Protein 8IWD (pdb70)

Structure (mmCIF, N/CA/C/O backbone):
data_8IWD
#
_entry.id   8IWD
#
_cell.length_a   100.302
_cell.length_b   100.302
_cell.length_c   145.342
_cell.angle_alpha   90.000
_cell.angle_beta   90.000
_cell.angle_gamma   120.000
#
_symmetry.space_group_name_H-M   'P 31 2 1'
#
loop_
_entity.id
_entity.type
_entity.pdbx_description
1 polymer Alpha-L-rhamnosidase
2 branched alpha-D-mannopyranose-(1-3)-beta-D-mannopyranose-(1-4)-2-acetamido-2-deoxy-beta-D-glucopyranose-(1-4)-2-acetamido-2-deoxy-beta-D-glucopyranose
3 branched beta-D-mannopyranose-(1-4)-2-acetamido-2-deoxy-beta-D-glucopyranose-(1-4)-2-acetamido-2-deoxy-beta-D-glucopyranose
4 branched 2-acetamido-2-deoxy-beta-D-glucopyranose-(1-4)-2-acetamido-2-deoxy-beta-D-glucopyranose
5 branched alpha-D-mannopyranose-(1-6)-beta-D-mannopyranose-(1-4)-2-acetamido-2-deoxy-beta-D-glucopyranose-(1-4)-2-acetamido-2-deoxy-beta-D-glucopyranose
6 branched alpha-D-mannopyranose-(1-3)-[alpha-D-mannopyranose-(1-6)]beta-D-mannopyranose-(1-4)-2-acetamido-2-deoxy-beta-D-glucopyranose-(1-4)-2-acetamido-2-deoxy-beta-D-glucopyranose
7 non-polymer 1,2-ETHANEDIOL
8 non-polymer 2-acetamido-2-deoxy-beta-D-glucopyranose
9 water water
#
loop_
_atom_site.group_PDB
_atom_site.id
_atom_site.type_symbol
_atom_site.label_atom_id
_atom_site.label_alt_id
_atom_site.label_comp_id
_atom_site.label_asym_id
_atom_site.label_entity_id
_atom_site.label_seq_id
_atom_site.pdbx_PDB_ins_code
_atom_site.Cartn_x
_atom_site.Cartn_y
_atom_site.Cartn_z
_atom_site.occupancy
_atom_site.B_iso_or_equiv
_atom_site.auth_seq_id
_atom_site.auth_comp_id
_atom_site.auth_asym_id
_atom_site.auth_atom_id
_atom_site.pdbx_PDB_model_num
ATOM 1 N N . VAL A 1 1 ? 33.02316 -43.79690 -39.86254 1.000 74.47280 1 VAL A N 1
ATOM 2 C CA . VAL A 1 1 ? 32.31960 -44.93422 -39.28199 1.000 75.78059 1 VAL A CA 1
ATOM 3 C C . VAL A 1 1 ? 32.78719 -45.19197 -37.83457 1.000 83.05832 1 VAL A C 1
ATOM 4 O O . VAL A 1 1 ? 31.94097 -45.26832 -36.94174 1.000 84.71853 1 VAL A O 1
ATOM 8 N N . PRO A 1 2 ? 34.10072 -45.30996 -37.57547 1.000 81.85904 2 PRO A N 1
ATOM 9 C CA . PRO A 1 2 ? 34.53261 -45.58452 -36.19418 1.000 73.28149 2 PRO A CA 1
ATOM 10 C C . PRO A 1 2 ? 34.41399 -44.35373 -35.30481 1.000 74.80144 2 PRO A C 1
ATOM 11 O O . PRO A 1 2 ? 34.74262 -43.23375 -35.71109 1.000 73.88480 2 PRO A O 1
ATOM 15 N N . TYR A 1 3 ? 33.93443 -44.58504 -34.07597 1.000 71.24959 3 TYR A N 1
ATOM 16 C CA . TYR A 1 3 ? 33.74956 -43.53823 -33.06876 1.000 68.13528 3 TYR A CA 1
ATOM 17 C C . TYR A 1 3 ? 32.87207 -42.40275 -33.59163 1.000 71.57049 3 TYR A C 1
ATOM 18 O O . TYR A 1 3 ? 33.11127 -41.22495 -33.31133 1.000 70.82822 3 TYR A O 1
ATOM 27 N N . GLU A 1 4 ? 31.82842 -42.76912 -34.34528 1.000 69.88206 4 GLU A N 1
ATOM 28 C CA . GLU A 1 4 ? 30.92611 -41.77719 -34.92243 1.000 70.58122 4 GLU A CA 1
ATOM 29 C C . GLU A 1 4 ? 30.18469 -40.97886 -33.86000 1.000 73.49078 4 GLU A C 1
ATOM 30 O O . GLU A 1 4 ? 29.76944 -39.84457 -34.12803 1.000 71.89662 4 GLU A O 1
ATOM 32 N N . GLU A 1 5 ? 30.02124 -41.54552 -32.65880 1.000 75.02097 5 GLU A N 1
ATOM 33 C CA . GLU A 1 5 ? 29.29437 -40.88337 -31.57868 1.000 72.24201 5 GLU A CA 1
ATOM 34 C C . GLU A 1 5 ? 29.96478 -39.59293 -31.12289 1.000 70.96656 5 GLU A C 1
ATOM 35 O O . GLU A 1 5 ? 29.29099 -38.71977 -30.56214 1.000 71.09203 5 GLU A O 1
ATOM 41 N N . TYR A 1 6 ? 31.27001 -39.45264 -31.35011 1.000 67.79025 6 TYR A N 1
ATOM 42 C CA . TYR A 1 6 ? 31.98627 -38.23003 -31.01572 1.000 64.02010 6 TYR A CA 1
ATOM 43 C C . TYR A 1 6 ? 31.84464 -37.14554 -32.07363 1.000 64.72777 6 TYR A C 1
ATOM 44 O O . TYR A 1 6 ? 32.21981 -35.99756 -31.81336 1.000 63.65793 6 TYR A O 1
ATOM 53 N N . ILE A 1 7 ? 31.33481 -37.47605 -33.25776 1.000 67.09445 7 ILE A N 1
ATOM 54 C CA . ILE A 1 7 ? 31.27759 -36.50315 -34.34137 1.000 67.44465 7 ILE A CA 1
ATOM 55 C C . ILE A 1 7 ? 30.18155 -35.49163 -34.03536 1.000 63.69501 7 ILE A C 1
ATOM 56 O O . ILE A 1 7 ? 29.01846 -35.85739 -33.82240 1.000 59.33454 7 ILE A O 1
ATOM 61 N N . LEU A 1 8 ? 30.55203 -34.21048 -34.00823 1.000 60.95877 8 LEU A N 1
ATOM 62 C CA . LEU A 1 8 ? 29.61215 -33.16659 -33.62642 1.000 61.16560 8 LEU A CA 1
ATOM 63 C C . LEU A 1 8 ? 28.66659 -32.77421 -34.75256 1.000 64.39190 8 LEU A C 1
ATOM 64 O O . LEU A 1 8 ? 27.57680 -32.26186 -34.47013 1.000 62.93359 8 LEU A O 1
ATOM 69 N N . ALA A 1 9 ? 29.05246 -33.02046 -36.00434 1.000 68.92062 9 ALA A N 1
ATOM 70 C CA . ALA A 1 9 ? 28.33261 -32.47378 -37.14835 1.000 64.39894 9 ALA A CA 1
ATOM 71 C C . ALA A 1 9 ? 26.89289 -32.98279 -37.17514 1.000 64.92518 9 ALA A C 1
ATOM 72 O O . ALA A 1 9 ? 26.63586 -34.14117 -36.82289 1.000 66.40956 9 ALA A O 1
ATOM 74 N N . PRO A 1 10 ? 25.93383 -32.14954 -37.58289 1.000 63.70329 10 PRO A N 1
ATOM 75 C CA . PRO A 1 10 ? 24.52818 -32.56522 -37.54471 1.000 62.68768 10 PRO A CA 1
ATOM 76 C C . PRO A 1 10 ? 24.26240 -33.74546 -38.46477 1.000 65.25600 10 PRO A C 1
ATOM 77 O O . PRO A 1 10 ? 25.00015 -34.01095 -39.41485 1.000 67.20323 10 PRO A O 1
ATOM 81 N N . SER A 1 11 ? 23.19149 -34.47006 -38.15502 1.000 69.55056 11 SER A N 1
ATOM 82 C CA . SER A 1 11 ? 22.78803 -35.62705 -38.93997 1.000 67.87665 11 SER A CA 1
ATOM 83 C C . SER A 1 11 ? 21.89338 -35.25952 -40.11538 1.000 74.11616 11 SER A C 1
ATOM 84 O O . SER A 1 11 ? 21.59933 -36.12497 -40.94629 1.000 85.41883 11 SER A O 1
ATOM 87 N N . SER A 1 12 ? 21.45557 -34.00695 -40.20461 1.000 71.77217 12 SER A N 1
ATOM 88 C CA . SER A 1 12 ? 20.71908 -33.51783 -41.35821 1.000 68.22706 12 SER A CA 1
ATOM 89 C C . SER A 1 12 ? 21.21396 -32.11839 -41.68955 1.000 67.96481 12 SER A C 1
ATOM 90 O O . SER A 1 12 ? 22.05049 -31.54798 -40.98478 1.000 67.89924 12 SER A O 1
ATOM 93 N N . ARG A 1 13 ? 20.70740 -31.57168 -42.78971 1.000 70.47523 13 ARG A N 1
ATOM 94 C CA . ARG A 1 13 ? 20.92621 -30.17208 -43.11130 1.000 68.58215 13 ARG A CA 1
ATOM 95 C C . ARG A 1 13 ? 19.66935 -29.34201 -42.91347 1.000 65.81679 13 ARG A C 1
ATOM 96 O O . ARG A 1 13 ? 19.70223 -28.12365 -43.10931 1.000 71.44669 13 ARG A O 1
ATOM 104 N N . ASP A 1 14 ? 18.57573 -29.97320 -42.51586 1.000 61.97896 14 ASP A N 1
ATOM 105 C CA . ASP A 1 14 ? 17.35778 -29.29454 -42.09937 1.000 70.03239 14 ASP A CA 1
ATOM 106 C C . ASP A 1 14 ? 17.35502 -29.33555 -40.57298 1.000 70.51791 14 ASP A C 1
ATOM 107 O O . ASP A 1 14 ? 17.06092 -30.37428 -39.98076 1.000 72.67568 14 ASP A O 1
ATOM 112 N N . LEU A 1 15 ? 17.66825 -28.21105 -39.92792 1.000 67.58828 15 LEU A N 1
ATOM 113 C CA . LEU A 1 15 ? 17.88970 -28.19571 -38.48813 1.000 67.35169 15 LEU A CA 1
ATOM 114 C C . LEU A 1 15 ? 16.89116 -27.29143 -37.78525 1.000 67.62921 15 LEU A C 1
ATOM 115 O O . LEU A 1 15 ? 16.79312 -26.10254 -38.10686 1.000 63.25049 15 LEU A O 1
ATOM 120 N N . ALA A 1 16 ? 16.15408 -27.87192 -36.77798 1.000 68.76226 16 ALA A N 1
ATOM 121 C CA . ALA A 1 16 ? 15.50066 -27.05794 -35.76584 1.000 73.06663 16 ALA A CA 1
ATOM 122 C C . ALA A 1 16 ? 16.39674 -26.94403 -34.53618 1.000 66.86490 16 ALA A C 1
ATOM 123 O O . ALA A 1 16 ? 17.21718 -27.83046 -34.27466 1.000 64.56710 16 ALA A O 1
ATOM 125 N N . PRO A 1 17 ? 16.28374 -25.85898 -33.77155 1.000 72.57876 17 PRO A N 1
ATOM 126 C CA . PRO A 1 17 ? 17.06577 -25.75381 -32.53321 1.000 74.41905 17 PRO A CA 1
ATOM 127 C C . PRO A 1 17 ? 16.68698 -26.83889 -31.53221 1.000 71.50470 17 PRO A C 1
ATOM 128 O O . PRO A 1 17 ? 15.55124 -27.31631 -31.49186 1.000 70.82904 17 PRO A O 1
ATOM 132 N N . ALA A 1 18 ? 17.66626 -27.22635 -30.71343 1.000 69.87930 18 ALA A N 1
ATOM 133 C CA . ALA A 1 18 ? 17.49589 -28.39222 -29.85401 1.000 72.43131 18 ALA A CA 1
ATOM 134 C C . ALA A 1 18 ? 16.64987 -28.08494 -28.62333 1.000 76.52957 18 ALA A C 1
ATOM 135 O O . ALA A 1 18 ? 15.85283 -28.92860 -28.19617 1.000 78.64954 18 ALA A O 1
ATOM 137 N N . SER A 1 19 ? 16.79708 -26.89433 -28.04245 1.000 73.23355 19 SER A N 1
ATOM 138 C CA . SER A 1 19 ? 16.15071 -26.60130 -26.77070 1.000 73.45144 19 SER A CA 1
ATOM 139 C C . SER A 1 19 ? 15.85599 -25.11064 -26.65086 1.000 73.82196 19 SER A C 1
ATOM 140 O O . SER A 1 19 ? 16.47589 -24.27164 -27.31244 1.000 70.93816 19 SER A O 1
ATOM 143 N N . VAL A 1 20 ? 14.89785 -24.79352 -25.78437 1.000 74.70187 20 VAL A N 1
ATOM 144 C CA . VAL A 1 20 ? 14.55842 -23.40985 -25.46714 1.000 80.84235 20 VAL A CA 1
ATOM 145 C C . VAL A 1 20 ? 15.46013 -22.94379 -24.32909 1.000 76.70806 20 VAL A C 1
ATOM 146 O O . VAL A 1 20 ? 15.49581 -23.56027 -23.26042 1.000 66.13909 20 VAL A O 1
ATOM 150 N N . ARG A 1 21 ? 16.19489 -21.85744 -24.55771 1.000 78.41446 21 ARG A N 1
ATOM 151 C CA . ARG A 1 21 ? 17.08403 -21.33433 -23.52990 1.000 78.06767 21 ARG A CA 1
ATOM 152 C C . ARG A 1 21 ? 16.42892 -20.23302 -22.71036 1.000 81.70325 21 ARG A C 1
ATOM 153 O O . ARG A 1 21 ? 16.58690 -20.20216 -21.48580 1.000 81.17745 21 ARG A O 1
ATOM 161 N N . GLN A 1 22 ? 15.68765 -19.32785 -23.34631 1.000 83.43004 22 GLN A N 1
ATOM 162 C CA . GLN A 1 22 ? 15.07902 -18.25390 -22.56928 1.000 86.96808 22 GLN A CA 1
ATOM 163 C C . GLN A 1 22 ? 13.85514 -17.70224 -23.28656 1.000 85.72555 22 GLN A C 1
ATOM 164 O O . GLN A 1 22 ? 13.86905 -17.53919 -24.50551 1.000 89.18771 22 GLN A O 1
ATOM 170 N N . VAL A 1 23 ? 12.81129 -17.39516 -22.51701 1.000 90.54763 23 VAL A N 1
ATOM 171 C CA . VAL A 1 23 ? 11.56305 -16.84626 -23.03735 1.000 87.36492 23 VAL A CA 1
ATOM 172 C C . VAL A 1 23 ? 11.30253 -15.50205 -22.36505 1.000 93.06063 23 VAL A C 1
ATOM 173 O O . VAL A 1 23 ? 11.41436 -15.38360 -21.13873 1.000 101.35033 23 VAL A O 1
ATOM 177 N N . ASN A 1 24 ? 10.96150 -14.49311 -23.16906 1.000 94.81161 24 ASN A N 1
ATOM 178 C CA . ASN A 1 24 ? 10.56544 -13.16899 -22.70451 1.000 95.35568 24 ASN A CA 1
ATOM 179 C C . ASN A 1 24 ? 9.18357 -12.85141 -23.25184 1.000 95.50224 24 ASN A C 1
ATOM 180 O O . ASN A 1 24 ? 8.97718 -12.90445 -24.47108 1.000 97.49399 24 ASN A O 1
ATOM 185 N N . GLY A 1 25 ? 8.25872 -12.47835 -22.36326 1.000 93.57989 25 GLY A N 1
ATOM 186 C CA . GLY A 1 25 ? 6.92933 -12.07363 -22.77259 1.000 86.35232 25 GLY A CA 1
ATOM 187 C C . GLY A 1 25 ? 5.98108 -13.24401 -22.92804 1.000 97.84451 25 GLY A C 1
ATOM 188 O O . GLY A 1 25 ? 6.31115 -14.40856 -22.68359 1.000 96.67894 25 GLY A O 1
ATOM 189 N N . SER A 1 26 ? 4.76053 -12.91767 -23.34680 1.000 103.43013 26 SER A N 1
ATOM 190 C CA . SER A 1 26 ? 3.74350 -13.93816 -23.57805 1.000 104.97775 26 SER A CA 1
ATOM 191 C C . SER A 1 26 ? 4.09367 -14.71216 -24.84255 1.000 114.42350 26 SER A C 1
ATOM 192 O O . SER A 1 26 ? 3.97166 -14.18410 -25.95333 1.000 121.54882 26 SER A O 1
ATOM 195 N N . VAL A 1 27 ? 4.55826 -15.95352 -24.68172 1.000 106.90782 27 VAL A N 1
ATOM 196 C CA . VAL A 1 27 ? 4.89042 -16.81690 -25.81395 1.000 106.07844 27 VAL A CA 1
ATOM 197 C C . VAL A 1 27 ? 4.32307 -18.20571 -25.54575 1.000 99.40011 27 VAL A C 1
ATOM 198 O O . VAL A 1 27 ? 4.71439 -18.86561 -24.57625 1.000 93.57594 27 VAL A O 1
ATOM 202 N N . THR A 1 28 ? 3.41921 -18.65243 -26.41393 1.000 98.16208 28 THR A N 1
ATOM 203 C CA . THR A 1 28 ? 2.75824 -19.94474 -26.28479 1.000 95.42193 28 THR A CA 1
ATOM 204 C C . THR A 1 28 ? 3.58184 -21.01791 -26.98906 1.000 96.93213 28 THR A C 1
ATOM 205 O O . THR A 1 28 ? 3.87512 -20.89104 -28.18305 1.000 96.69328 28 THR A O 1
ATOM 209 N N . ASN A 1 29 ? 3.95597 -22.06724 -26.25051 1.000 94.91806 29 ASN A N 1
ATOM 210 C CA . ASN A 1 29 ? 4.56532 -23.27223 -26.82155 1.000 93.40952 29 ASN A CA 1
ATOM 211 C C . ASN A 1 29 ? 5.81752 -22.93715 -27.63883 1.000 90.60792 29 ASN A C 1
ATOM 212 O O . ASN A 1 29 ? 5.91549 -23.24150 -28.82874 1.000 92.80974 29 ASN A O 1
ATOM 217 N N . ALA A 1 30 ? 6.78395 -22.29680 -26.97779 1.000 88.48165 30 ALA A N 1
ATOM 218 C CA . ALA A 1 30 ? 8.04405 -21.98958 -27.64850 1.000 81.46863 30 ALA A CA 1
ATOM 219 C C . ALA A 1 30 ? 8.74871 -23.26520 -28.09246 1.000 86.07318 30 ALA A C 1
ATOM 220 O O . ALA A 1 30 ? 9.36289 -23.30710 -29.16859 1.000 87.13195 30 ALA A O 1
ATOM 222 N N . ALA A 1 31 ? 8.63721 -24.32926 -27.29021 1.000 84.04323 31 ALA A N 1
ATOM 223 C CA . ALA A 1 31 ? 9.26013 -25.60652 -27.61968 1.000 88.97081 31 ALA A CA 1
ATOM 224 C C . ALA A 1 31 ? 8.80229 -26.15734 -28.96709 1.000 90.10301 31 ALA A C 1
ATOM 225 O O . ALA A 1 31 ? 9.45373 -27.06200 -29.50565 1.000 85.82497 31 ALA A O 1
ATOM 227 N N . ALA A 1 32 ? 7.70274 -25.63196 -29.52132 1.000 89.99189 32 ALA A N 1
ATOM 228 C CA . ALA A 1 32 ? 7.26431 -26.04044 -30.85300 1.000 91.46008 32 ALA A CA 1
ATOM 229 C C . ALA A 1 32 ? 8.35246 -25.80629 -31.89166 1.000 87.42615 32 ALA A C 1
ATOM 230 O O . ALA A 1 32 ? 8.51292 -26.60500 -32.82325 1.000 84.27312 32 ALA A O 1
ATOM 232 N N . LEU A 1 33 ? 9.11460 -24.72125 -31.74935 1.000 81.39945 33 LEU A N 1
ATOM 233 C CA . LEU A 1 33 ? 10.16544 -24.43929 -32.71778 1.000 78.47408 33 LEU A CA 1
ATOM 234 C C . LEU A 1 33 ? 11.38435 -25.33598 -32.54621 1.000 81.07175 33 LEU A C 1
ATOM 235 O O . LEU A 1 33 ? 12.35109 -25.19009 -33.30190 1.000 81.80849 33 LEU A O 1
ATOM 240 N N . THR A 1 34 ? 11.35575 -26.26357 -31.58873 1.000 83.55851 34 THR A N 1
ATOM 241 C CA . THR A 1 34 ? 12.37532 -27.29540 -31.45635 1.000 83.97155 34 THR A CA 1
ATOM 242 C C . THR A 1 34 ? 11.94417 -28.62485 -32.06415 1.000 90.06944 34 THR A C 1
ATOM 243 O O . THR A 1 34 ? 12.67729 -29.61445 -31.94456 1.000 88.14798 34 THR A O 1
ATOM 247 N N . GLY A 1 35 ? 10.78070 -28.66715 -32.71476 1.000 91.72113 35 GLY A N 1
ATOM 248 C CA . GLY A 1 35 ? 10.23414 -29.89175 -33.26296 1.000 98.56292 35 GLY A CA 1
ATOM 249 C C . GLY A 1 35 ? 9.41646 -30.72817 -32.30101 1.000 102.79982 35 GLY A C 1
ATOM 250 O O . GLY A 1 35 ? 9.08162 -31.87197 -32.63515 1.000 104.37359 35 GLY A O 1
ATOM 251 N N . ALA A 1 36 ? 9.07578 -30.19539 -31.12418 1.000 114.17972 36 ALA A N 1
ATOM 252 C CA . ALA A 1 36 ? 8.38385 -30.94492 -30.08004 1.000 118.45337 36 ALA A CA 1
ATOM 253 C C . ALA A 1 36 ? 6.87327 -31.00265 -30.27155 1.000 122.18173 36 ALA A C 1
ATOM 254 O O . ALA A 1 36 ? 6.19429 -31.66747 -29.48021 1.000 123.14810 36 ALA A O 1
ATOM 256 N N . GLY A 1 37 ? 6.33038 -30.32189 -31.27878 1.000 110.54320 37 GLY A N 1
ATOM 257 C CA . GLY A 1 37 ? 4.91336 -30.41741 -31.57079 1.000 113.54206 37 GLY A CA 1
ATOM 258 C C . GLY A 1 37 ? 4.14527 -29.12138 -31.40777 1.000 116.09163 37 GLY A C 1
ATOM 259 O O . GLY A 1 37 ? 4.41182 -28.34089 -30.48660 1.000 109.34271 37 GLY A O 1
ATOM 260 N N . GLY A 1 38 ? 3.17870 -28.89018 -32.29943 1.000 108.84720 38 GLY A N 1
ATOM 261 C CA . GLY A 1 38 ? 2.34870 -27.70583 -32.24133 1.000 99.17611 38 GLY A CA 1
ATOM 262 C C . GLY A 1 38 ? 3.02060 -26.50023 -32.86812 1.000 96.69531 38 GLY A C 1
ATOM 263 O O . GLY A 1 38 ? 4.04360 -26.59571 -33.55123 1.000 100.88370 38 GLY A O 1
ATOM 264 N N . GLN A 1 39 ? 2.42349 -25.33853 -32.62329 1.000 97.56405 39 GLN A N 1
ATOM 265 C CA . GLN A 1 39 ? 2.95993 -24.07884 -33.11016 1.000 98.52886 39 GLN A CA 1
ATOM 266 C C . GLN A 1 39 ? 3.22081 -23.14015 -31.93998 1.000 93.90097 39 GLN A C 1
ATOM 267 O O . GLN A 1 39 ? 2.62290 -23.26511 -30.86728 1.000 94.16945 39 GLN A O 1
ATOM 273 N N . ALA A 1 40 ? 4.11945 -22.18618 -32.16625 1.000 90.47170 40 ALA A N 1
ATOM 274 C CA . ALA A 1 40 ? 4.52626 -21.22685 -31.14767 1.000 90.02009 40 ALA A CA 1
ATOM 275 C C . ALA A 1 40 ? 3.84562 -19.89023 -31.41346 1.000 90.85997 40 ALA A C 1
ATOM 276 O O . ALA A 1 40 ? 4.01835 -19.30811 -32.48519 1.000 92.68929 40 ALA A O 1
ATOM 278 N N . THR A 1 41 ? 3.09120 -19.39558 -30.44137 1.000 93.07235 41 THR A N 1
ATOM 279 C CA . THR A 1 41 ? 2.32686 -18.16411 -30.60649 1.000 93.41284 41 THR A CA 1
ATOM 280 C C . THR A 1 41 ? 2.95920 -17.05662 -29.76909 1.000 96.27889 41 THR A C 1
ATOM 281 O O . THR A 1 41 ? 2.93624 -17.10996 -28.53463 1.000 100.10675 41 THR A O 1
ATOM 285 N N . PHE A 1 42 ? 3.52965 -16.06216 -30.44611 1.000 94.27962 42 PHE A N 1
ATOM 286 C CA . PHE A 1 42 ? 4.06604 -14.86408 -29.81204 1.000 98.38593 42 PHE A CA 1
ATOM 287 C C . PHE A 1 42 ? 2.93934 -13.84791 -29.65842 1.000 100.43852 42 PHE A C 1
ATOM 288 O O . PHE A 1 42 ? 2.37493 -13.38506 -30.65856 1.000 98.87700 42 PHE A O 1
ATOM 296 N N . ASN A 1 43 ? 2.61706 -13.50026 -28.41216 1.000 101.55488 43 ASN A N 1
ATOM 297 C CA . ASN A 1 43 ? 1.53937 -12.55844 -28.10416 1.000 102.68048 43 ASN A CA 1
ATOM 298 C C . ASN A 1 43 ? 2.16873 -11.21403 -27.74791 1.000 101.56093 43 ASN A C 1
ATOM 299 O O . ASN A 1 43 ? 2.55539 -10.97154 -26.60241 1.000 106.36230 43 ASN A O 1
ATOM 304 N N . GLY A 1 44 ? 2.26927 -10.33606 -28.74293 1.000 100.29986 44 GLY A N 1
ATOM 305 C CA . GLY A 1 44 ? 2.83058 -9.01782 -28.53378 1.000 98.63318 44 GLY A CA 1
ATOM 306 C C . GLY A 1 44 ? 4.35033 -9.02034 -28.54841 1.000 99.22444 44 GLY A C 1
ATOM 307 O O . GLY A 1 44 ? 5.00772 -9.92819 -29.07616 1.000 95.33748 44 GLY A O 1
ATOM 308 N N . VAL A 1 45 ? 4.91243 -7.96547 -27.95385 1.000 101.79260 45 VAL A N 1
ATOM 309 C CA . VAL A 1 45 ? 6.36241 -7.83971 -27.85162 1.000 95.04399 45 VAL A CA 1
ATOM 310 C C . VAL A 1 45 ? 6.89401 -8.98992 -27.01016 1.000 92.16106 45 VAL A C 1
ATOM 311 O O . VAL A 1 45 ? 6.51006 -9.16101 -25.84520 1.000 89.12907 45 VAL A O 1
ATOM 315 N N . SER A 1 46 ? 7.77344 -9.79120 -27.60238 1.000 91.53453 46 SER A N 1
ATOM 316 C CA . SER A 1 46 ? 8.25560 -11.00899 -26.96745 1.000 91.15682 46 SER A CA 1
ATOM 317 C C . SER A 1 46 ? 9.49730 -11.47768 -27.71450 1.000 85.64380 46 SER A C 1
ATOM 318 O O . SER A 1 46 ? 9.84642 -10.94674 -28.76997 1.000 82.58419 46 SER A O 1
ATOM 321 N N . SER A 1 47 ? 10.16512 -12.47781 -27.14473 1.000 88.70680 47 SER A N 1
ATOM 322 C CA . SER A 1 47 ? 11.32595 -13.07565 -27.79529 1.000 84.22297 47 SER A CA 1
ATOM 323 C C . SER A 1 47 ? 11.62489 -14.41639 -27.14034 1.000 84.90085 47 SER A C 1
ATOM 324 O O . SER A 1 47 ? 11.27793 -14.64793 -25.98276 1.000 86.20185 47 SER A O 1
ATOM 327 N N . VAL A 1 48 ? 12.24200 -15.31080 -27.90629 1.000 82.38838 48 VAL A N 1
ATOM 328 C CA . VAL A 1 48 ? 12.70873 -16.59110 -27.38201 1.000 77.85935 48 VAL A CA 1
ATOM 329 C C . VAL A 1 48 ? 14.10195 -16.84087 -27.94056 1.000 76.08125 48 VAL A C 1
ATOM 330 O O . VAL A 1 48 ? 14.29726 -16.81966 -29.16057 1.000 80.96874 48 VAL A O 1
ATOM 334 N N . THR A 1 49 ? 15.07050 -17.04743 -27.05545 1.000 73.25208 49 THR A N 1
ATOM 335 C CA . THR A 1 49 ? 16.40935 -17.46560 -27.44770 1.000 75.27026 49 THR A CA 1
ATOM 336 C C . THR A 1 49 ? 16.48352 -18.98477 -27.36225 1.000 75.48931 49 THR A C 1
ATOM 337 O O . THR A 1 49 ? 16.26367 -19.56312 -26.28673 1.000 79.86061 49 THR A O 1
ATOM 341 N N . TYR A 1 50 ? 16.76742 -19.61696 -28.50002 1.000 71.28000 50 TYR A N 1
ATOM 342 C CA . TYR A 1 50 ? 16.92368 -21.05311 -28.64594 1.000 73.63237 50 TYR A CA 1
ATOM 343 C C . TYR A 1 50 ? 18.40223 -21.40948 -28.73529 1.000 76.30274 50 TYR A C 1
ATOM 344 O O . TYR A 1 50 ? 19.23002 -20.61999 -29.20970 1.000 74.17973 50 TYR A O 1
ATOM 353 N N . ASP A 1 51 ? 18.71393 -22.62554 -28.29534 1.000 75.68142 51 ASP A N 1
ATOM 354 C CA . ASP A 1 51 ? 20.06463 -23.16356 -28.29737 1.000 73.52440 51 ASP A CA 1
ATOM 355 C C . ASP A 1 51 ? 20.10154 -24.36451 -29.22929 1.000 70.40899 51 ASP A C 1
ATOM 356 O O . ASP A 1 51 ? 19.23166 -25.23870 -29.15563 1.000 75.78832 51 ASP A O 1
ATOM 361 N N . PHE A 1 52 ? 21.09979 -24.40223 -30.10763 1.000 72.36652 52 PHE A N 1
ATOM 362 C CA . PHE A 1 52 ? 21.29205 -25.54535 -30.98891 1.000 72.16760 52 PHE A CA 1
ATOM 363 C C . PHE A 1 52 ? 22.18564 -26.62282 -30.37809 1.000 71.79383 52 PHE A C 1
ATOM 364 O O . PHE A 1 52 ? 22.28015 -27.71980 -30.94278 1.000 70.53663 52 PHE A O 1
ATOM 372 N N . GLY A 1 53 ? 22.83060 -26.35253 -29.24380 1.000 69.36142 53 GLY A N 1
ATOM 373 C CA . GLY A 1 53 ? 23.69906 -27.35248 -28.65997 1.000 68.70223 53 GLY A CA 1
ATOM 374 C C . GLY A 1 53 ? 25.12167 -27.23981 -29.16868 1.000 74.06582 53 GLY A C 1
ATOM 375 O O . GLY A 1 53 ? 26.07596 -27.37544 -28.39497 1.000 75.39785 53 GLY A O 1
ATOM 376 N N . ILE A 1 54 ? 25.27029 -26.97325 -30.46904 1.000 72.79297 54 ILE A N 1
ATOM 377 C CA . ILE A 1 54 ? 26.57081 -26.82887 -31.10894 1.000 64.07762 54 ILE A CA 1
ATOM 378 C C . ILE A 1 54 ? 26.55956 -25.57232 -31.97180 1.000 66.07026 54 ILE A C 1
ATOM 379 O O . ILE A 1 54 ? 25.51283 -24.97954 -32.24157 1.000 63.41394 54 ILE A O 1
ATOM 384 N N . ASN A 1 55 ? 27.75271 -25.17357 -32.40519 1.000 65.61107 55 ASN A N 1
ATOM 385 C CA . ASN A 1 55 ? 27.88044 -24.11284 -33.39209 1.000 61.42329 55 ASN A CA 1
ATOM 386 C C . ASN A 1 55 ? 27.39065 -24.62459 -34.74406 1.000 66.11425 55 ASN A C 1
ATOM 387 O O . ASN A 1 55 ? 27.83064 -25.67897 -35.21568 1.000 64.87361 55 ASN A O 1
ATOM 392 N N . VAL A 1 56 ? 26.45744 -23.89160 -35.35472 1.000 66.44420 56 VAL A N 1
ATOM 393 C CA . VAL A 1 56 ? 25.83090 -24.27483 -36.61412 1.000 65.04218 56 VAL A CA 1
ATOM 394 C C . VAL A 1 56 ? 25.90622 -23.09253 -37.58234 1.000 62.91594 56 VAL A C 1
ATOM 395 O O . VAL A 1 56 ? 26.34687 -22.00029 -37.22339 1.000 62.72091 56 VAL A O 1
ATOM 399 N N . ALA A 1 57 ? 25.47935 -23.32272 -38.82437 1.000 64.29118 57 ALA A N 1
ATOM 400 C CA . ALA A 1 57 ? 25.62490 -22.30678 -39.86001 1.000 62.51887 57 ALA A CA 1
ATOM 401 C C . ALA A 1 57 ? 24.57836 -22.51481 -40.94191 1.000 63.27301 57 ALA A C 1
ATOM 402 O O . ALA A 1 57 ? 24.23302 -23.65452 -41.26694 1.000 66.78418 57 ALA A O 1
ATOM 404 N N . GLY A 1 58 ? 24.09071 -21.41828 -41.50345 1.000 66.76698 58 GLY A N 1
ATOM 405 C CA . GLY A 1 58 ? 23.29937 -21.54550 -42.71852 1.000 65.62798 58 GLY A CA 1
ATOM 406 C C . GLY A 1 58 ? 22.24302 -20.45492 -42.84714 1.000 64.38714 58 GLY A C 1
ATOM 407 O O . GLY A 1 58 ? 22.43119 -19.32765 -42.38873 1.000 58.88555 58 GLY A O 1
ATOM 408 N N . ILE A 1 59 ? 21.14079 -20.84922 -43.48461 1.000 63.74894 59 ILE A N 1
ATOM 409 C CA . ILE A 1 59 ? 20.13270 -19.94519 -44.03103 1.000 68.55785 59 ILE A CA 1
ATOM 410 C C . ILE A 1 59 ? 18.83987 -20.15671 -43.26050 1.000 68.26496 59 ILE A C 1
ATOM 411 O O . ILE A 1 59 ? 18.28971 -21.26549 -43.26182 1.000 68.32292 59 ILE A O 1
ATOM 416 N N . VAL A 1 60 ? 18.33803 -19.09461 -42.62740 1.000 68.28203 60 VAL A N 1
ATOM 417 C CA . VAL A 1 60 ? 17.15857 -19.20577 -41.77407 1.000 72.35332 60 VAL A CA 1
ATOM 418 C C . VAL A 1 60 ? 15.89172 -19.10167 -42.61615 1.000 71.37300 60 VAL A C 1
ATOM 419 O O . VAL A 1 60 ? 15.83807 -18.38237 -43.62083 1.000 68.28932 60 VAL A O 1
ATOM 423 N N . SER A 1 61 ? 14.87322 -19.85731 -42.21238 1.000 69.90908 61 SER A N 1
ATOM 424 C CA . SER A 1 61 ? 13.54274 -19.80526 -42.79967 1.000 68.46223 61 SER A CA 1
ATOM 425 C C . SER A 1 61 ? 12.52881 -19.71478 -41.66946 1.000 72.60166 61 SER A C 1
ATOM 426 O O . SER A 1 61 ? 12.60108 -20.48028 -40.70014 1.000 71.27994 61 SER A O 1
ATOM 429 N N . VAL A 1 62 ? 11.59490 -18.77849 -41.78846 1.000 74.82100 62 VAL A N 1
ATOM 430 C CA . VAL A 1 62 ? 10.54619 -18.57750 -40.79577 1.000 73.65732 62 VAL A CA 1
ATOM 431 C C . VAL A 1 62 ? 9.23581 -19.04358 -41.41678 1.000 77.62136 62 VAL A C 1
ATOM 432 O O . VAL A 1 62 ? 8.75383 -18.44869 -42.38906 1.000 78.96837 62 VAL A O 1
ATOM 436 N N . ASP A 1 63 ? 8.66059 -20.11399 -40.87054 1.000 78.85984 63 ASP A N 1
ATOM 437 C CA . ASP A 1 63 ? 7.35927 -20.60414 -41.31488 1.000 81.55532 63 ASP A CA 1
ATOM 438 C C . ASP A 1 63 ? 6.28521 -19.96432 -40.44671 1.000 82.88917 63 ASP A C 1
ATOM 439 O O . ASP A 1 63 ? 6.19436 -20.24581 -39.24697 1.000 81.21342 63 ASP A O 1
ATOM 444 N N . VAL A 1 64 ? 5.46084 -19.12202 -41.05988 1.000 84.73064 64 VAL A N 1
ATOM 445 C CA . VAL A 1 64 ? 4.44632 -18.35722 -40.35064 1.000 84.17187 64 VAL A CA 1
ATOM 446 C C . VAL A 1 64 ? 3.09701 -19.02632 -40.54967 1.000 87.63627 64 VAL A C 1
ATOM 447 O O . VAL A 1 64 ? 2.73652 -19.41342 -41.66983 1.000 88.58315 64 VAL A O 1
ATOM 451 N N . ALA A 1 65 ? 2.35318 -19.16136 -39.45935 1.000 87.65090 65 ALA A N 1
ATOM 452 C CA . ALA A 1 65 ? 1.01107 -19.71057 -39.51806 1.000 89.87491 65 ALA A CA 1
ATOM 453 C C . ALA A 1 65 ? -0.04051 -18.61631 -39.64791 1.000 89.17278 65 ALA A C 1
ATOM 454 O O . ALA A 1 65 ? -0.98278 -18.75949 -40.43514 1.000 84.48553 65 ALA A O 1
ATOM 456 N N . SER A 1 66 ? 0.11153 -17.51869 -38.90540 1.000 91.78273 66 SER A N 1
ATOM 457 C CA . SER A 1 66 ? -0.85379 -16.42823 -38.94661 1.000 88.37218 66 SER A CA 1
ATOM 458 C C . SER A 1 66 ? -0.22500 -15.16811 -38.37022 1.000 91.51141 66 SER A C 1
ATOM 459 O O . SER A 1 66 ? 0.71373 -15.23295 -37.57355 1.000 95.30389 66 SER A O 1
ATOM 462 N N . ALA A 1 67 ? -0.75711 -14.02199 -38.78846 1.000 92.29879 67 ALA A N 1
ATOM 463 C CA . ALA A 1 67 ? -0.34652 -12.72248 -38.27508 1.000 102.31131 67 ALA A CA 1
ATOM 464 C C . ALA A 1 67 ? -1.57029 -11.82321 -38.22196 1.000 111.33275 67 ALA A C 1
ATOM 465 O O . ALA A 1 67 ? -2.25000 -11.63610 -39.23503 1.000 113.75820 67 ALA A O 1
ATOM 467 N N . SER A 1 68 ? -1.84806 -11.27082 -37.04113 1.000 126.64952 68 SER A N 1
ATOM 468 C CA . SER A 1 68 ? -3.06740 -10.49437 -36.85263 1.000 130.77338 68 SER A CA 1
ATOM 469 C C . SER A 1 68 ? -2.99621 -9.12399 -37.51382 1.000 135.09304 68 SER A C 1
ATOM 470 O O . SER A 1 68 ? -4.01688 -8.62775 -38.00337 1.000 149.73064 68 SER A O 1
ATOM 473 N N . SER A 1 69 ? -1.82150 -8.50186 -37.53648 1.000 121.21932 69 SER A N 1
ATOM 474 C CA . SER A 1 69 ? -1.66276 -7.14970 -38.04913 1.000 115.37675 69 SER A CA 1
ATOM 475 C C . SER A 1 69 ? -0.81840 -7.14827 -39.31674 1.000 104.88428 69 SER A C 1
ATOM 476 O O . SER A 1 69 ? 0.11912 -7.93958 -39.46038 1.000 101.78333 69 SER A O 1
ATOM 479 N N . GLU A 1 70 ? -1.16166 -6.23918 -40.23255 1.000 102.98831 70 GLU A N 1
ATOM 480 C CA . GLU A 1 70 ? -0.39160 -6.06724 -41.45712 1.000 98.91784 70 GLU A CA 1
ATOM 481 C C . GLU A 1 70 ? 1.01477 -5.54273 -41.19139 1.000 101.62637 70 GLU A C 1
ATOM 482 O O . GLU A 1 70 ? 1.87669 -5.65092 -42.06843 1.000 106.17319 70 GLU A O 1
ATOM 484 N N . SER A 1 71 ? 1.27067 -4.98610 -40.00659 1.000 99.99605 71 SER A N 1
ATOM 485 C CA . SER A 1 71 ? 2.57088 -4.42344 -39.66562 1.000 102.03273 71 SER A CA 1
ATOM 486 C C . SER A 1 71 ? 3.36067 -5.30591 -38.70146 1.000 104.08865 71 SER A C 1
ATOM 487 O O . SER A 1 71 ? 4.25750 -4.80985 -38.00971 1.000 102.00105 71 SER A O 1
ATOM 490 N N . ALA A 1 72 ? 3.05010 -6.59761 -38.64394 1.000 105.92289 72 ALA A N 1
ATOM 491 C CA . ALA A 1 72 ? 3.76255 -7.51216 -37.76469 1.000 107.28894 72 ALA A CA 1
ATOM 492 C C . ALA A 1 72 ? 5.12920 -7.86978 -38.34272 1.000 105.83892 72 ALA A C 1
ATOM 493 O O . ALA A 1 72 ? 5.32116 -7.91608 -39.56161 1.000 105.11610 72 ALA A O 1
ATOM 495 N N . PHE A 1 73 ? 6.08375 -8.12821 -37.44935 1.000 99.91799 73 PHE A N 1
ATOM 496 C CA . PHE A 1 73 ? 7.43773 -8.48929 -37.84189 1.000 89.49685 73 PHE A CA 1
ATOM 497 C C . PHE A 1 73 ? 7.92683 -9.65603 -37.00082 1.000 85.46846 73 PHE A C 1
ATOM 498 O O . PHE A 1 73 ? 7.47329 -9.86512 -35.87260 1.000 87.38713 73 PHE A O 1
ATOM 506 N N . ILE A 1 74 ? 8.86104 -10.41462 -37.56187 1.000 81.35392 74 ILE A N 1
ATOM 507 C CA . ILE A 1 74 ? 9.61810 -11.39792 -36.80200 1.000 78.67729 74 ILE A CA 1
ATOM 508 C C . ILE A 1 74 ? 11.08243 -11.20988 -37.15426 1.000 80.18198 74 ILE A C 1
ATOM 509 O O . ILE A 1 74 ? 11.44738 -11.22403 -38.33549 1.000 83.89155 74 ILE A O 1
ATOM 514 N N . GLY A 1 75 ? 11.91494 -11.00907 -36.14430 1.000 77.18639 75 GLY A N 1
ATOM 515 C CA . GLY A 1 75 ? 13.34159 -10.84250 -36.33522 1.000 78.24612 75 GLY A CA 1
ATOM 516 C C . GLY A 1 75 ? 14.08076 -12.06740 -35.83927 1.000 78.47111 75 GLY A C 1
ATOM 517 O O . GLY A 1 75 ? 13.59468 -12.79012 -34.96665 1.000 79.74441 75 GLY A O 1
ATOM 518 N N . VAL A 1 76 ? 15.25620 -12.30617 -36.40920 1.000 72.31998 76 VAL A N 1
ATOM 519 C CA . VAL A 1 76 ? 16.12098 -13.39183 -35.96748 1.000 73.48857 76 VAL A CA 1
ATOM 520 C C . VAL A 1 76 ? 17.51961 -12.83255 -35.74581 1.000 71.46530 76 VAL A C 1
ATOM 521 O O . VAL A 1 76 ? 18.07660 -12.16911 -36.62868 1.000 73.26246 76 VAL A O 1
ATOM 525 N N . THR A 1 77 ? 18.07074 -13.07646 -34.55939 1.000 70.74778 77 THR A N 1
ATOM 526 C CA . THR A 1 77 ? 19.44856 -12.73331 -34.24215 1.000 70.61964 77 THR A CA 1
ATOM 527 C C . THR A 1 77 ? 20.22979 -14.01310 -33.98687 1.000 67.39723 77 THR A C 1
ATOM 528 O O . THR A 1 77 ? 19.66684 -15.04120 -33.60018 1.000 66.55240 77 THR A O 1
ATOM 532 N N . PHE A 1 78 ? 21.53422 -13.93672 -34.20484 1.000 63.82238 78 PHE A N 1
ATOM 533 C CA . PHE A 1 78 ? 22.40828 -15.08948 -34.10385 1.000 64.80252 78 PHE A CA 1
ATOM 534 C C . PHE A 1 78 ? 23.63118 -14.71440 -33.28868 1.000 65.39893 78 PHE A C 1
ATOM 535 O O . PHE A 1 78 ? 24.08592 -13.56880 -33.32313 1.000 64.57601 78 PHE A O 1
ATOM 543 N N . THR A 1 79 ? 24.16965 -15.68946 -32.56155 1.000 65.13864 79 THR A N 1
ATOM 544 C CA . THR A 1 79 ? 25.44453 -15.45544 -31.90084 1.000 65.96673 79 THR A CA 1
ATOM 545 C C . THR A 1 79 ? 26.14858 -16.77657 -31.63357 1.000 65.31425 79 THR A C 1
ATOM 546 O O . THR A 1 79 ? 25.51020 -17.78442 -31.31227 1.000 64.20892 79 THR A O 1
ATOM 550 N N . GLU A 1 80 ? 27.47264 -16.75436 -31.78266 1.000 64.86483 80 GLU A N 1
ATOM 551 C CA . GLU A 1 80 ? 28.28626 -17.91319 -31.43926 1.000 69.01139 80 GLU A CA 1
ATOM 552 C C . GLU A 1 80 ? 28.31922 -18.12211 -29.93065 1.000 67.86994 80 GLU A C 1
ATOM 553 O O . GLU A 1 80 ? 27.95135 -19.18936 -29.42654 1.000 68.88669 80 GLU A O 1
ATOM 559 N N . SER A 1 81 ? 28.76308 -17.10761 -29.19594 1.000 65.82148 81 SER A N 1
ATOM 560 C CA . SER A 1 81 ? 28.89199 -17.19320 -27.74985 1.000 69.06441 81 SER A CA 1
ATOM 561 C C . SER A 1 81 ? 27.63466 -16.68105 -27.06304 1.000 67.89562 81 SER A C 1
ATOM 562 O O . SER A 1 81 ? 26.97251 -15.75344 -27.53833 1.000 66.12009 81 SER A O 1
ATOM 565 N N . SER A 1 82 ? 27.32142 -17.28667 -25.91755 1.000 67.84082 82 SER A N 1
ATOM 566 C CA . SER A 1 82 ? 26.12845 -16.88562 -25.19064 1.000 66.99485 82 SER A CA 1
ATOM 567 C C . SER A 1 82 ? 26.24004 -15.48461 -24.60355 1.000 64.09621 82 SER A C 1
ATOM 568 O O . SER A 1 82 ? 25.20965 -14.89809 -24.26170 1.000 67.74779 82 SER A O 1
ATOM 571 N N . MET A 1 83 ? 27.44778 -14.91741 -24.48825 1.000 59.38083 83 MET A N 1
ATOM 572 C CA . MET A 1 83 ? 27.54257 -13.59949 -23.86381 1.000 61.38035 83 MET A CA 1
ATOM 573 C C . MET A 1 83 ? 26.99246 -12.48826 -24.74444 1.000 65.48833 83 MET A C 1
ATOM 574 O O . MET A 1 83 ? 26.75659 -11.38482 -24.24096 1.000 68.64194 83 MET A O 1
ATOM 579 N N . TRP A 1 84 ? 26.77717 -12.74705 -26.03360 1.000 68.14567 84 TRP A N 1
ATOM 580 C CA . TRP A 1 84 ? 26.23391 -11.74170 -26.93621 1.000 65.50914 84 TRP A CA 1
ATOM 581 C C . TRP A 1 84 ? 24.80347 -12.05596 -27.35611 1.000 68.78532 84 TRP A C 1
ATOM 582 O O . TRP A 1 84 ? 24.36356 -11.61597 -28.42546 1.000 74.94056 84 TRP A O 1
ATOM 593 N N . ILE A 1 85 ? 24.07260 -12.81374 -26.53479 1.000 65.70886 85 ILE A N 1
ATOM 594 C CA . ILE A 1 85 ? 22.67032 -13.09053 -26.82029 1.000 69.43334 85 ILE A CA 1
ATOM 595 C C . ILE A 1 85 ? 21.86591 -11.80953 -26.66247 1.000 72.61948 85 ILE A C 1
ATOM 596 O O . ILE A 1 85 ? 21.95319 -11.12118 -25.63907 1.000 80.87757 85 ILE A O 1
ATOM 601 N N . SER A 1 86 ? 21.08761 -11.47588 -27.68633 1.000 82.86279 86 SER A N 1
ATOM 602 C CA . SER A 1 86 ? 20.34712 -10.22714 -27.69316 1.000 83.13322 86 SER A CA 1
ATOM 603 C C . SER A 1 86 ? 19.13476 -10.35896 -28.59757 1.000 81.44318 86 SER A C 1
ATOM 604 O O . SER A 1 86 ? 19.21298 -10.94204 -29.68307 1.000 81.24545 86 SER A O 1
ATOM 607 N N . ASN A 1 87 ? 18.01922 -9.81061 -28.13058 1.000 85.95524 87 ASN A N 1
ATOM 608 C CA . ASN A 1 87 ? 16.81020 -9.65891 -28.92253 1.000 85.60903 87 ASN A CA 1
ATOM 609 C C . ASN A 1 87 ? 16.87097 -8.46100 -29.85997 1.000 85.32440 87 ASN A C 1
ATOM 610 O O . ASN A 1 87 ? 15.88393 -8.17952 -30.54918 1.000 80.27232 87 ASN A O 1
ATOM 615 N N . GLU A 1 88 ? 17.99731 -7.74729 -29.89069 1.000 85.72179 88 GLU A N 1
ATOM 616 C CA . GLU A 1 88 ? 18.14134 -6.53520 -30.67958 1.000 81.51455 88 GLU A CA 1
ATOM 617 C C . GLU A 1 88 ? 19.27453 -6.59683 -31.69298 1.000 80.37630 88 GLU A C 1
ATOM 618 O O . GLU A 1 88 ? 19.29808 -5.77090 -32.61193 1.000 80.27118 88 GLU A O 1
ATOM 624 N N . ALA A 1 89 ? 20.20696 -7.53872 -31.56012 1.000 82.20945 89 ALA A N 1
ATOM 625 C CA . ALA A 1 89 ? 21.35134 -7.59131 -32.45791 1.000 77.08981 89 ALA A CA 1
ATOM 626 C C . ALA A 1 89 ? 21.96374 -8.98157 -32.42980 1.000 75.16717 89 ALA A C 1
ATOM 627 O O . ALA A 1 89 ? 21.72501 -9.77560 -31.51674 1.000 75.24644 89 ALA A O 1
ATOM 629 N N . CYS A 1 90 ? 22.76376 -9.25656 -33.44936 1.000 72.66553 90 CYS A N 1
ATOM 630 C CA . CYS A 1 90 ? 23.59465 -10.44599 -33.48542 1.000 72.99233 90 CYS A CA 1
ATOM 631 C C . CYS A 1 90 ? 24.91325 -10.14618 -32.77957 1.000 69.03472 90 CYS A C 1
ATOM 632 O O . CYS A 1 90 ? 25.07602 -9.11303 -32.12554 1.000 72.89421 90 CYS A O 1
ATOM 635 N N . ASP A 1 91 ? 25.87736 -11.04888 -32.90986 1.000 68.90722 91 ASP A N 1
ATOM 636 C CA . ASP A 1 91 ? 27.25739 -10.71134 -32.60009 1.000 68.27617 91 ASP A CA 1
ATOM 637 C C . ASP A 1 91 ? 27.89480 -10.02906 -33.81430 1.000 72.22448 91 ASP A C 1
ATOM 638 O O . ASP A 1 91 ? 27.27720 -9.86168 -34.86963 1.000 75.69629 91 ASP A O 1
ATOM 643 N N . ALA A 1 92 ? 29.14218 -9.61039 -33.65541 1.000 69.07660 92 ALA A N 1
ATOM 644 C CA . ALA A 1 92 ? 29.75750 -8.72643 -34.63146 1.000 75.36848 92 ALA A CA 1
ATOM 645 C C . ALA A 1 92 ? 30.56350 -9.49841 -35.66738 1.000 76.09032 92 ALA A C 1
ATOM 646 O O . ALA A 1 92 ? 31.21945 -10.49673 -35.35469 1.000 70.53614 92 ALA A O 1
ATOM 648 N N . THR A 1 93 ? 30.49129 -9.03268 -36.91104 1.000 76.21897 93 THR A N 1
ATOM 649 C CA . THR A 1 93 ? 31.43295 -9.42461 -37.94883 1.000 75.28238 93 THR A CA 1
ATOM 650 C C . THR A 1 93 ? 32.34860 -8.29075 -38.36519 1.000 79.66187 93 THR A C 1
ATOM 651 O O . THR A 1 93 ? 33.46009 -8.54290 -38.83071 1.000 79.09618 93 THR A O 1
ATOM 655 N N . GLN A 1 94 ? 31.91421 -7.04786 -38.19325 1.000 91.24105 94 GLN A N 1
ATOM 656 C CA . GLN A 1 94 ? 32.66007 -5.90894 -38.69574 1.000 91.39539 94 GLN A CA 1
ATOM 657 C C . GLN A 1 94 ? 33.60791 -5.35902 -37.63443 1.000 90.50812 94 GLN A C 1
ATOM 658 O O . GLN A 1 94 ? 33.61106 -5.78051 -36.47720 1.000 86.01282 94 GLN A O 1
ATOM 664 N N . ASP A 1 95 ? 34.42565 -4.39032 -38.05595 1.000 91.72002 95 ASP A N 1
ATOM 665 C CA . ASP A 1 95 ? 35.42062 -3.79097 -37.17501 1.000 89.56654 95 ASP A CA 1
ATOM 666 C C . ASP A 1 95 ? 34.79151 -3.04937 -36.00077 1.000 88.32317 95 ASP A C 1
ATOM 667 O O . ASP A 1 95 ? 35.44151 -2.90212 -34.96011 1.000 86.04121 95 ASP A O 1
ATOM 672 N N . ALA A 1 96 ? 33.55463 -2.57298 -36.14460 1.000 89.79548 96 ALA A N 1
ATOM 673 C CA . ALA A 1 96 ? 32.86706 -1.85049 -35.08242 1.000 82.17725 96 ALA A CA 1
ATOM 674 C C . ALA A 1 96 ? 31.36870 -2.05575 -35.24135 1.000 85.87544 96 ALA A C 1
ATOM 675 O O . ALA A 1 96 ? 30.84410 -1.93144 -36.35042 1.000 92.88800 96 ALA A O 1
ATOM 677 N N . GLY A 1 97 ? 30.69061 -2.37423 -34.14408 1.000 82.09609 97 GLY A N 1
ATOM 678 C CA . GLY A 1 97 ? 29.24746 -2.48234 -34.12332 1.000 79.02869 97 GLY A CA 1
ATOM 679 C C . GLY A 1 97 ? 28.75629 -3.92144 -34.19267 1.000 77.43559 97 GLY A C 1
ATOM 680 O O . GLY A 1 97 ? 29.46516 -4.83940 -34.61033 1.000 85.36355 97 GLY A O 1
ATOM 681 N N . LEU A 1 98 ? 27.50508 -4.11175 -33.78136 1.000 75.65687 98 LEU A N 1
ATOM 682 C CA . LEU A 1 98 ? 26.84224 -5.40691 -33.82774 1.000 78.38361 98 LEU A CA 1
ATOM 683 C C . LEU A 1 98 ? 26.00002 -5.52846 -35.09044 1.000 82.57305 98 LEU A C 1
ATOM 684 O O . LEU A 1 98 ? 25.49544 -4.53602 -35.61885 1.000 84.21603 98 LEU A O 1
ATOM 689 N N . ASP A 1 99 ? 25.82824 -6.75977 -35.55601 1.000 76.42158 99 ASP A N 1
ATOM 690 C CA . ASP A 1 99 ? 25.12035 -6.97364 -36.80589 1.000 81.80542 99 ASP A CA 1
ATOM 691 C C . ASP A 1 99 ? 23.61238 -6.88654 -36.60240 1.000 81.52742 99 ASP A C 1
ATOM 692 O O . ASP A 1 99 ? 23.07776 -7.26391 -35.55568 1.000 76.39540 99 ASP A O 1
ATOM 697 N N . THR A 1 100 ? 22.93156 -6.38108 -37.62497 1.000 85.50742 100 THR A N 1
ATOM 698 C CA . THR A 1 100 ? 21.49217 -6.18502 -37.54563 1.000 85.13126 100 THR A CA 1
ATOM 699 C C . THR A 1 100 ? 20.76883 -7.52806 -37.58435 1.000 83.46202 100 THR A C 1
ATOM 700 O O . THR A 1 100 ? 21.19143 -8.44088 -38.30096 1.000 81.50259 100 THR A O 1
ATOM 704 N N . PRO A 1 101 ? 19.68709 -7.68061 -36.82105 1.000 81.04956 101 PRO A N 1
ATOM 705 C CA . PRO A 1 101 ? 18.82243 -8.85389 -36.98397 1.000 79.54826 101 PRO A CA 1
ATOM 706 C C . PRO A 1 101 ? 18.28472 -8.96384 -38.40342 1.000 78.55317 101 PRO A C 1
ATOM 707 O O . PRO A 1 101 ? 18.18979 -7.98065 -39.14240 1.000 80.81032 101 PRO A O 1
ATOM 711 N N . LEU A 1 102 ? 17.93602 -10.19374 -38.78416 1.000 81.96495 102 LEU A N 1
ATOM 712 C CA . LEU A 1 102 ? 17.21163 -10.43314 -40.02901 1.000 76.24027 102 LEU A CA 1
ATOM 713 C C . LEU A 1 102 ? 15.72563 -10.21997 -39.76827 1.000 77.91563 102 LEU A C 1
ATOM 714 O O . LEU A 1 102 ? 15.12314 -10.95024 -38.97314 1.000 83.28854 102 LEU A O 1
ATOM 719 N N . TRP A 1 103 ? 15.14201 -9.20905 -40.40591 1.000 72.70473 103 TRP A N 1
ATOM 720 C CA . TRP A 1 103 ? 13.76406 -8.81859 -40.14291 1.000 73.69760 103 TRP A CA 1
ATOM 721 C C . TRP A 1 103 ? 12.86446 -9.29680 -41.27035 1.000 78.89653 103 TRP A C 1
ATOM 722 O O . TRP A 1 103 ? 13.15150 -9.05381 -42.44742 1.000 90.92468 103 TRP A O 1
ATOM 733 N N . PHE A 1 104 ? 11.78417 -9.98209 -40.90943 1.000 73.79321 104 PHE A N 1
ATOM 734 C CA . PHE A 1 104 ? 10.81599 -10.49594 -41.86406 1.000 74.71020 104 PHE A CA 1
ATOM 735 C C . PHE A 1 104 ? 9.47622 -9.83746 -41.58509 1.000 83.63108 104 PHE A C 1
ATOM 736 O O . PHE A 1 104 ? 8.91238 -10.00423 -40.49437 1.000 85.40891 104 PHE A O 1
ATOM 744 N N . ALA A 1 105 ? 8.98092 -9.07971 -42.56186 1.000 82.77352 105 ALA A N 1
ATOM 745 C CA . ALA A 1 105 ? 7.64909 -8.50269 -42.47598 1.000 81.86292 105 ALA A CA 1
ATOM 746 C C . ALA A 1 105 ? 6.60624 -9.59489 -42.65627 1.000 89.64169 105 ALA A C 1
ATOM 747 O O . ALA A 1 105 ? 6.13375 -9.83235 -43.77353 1.000 94.33671 105 ALA A O 1
ATOM 749 N N . VAL A 1 106 ? 6.24429 -10.26738 -41.56275 1.000 89.15081 106 VAL A N 1
ATOM 750 C CA . VAL A 1 106 ? 5.34275 -11.41199 -41.65819 1.000 88.13061 106 VAL A CA 1
ATOM 751 C C . VAL A 1 106 ? 3.88897 -10.99287 -41.60608 1.000 95.46042 106 VAL A C 1
ATOM 752 O O . VAL A 1 106 ? 2.99620 -11.85536 -41.62981 1.000 91.22313 106 VAL A O 1
ATOM 756 N N . GLY A 1 107 ? 3.61924 -9.69832 -41.55313 1.000 99.52027 107 GLY A N 1
ATOM 757 C CA . GLY A 1 107 ? 2.27128 -9.17645 -41.62315 1.000 102.34378 107 GLY A CA 1
ATOM 758 C C . GLY A 1 107 ? 1.51792 -9.38958 -42.92081 1.000 105.55188 107 GLY A C 1
ATOM 759 O O . GLY A 1 107 ? 0.34953 -9.01906 -43.00250 1.000 110.05242 107 GLY A O 1
ATOM 760 N N . GLN A 1 108 ? 2.10128 -9.99365 -43.92605 1.000 115.77260 108 GLN A N 1
ATOM 761 C CA . GLN A 1 108 ? 1.37501 -10.29565 -45.15569 1.000 113.70403 108 GLN A CA 1
ATOM 762 C C . GLN A 1 108 ? 0.41416 -11.45212 -44.99385 1.000 111.14886 108 GLN A C 1
ATOM 763 O O . GLN A 1 108 ? -0.73707 -11.43159 -45.46235 1.000 116.80308 108 GLN A O 1
ATOM 769 N N . GLY A 1 109 ? 0.99728 -12.56956 -44.61614 1.000 104.50153 109 GLY A N 1
ATOM 770 C CA . GLY A 1 109 ? 0.22358 -13.77791 -44.56926 1.000 102.97809 109 GLY A CA 1
ATOM 771 C C . GLY A 1 109 ? 1.10330 -14.98308 -44.35174 1.000 100.30626 109 GLY A C 1
ATOM 772 O O . GLY A 1 109 ? 2.28873 -14.88152 -44.02230 1.000 94.07239 109 GLY A O 1
ATOM 773 N N . ALA A 1 110 ? 0.47320 -16.12251 -44.55753 1.000 103.42561 110 ALA A N 1
ATOM 774 C CA . ALA A 1 110 ? 1.06010 -17.40093 -44.23590 1.000 99.98078 110 ALA A CA 1
ATOM 775 C C . ALA A 1 110 ? 2.05766 -17.80857 -45.30367 1.000 96.27397 110 ALA A C 1
ATOM 776 O O . ALA A 1 110 ? 1.82068 -17.62724 -46.50361 1.000 97.74999 110 ALA A O 1
ATOM 778 N N . GLY A 1 111 ? 3.16355 -18.36903 -44.86045 1.000 83.25705 111 GLY A N 1
ATOM 779 C CA . GLY A 1 111 ? 4.15317 -18.89981 -45.77224 1.000 81.93947 111 GLY A CA 1
ATOM 780 C C . GLY A 1 111 ? 5.52658 -18.87489 -45.13850 1.000 80.43643 111 GLY A C 1
ATOM 781 O O . GLY A 1 111 ? 5.71129 -18.43415 -44.00679 1.000 80.10811 111 GLY A O 1
ATOM 782 N N . VAL A 1 112 ? 6.49485 -19.35653 -45.91048 1.000 76.59412 112 VAL A N 1
ATOM 783 C CA . VAL A 1 112 ? 7.87889 -19.44938 -45.46698 1.000 71.60267 112 VAL A CA 1
ATOM 784 C C . VAL A 1 112 ? 8.63920 -18.21418 -45.93033 1.000 69.78058 112 VAL A C 1
ATOM 785 O O . VAL A 1 112 ? 8.66881 -17.89835 -47.12736 1.000 76.80886 112 VAL A O 1
ATOM 789 N N . TYR A 1 113 ? 9.26206 -17.52137 -44.98102 1.000 69.58583 113 TYR A N 1
ATOM 790 C CA . TYR A 1 113 ? 10.03112 -16.31122 -45.23902 1.000 72.27561 113 TYR A CA 1
ATOM 791 C C . TYR A 1 113 ? 11.51766 -16.62662 -45.18037 1.000 74.95836 113 TYR A C 1
ATOM 792 O O . TYR A 1 113 ? 11.99203 -17.22521 -44.20712 1.000 73.30747 113 TYR A O 1
ATOM 801 N N . SER A 1 114 ? 12.24728 -16.21018 -46.21212 1.000 69.96275 114 SER A N 1
ATOM 802 C CA . SER A 1 114 ? 13.68793 -16.40282 -46.24550 1.000 71.99566 114 SER A CA 1
ATOM 803 C C . SER A 1 114 ? 14.28692 -15.40237 -47.22445 1.000 73.03066 114 SER A C 1
ATOM 804 O O . SER A 1 114 ? 13.60679 -14.93074 -48.14110 1.000 68.88772 114 SER A O 1
ATOM 807 N N . VAL A 1 115 ? 15.55865 -15.06597 -47.00413 1.000 76.63415 115 VAL A N 1
ATOM 808 C CA . VAL A 1 115 ? 16.32104 -14.23151 -47.92345 1.000 71.23968 115 VAL A CA 1
ATOM 809 C C . VAL A 1 115 ? 17.54949 -14.97050 -48.45451 1.000 67.92408 115 VAL A C 1
ATOM 810 O O . VAL A 1 115 ? 18.50493 -14.34839 -48.90530 1.000 73.49693 115 VAL A O 1
ATOM 814 N N . GLY A 1 116 ? 17.53302 -16.29825 -48.39754 1.000 63.39680 116 GLY A N 1
ATOM 815 C CA . GLY A 1 116 ? 18.51105 -17.10398 -49.10166 1.000 68.05851 116 GLY A CA 1
ATOM 816 C C . GLY A 1 116 ? 19.94773 -16.95873 -48.61685 1.000 69.10954 116 GLY A C 1
ATOM 817 O O . GLY A 1 116 ? 20.24565 -16.41692 -47.54915 1.000 72.23816 116 GLY A O 1
ATOM 818 N N . LYS A 1 117 ? 20.85424 -17.46293 -49.45941 1.000 71.61551 117 LYS A N 1
ATOM 819 C CA . LYS A 1 117 ? 22.26644 -17.56927 -49.11053 1.000 69.03975 117 LYS A CA 1
ATOM 820 C C . LYS A 1 117 ? 22.98241 -16.22934 -49.08123 1.000 67.62787 117 LYS A C 1
ATOM 821 O O . LYS A 1 117 ? 24.11166 -16.16828 -48.58215 1.000 63.12576 117 LYS A O 1
ATOM 827 N N . LYS A 1 118 ? 22.36956 -15.16475 -49.60582 1.000 65.88856 118 LYS A N 1
ATOM 828 C CA . LYS A 1 118 ? 22.99933 -13.85322 -49.51736 1.000 69.16883 118 LYS A CA 1
ATOM 829 C C . LYS A 1 118 ? 23.20893 -13.44145 -48.06576 1.000 72.52306 118 LYS A C 1
ATOM 830 O O . LYS A 1 118 ? 24.12254 -12.66320 -47.76203 1.000 74.01236 118 LYS A O 1
ATOM 836 N N . TYR A 1 119 ? 22.39344 -13.96408 -47.15754 1.000 71.68340 119 TYR A N 1
ATOM 837 C CA . TYR A 1 119 ? 22.48170 -13.64028 -45.74073 1.000 73.43211 119 TYR A CA 1
ATOM 838 C C . TYR A 1 119 ? 22.75510 -14.89092 -44.91342 1.000 70.91167 119 TYR A C 1
ATOM 839 O O . TYR A 1 119 ? 22.18969 -15.08403 -43.83738 1.000 76.85909 119 TYR A O 1
ATOM 848 N N . THR A 1 120 ? 23.62406 -15.76429 -45.42045 1.000 70.47997 120 THR A N 1
ATOM 849 C CA . THR A 1 120 ? 24.09838 -16.89014 -44.62702 1.000 66.60839 120 THR A CA 1
ATOM 850 C C . THR A 1 120 ? 24.78420 -16.38110 -43.37247 1.000 68.66542 120 THR A C 1
ATOM 851 O O . THR A 1 120 ? 25.71162 -15.56926 -43.44695 1.000 68.98254 120 THR A O 1
ATOM 855 N N . ARG A 1 121 ? 24.32179 -16.84457 -42.21463 1.000 68.66833 121 ARG A N 1
ATOM 856 C CA . ARG A 1 121 ? 25.05261 -16.62409 -40.97444 1.000 64.53562 121 ARG A CA 1
ATOM 857 C C . ARG A 1 121 ? 26.10981 -17.71577 -40.86838 1.000 58.80825 121 ARG A C 1
ATOM 858 O O . ARG A 1 121 ? 25.78304 -18.90552 -40.79575 1.000 52.86394 121 ARG A O 1
ATOM 866 N N . GLY A 1 122 ? 27.38015 -17.30822 -40.89230 1.000 61.05539 122 GLY A N 1
ATOM 867 C CA . GLY A 1 122 ? 28.45246 -18.26861 -41.05640 1.000 56.96615 122 GLY A CA 1
ATOM 868 C C . GLY A 1 122 ? 28.67206 -19.15704 -39.85447 1.000 61.84958 122 GLY A C 1
ATOM 869 O O . GLY A 1 122 ? 29.18422 -20.26610 -40.00129 1.000 59.95585 122 GLY A O 1
ATOM 870 N N . ALA A 1 123 ? 28.29126 -18.68965 -38.66047 1.000 67.36446 123 ALA A N 1
ATOM 871 C CA . ALA A 1 123 ? 28.50091 -19.43812 -37.42944 1.000 58.82767 123 ALA A CA 1
ATOM 872 C C . ALA A 1 123 ? 27.67110 -18.81642 -36.31313 1.000 65.01800 123 ALA A C 1
ATOM 873 O O . ALA A 1 123 ? 27.74326 -17.60274 -36.07977 1.000 65.52204 123 ALA A O 1
ATOM 875 N N . PHE A 1 124 ? 26.89946 -19.65283 -35.62451 1.000 67.06008 124 PHE A N 1
ATOM 876 C CA . PHE A 1 124 ? 26.14433 -19.23647 -34.45185 1.000 65.45393 124 PHE A CA 1
ATOM 877 C C . PHE A 1 124 ? 25.65281 -20.47834 -33.72903 1.000 69.02852 124 PHE A C 1
ATOM 878 O O . PHE A 1 124 ? 25.32557 -21.47878 -34.37104 1.000 61.85843 124 PHE A O 1
ATOM 886 N N . ARG A 1 125 ? 25.62955 -20.41372 -32.39285 1.000 74.66651 125 ARG A N 1
ATOM 887 C CA . ARG A 1 125 ? 25.01774 -21.45577 -31.57426 1.000 75.18488 125 ARG A CA 1
ATOM 888 C C . ARG A 1 125 ? 23.65631 -21.05805 -31.02765 1.000 76.51130 125 ARG A C 1
ATOM 889 O O . ARG A 1 125 ? 22.77892 -21.91715 -30.88053 1.000 76.87963 125 ARG A O 1
ATOM 897 N N . TYR A 1 126 ? 23.45540 -19.78113 -30.72851 1.000 69.50968 126 TYR A N 1
ATOM 898 C CA . TYR A 1 126 ? 22.20755 -19.31046 -30.15149 1.000 75.33362 126 TYR A CA 1
ATOM 899 C C . TYR A 1 126 ? 21.47079 -18.45512 -31.17426 1.000 67.62159 126 TYR A C 1
ATOM 900 O O . TYR A 1 126 ? 22.08310 -17.65326 -31.89139 1.000 65.73969 126 TYR A O 1
ATOM 909 N N . MET A 1 127 ? 20.15535 -18.65052 -31.25028 1.000 68.15749 127 MET A N 1
ATOM 910 C CA . MET A 1 127 ? 19.31058 -17.95515 -32.21504 1.000 67.68109 127 MET A CA 1
ATOM 911 C C . MET A 1 127 ? 18.09422 -17.39570 -31.49389 1.000 72.42841 127 MET A C 1
ATOM 912 O O . MET A 1 127 ? 17.34828 -18.14771 -30.86298 1.000 73.60928 127 MET A O 1
ATOM 917 N N . THR A 1 128 ? 17.88470 -16.08727 -31.59135 1.000 74.22160 128 THR A N 1
ATOM 918 C CA . THR A 1 128 ? 16.78569 -15.42225 -30.89748 1.000 74.69094 128 THR A CA 1
ATOM 919 C C . THR A 1 128 ? 15.72848 -14.99473 -31.90752 1.000 70.73825 128 THR A C 1
ATOM 920 O O . THR A 1 128 ? 16.03498 -14.28269 -32.86936 1.000 72.84014 128 THR A O 1
ATOM 924 N N . VAL A 1 129 ? 14.49266 -15.43616 -31.68290 1.000 73.53278 129 VAL A N 1
ATOM 925 C CA . VAL A 1 129 ? 13.33383 -15.03969 -32.47487 1.000 74.64239 129 VAL A CA 1
ATOM 926 C C . VAL A 1 129 ? 12.59086 -13.94773 -31.71298 1.000 78.50741 129 VAL A C 1
ATOM 927 O O . VAL A 1 129 ? 12.26674 -14.11825 -30.53137 1.000 80.13751 129 VAL A O 1
ATOM 931 N N . VAL A 1 130 ? 12.31370 -12.82999 -32.38519 1.000 77.28003 130 VAL A N 1
ATOM 932 C CA . VAL A 1 130 ? 11.83291 -11.61078 -31.74176 1.000 77.13612 130 VAL A CA 1
ATOM 933 C C . VAL A 1 130 ? 10.55239 -11.14722 -32.41828 1.000 80.70251 130 VAL A C 1
ATOM 934 O O . VAL A 1 130 ? 10.48854 -11.08041 -33.65066 1.000 87.06906 130 VAL A O 1
ATOM 938 N N . SER A 1 131 ? 9.54509 -10.81092 -31.61877 1.000 79.27232 131 SER A N 1
ATOM 939 C CA . SER A 1 131 ? 8.37224 -10.08285 -32.07849 1.000 82.92100 131 SER A CA 1
ATOM 940 C C . SER A 1 131 ? 8.39877 -8.70561 -31.42667 1.000 87.59767 131 SER A C 1
ATOM 941 O O . SER A 1 131 ? 8.30648 -8.59409 -30.19999 1.000 90.43487 131 SER A O 1
ATOM 944 N N . ASN A 1 132 ? 8.53987 -7.66565 -32.24426 1.000 90.22496 132 ASN A N 1
ATOM 945 C CA . ASN A 1 132 ? 8.65219 -6.29252 -31.77231 1.000 88.26978 132 ASN A CA 1
ATOM 946 C C . ASN A 1 132 ? 7.36376 -5.50051 -31.94912 1.000 93.90012 132 ASN A C 1
ATOM 947 O O . ASN A 1 132 ? 7.38561 -4.27110 -31.84385 1.000 94.19885 132 ASN A O 1
ATOM 952 N N . THR A 1 133 ? 6.24804 -6.17313 -32.21698 1.000 100.77561 133 THR A N 1
ATOM 953 C CA . THR A 1 133 ? 4.97275 -5.52866 -32.49482 1.000 105.27282 133 THR A CA 1
ATOM 954 C C . THR A 1 133 ? 3.93249 -6.09173 -31.53082 1.000 104.66225 133 THR A C 1
ATOM 955 O O . THR A 1 133 ? 4.09205 -7.18740 -30.98736 1.000 102.04730 133 THR A O 1
ATOM 959 N N . THR A 1 134 ? 2.87893 -5.31157 -31.28196 1.000 102.46152 134 THR A N 1
ATOM 960 C CA . THR A 1 134 ? 1.76898 -5.77600 -30.45721 1.000 103.10459 134 THR A CA 1
ATOM 961 C C . THR A 1 134 ? 0.92818 -6.85927 -31.12780 1.000 104.32481 134 THR A C 1
ATOM 962 O O . THR A 1 134 ? -0.05935 -7.30275 -30.53211 1.000 103.65177 134 THR A O 1
ATOM 966 N N . ALA A 1 135 ? 1.27859 -7.29629 -32.33415 1.000 105.69294 135 ALA A N 1
ATOM 967 C CA . ALA A 1 135 ? 0.48510 -8.30214 -33.01984 1.000 106.78954 135 ALA A CA 1
ATOM 968 C C . ALA A 1 135 ? 0.73066 -9.68691 -32.42674 1.000 100.21608 135 ALA A C 1
ATOM 969 O O . ALA A 1 135 ? 1.75853 -9.95905 -31.80241 1.000 95.86895 135 ALA A O 1
ATOM 971 N N . THR A 1 136 ? -0.24390 -10.56734 -32.62973 1.000 105.26883 136 THR A N 1
ATOM 972 C CA . THR A 1 136 ? -0.11469 -11.97738 -32.29465 1.000 104.53334 136 THR A CA 1
ATOM 973 C C . THR A 1 136 ? 0.33147 -12.72941 -33.54475 1.000 109.48181 136 THR A C 1
ATOM 974 O O . THR A 1 136 ? -0.31219 -12.63506 -34.59859 1.000 101.23333 136 THR A O 1
ATOM 978 N N . VAL A 1 137 ? 1.44057 -13.45701 -33.43159 1.000 105.86800 137 VAL A N 1
ATOM 979 C CA . VAL A 1 137 ? 2.04283 -14.15774 -34.56292 1.000 98.34749 137 VAL A CA 1
ATOM 980 C C . VAL A 1 137 ? 2.25051 -15.61385 -34.17225 1.000 96.25437 137 VAL A C 1
ATOM 981 O O . VAL A 1 137 ? 2.96001 -15.90223 -33.20528 1.000 96.93699 137 VAL A O 1
ATOM 985 N N . SER A 1 138 ? 1.64599 -16.52899 -34.92094 1.000 96.76830 138 SER A N 1
ATOM 986 C CA . SER A 1 138 ? 1.85263 -17.95529 -34.71130 1.000 94.91043 138 SER A CA 1
ATOM 987 C C . SER A 1 138 ? 2.81192 -18.48154 -35.77408 1.000 92.96294 138 SER A C 1
ATOM 988 O O . SER A 1 138 ? 2.63199 -18.21555 -36.96730 1.000 95.23065 138 SER A O 1
ATOM 991 N N . LEU A 1 139 ? 3.83597 -19.21034 -35.33709 1.000 91.28641 139 LEU A N 1
ATOM 992 C CA . LEU A 1 139 ? 4.84970 -19.77322 -36.21617 1.000 86.92249 139 LEU A CA 1
ATOM 993 C C . LEU A 1 139 ? 4.82524 -21.29120 -36.11313 1.000 88.60822 139 LEU A C 1
ATOM 994 O O . LEU A 1 139 ? 4.61389 -21.84801 -35.03005 1.000 87.70490 139 LEU A O 1
ATOM 999 N N . ASN A 1 140 ? 5.04260 -21.95583 -37.24552 1.000 83.27478 140 ASN A N 1
ATOM 1000 C CA . ASN A 1 140 ? 5.14690 -23.40856 -37.26481 1.000 84.33795 140 ASN A CA 1
ATOM 1001 C C . ASN A 1 140 ? 6.56724 -23.88736 -37.00566 1.000 80.27617 140 ASN A C 1
ATOM 1002 O O . ASN A 1 140 ? 6.76165 -24.92277 -36.35971 1.000 84.28824 140 ASN A O 1
ATOM 1007 N N . SER A 1 141 ? 7.56216 -23.15702 -37.50073 1.000 74.84121 141 SER A N 1
ATOM 1008 C CA . SER A 1 141 ? 8.95013 -23.54153 -37.30529 1.000 72.78138 141 SER A CA 1
ATOM 1009 C C . SER A 1 141 ? 9.83484 -22.35412 -37.63952 1.000 74.46548 141 SER A C 1
ATOM 1010 O O . SER A 1 141 ? 9.41275 -21.41267 -38.31606 1.000 76.98951 141 SER A O 1
ATOM 1013 N N . VAL A 1 142 ? 11.06465 -22.40443 -37.12860 1.000 72.78372 142 VAL A N 1
ATOM 1014 C CA . VAL A 1 142 ? 12.15363 -21.54469 -37.58255 1.000 73.85018 142 VAL A CA 1
ATOM 1015 C C . VAL A 1 142 ? 13.38685 -22.43065 -37.71362 1.000 74.14588 142 VAL A C 1
ATOM 1016 O O . VAL A 1 142 ? 14.00650 -22.79612 -36.70738 1.000 74.34947 142 VAL A O 1
ATOM 1020 N N . LYS A 1 143 ? 13.74231 -22.80351 -38.94032 1.000 71.16803 143 LYS A N 1
ATOM 1021 C CA . LYS A 1 143 ? 14.78427 -23.79626 -39.15537 1.000 68.76826 143 LYS A CA 1
ATOM 1022 C C . LYS A 1 143 ? 15.94650 -23.20797 -39.94451 1.000 66.78428 143 LYS A C 1
ATOM 1023 O O . LYS A 1 143 ? 15.88948 -22.08565 -40.45445 1.000 69.23623 143 LYS A O 1
ATOM 1029 N N . ILE A 1 144 ? 17.01487 -23.99505 -40.02756 1.000 68.49391 144 ILE A N 1
ATOM 1030 C CA . ILE A 1 144 ? 18.24055 -23.61924 -40.71889 1.000 68.65063 144 ILE A CA 1
ATOM 1031 C C . ILE A 1 144 ? 18.53473 -24.66233 -41.78695 1.000 69.57475 144 ILE A C 1
ATOM 1032 O O . ILE A 1 144 ? 18.48472 -25.87065 -41.51499 1.000 67.39612 144 ILE A O 1
ATOM 1037 N N . ASN A 1 145 ? 18.81500 -24.19318 -43.00405 1.000 72.52239 145 ASN A N 1
ATOM 1038 C CA . ASN A 1 145 ? 19.50964 -24.99980 -44.00117 1.000 71.21510 145 ASN A CA 1
ATOM 1039 C C . ASN A 1 145 ? 20.99949 -24.92695 -43.68157 1.000 68.02441 145 ASN A C 1
ATOM 1040 O O . ASN A 1 145 ? 21.61204 -23.86115 -43.79813 1.000 65.93296 145 ASN A O 1
ATOM 1045 N N . TYR A 1 146 ? 21.57772 -26.05094 -43.26048 1.000 64.96910 146 TYR A N 1
ATOM 1046 C CA . TYR A 1 146 ? 22.97767 -26.11524 -42.84217 1.000 64.31146 146 TYR A CA 1
ATOM 1047 C C . TYR A 1 146 ? 23.87723 -26.12089 -44.07602 1.000 70.24068 146 TYR A C 1
ATOM 1048 O O . TYR A 1 146 ? 23.95965 -27.13056 -44.78596 1.000 72.18288 146 TYR A O 1
ATOM 1057 N N . THR A 1 147 ? 24.56458 -25.00121 -44.32965 1.000 72.15971 147 THR A N 1
ATOM 1058 C CA . THR A 1 147 ? 25.33748 -24.82125 -45.55499 1.000 66.23230 147 THR A CA 1
ATOM 1059 C C . THR A 1 147 ? 26.84305 -24.91665 -45.34991 1.000 61.77913 147 THR A C 1
ATOM 1060 O O . THR A 1 147 ? 27.58801 -24.81463 -46.32400 1.000 64.58335 147 THR A O 1
ATOM 1064 N N . ALA A 1 148 ? 27.31816 -25.07969 -44.12004 1.000 71.54175 148 ALA A N 1
ATOM 1065 C CA . ALA A 1 148 ? 28.73401 -25.35683 -43.92200 1.000 67.02531 148 ALA A CA 1
ATOM 1066 C C . ALA A 1 148 ? 29.07147 -26.70565 -44.54053 1.000 64.14899 148 ALA A C 1
ATOM 1067 O O . ALA A 1 148 ? 28.24729 -27.62413 -44.55070 1.000 62.08201 148 ALA A O 1
ATOM 1069 N N . SER A 1 149 ? 30.30219 -26.81806 -45.05606 1.000 66.88007 149 SER A N 1
ATOM 1070 C CA . SER A 1 149 ? 30.75926 -27.98231 -45.81178 1.000 70.54091 149 SER A CA 1
ATOM 1071 C C . SER A 1 149 ? 29.66218 -28.45925 -46.75430 1.000 75.97780 149 SER A C 1
ATOM 1072 O O . SER A 1 149 ? 28.92619 -29.40351 -46.43410 1.000 73.79700 149 SER A O 1
ATOM 1075 N N . PRO A 1 150 ? 29.53693 -27.84850 -47.92871 1.000 78.26446 150 PRO A N 1
ATOM 1076 C CA . PRO A 1 150 ? 28.32603 -28.05478 -48.73545 1.000 77.66990 150 PRO A CA 1
ATOM 1077 C C . PRO A 1 150 ? 28.31871 -29.30812 -49.60981 1.000 88.34555 150 PRO A C 1
ATOM 1078 O O . PRO A 1 150 ? 27.23700 -29.83172 -49.90569 1.000 91.76243 150 PRO A O 1
ATOM 1082 N N . ILE A 1 151 ? 29.48200 -29.82968 -50.00056 1.000 87.32552 151 ILE A N 1
ATOM 1083 C CA . ILE A 1 151 ? 29.54806 -30.92493 -50.97254 1.000 93.57414 151 ILE A CA 1
ATOM 1084 C C . ILE A 1 151 ? 29.93292 -32.25747 -50.31943 1.000 100.03227 151 ILE A C 1
ATOM 1085 O O . ILE A 1 151 ? 30.34557 -33.18568 -51.01153 1.000 103.98715 151 ILE A O 1
ATOM 1090 N N . GLN A 1 152 ? 29.78181 -32.37714 -48.99998 1.000 99.10736 152 GLN A N 1
ATOM 1091 C CA . GLN A 1 152 ? 30.23147 -33.54394 -48.25121 1.000 92.44255 152 GLN A CA 1
ATOM 1092 C C . GLN A 1 152 ? 29.11931 -34.07373 -47.35992 1.000 86.62371 152 GLN A C 1
ATOM 1093 O O . GLN A 1 152 ? 28.18256 -33.35749 -46.99381 1.000 83.33022 152 GLN A O 1
ATOM 1099 N N . ASP A 1 153 ? 29.24609 -35.35668 -47.02050 1.000 83.79239 153 ASP A N 1
ATOM 1100 C CA . ASP A 1 153 ? 28.49428 -35.94982 -45.92137 1.000 87.71962 153 ASP A CA 1
ATOM 1101 C C . ASP A 1 153 ? 29.15390 -35.55681 -44.60703 1.000 89.57718 153 ASP A C 1
ATOM 1102 O O . ASP A 1 153 ? 30.32005 -35.88774 -44.35973 1.000 87.50501 153 ASP A O 1
ATOM 1107 N N . LEU A 1 154 ? 28.40073 -34.85738 -43.75991 1.000 80.34841 154 LEU A N 1
ATOM 1108 C CA . LEU A 1 154 ? 29.00349 -34.20096 -42.61044 1.000 70.78167 154 LEU A CA 1
ATOM 1109 C C . LEU A 1 154 ? 29.46096 -35.19482 -41.55329 1.000 74.34099 154 LEU A C 1
ATOM 1110 O O . LEU A 1 154 ? 30.36946 -34.88833 -4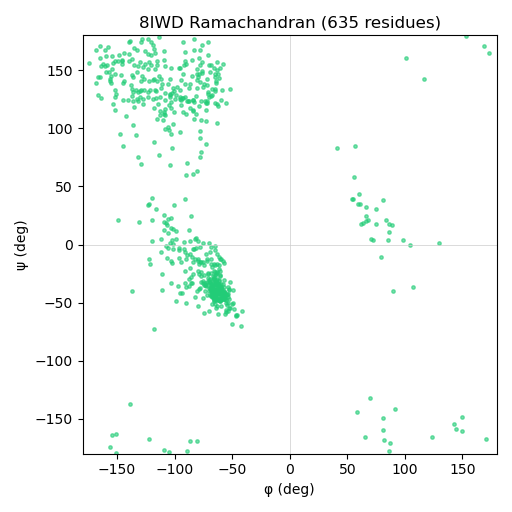0.77126 1.000 67.85869 154 LEU A O 1
ATOM 1115 N N . ARG A 1 155 ? 28.86179 -36.38209 -41.50993 1.000 71.77838 155 ARG A N 1
ATOM 1116 C CA . ARG A 1 155 ? 29.17308 -37.35390 -40.47059 1.000 70.33817 155 ARG A CA 1
ATOM 1117 C C . ARG A 1 155 ? 29.95441 -38.55405 -40.99236 1.000 71.54855 155 ARG A C 1
ATOM 1118 O O . ARG A 1 155 ? 30.09120 -39.54948 -40.27075 1.000 69.48471 155 ARG A O 1
ATOM 1126 N N . ALA A 1 156 ? 30.47624 -38.48596 -42.21783 1.000 73.07754 156 ALA A N 1
ATOM 1127 C CA . ALA A 1 156 ? 31.21973 -39.60080 -42.80346 1.000 68.44203 156 ALA A CA 1
ATOM 1128 C C . ALA A 1 156 ? 32.72123 -39.30591 -42.77506 1.000 71.46958 156 ALA A C 1
ATOM 1129 O O . ALA A 1 156 ? 33.37723 -39.12273 -43.80191 1.000 76.24848 156 ALA A O 1
ATOM 1131 N N . TYR A 1 157 ? 33.26459 -39.27869 -41.55787 1.000 69.00821 157 TYR A N 1
ATOM 1132 C CA . TYR A 1 157 ? 34.69095 -39.03321 -41.36023 1.000 70.50097 157 TYR A CA 1
ATOM 1133 C C . TYR A 1 157 ? 35.52572 -40.20851 -41.86714 1.000 69.35599 157 TYR A C 1
ATOM 1134 O O . TYR A 1 157 ? 35.10516 -41.36578 -41.80943 1.000 68.17160 157 TYR A O 1
ATOM 1143 N N . THR A 1 158 ? 36.73417 -39.90606 -42.35031 1.000 68.02413 158 THR A N 1
ATOM 1144 C CA . THR A 1 158 ? 37.69647 -40.95107 -42.68706 1.000 70.78063 158 THR A CA 1
ATOM 1145 C C . THR A 1 158 ? 38.77035 -41.11117 -41.62436 1.000 65.76258 158 THR A C 1
ATOM 1146 O O . THR A 1 158 ? 39.45337 -42.13870 -41.60114 1.000 67.41671 158 THR A O 1
ATOM 1150 N N . GLY A 1 159 ? 38.92336 -40.13026 -40.73124 1.000 69.08446 159 GLY A N 1
ATOM 1151 C CA . GLY A 1 159 ? 39.80525 -40.24085 -39.60037 1.000 65.33502 159 GLY A CA 1
ATOM 1152 C C . GLY A 1 159 ? 39.03506 -40.36288 -38.28676 1.000 67.62940 159 GLY A C 1
ATOM 1153 O O . GLY A 1 159 ? 37.82793 -40.10040 -38.19367 1.000 64.25622 159 GLY A O 1
ATOM 1154 N N . TYR A 1 160 ? 39.77028 -40.74858 -37.25192 1.000 69.41246 160 TYR A N 1
ATOM 1155 C CA . TYR A 1 160 ? 39.22788 -40.94187 -35.91202 1.000 67.98205 160 TYR A CA 1
ATOM 1156 C C . TYR A 1 160 ? 40.37254 -40.89913 -34.90705 1.000 64.46415 160 TYR A C 1
ATOM 1157 O O . TYR A 1 160 ? 41.52495 -41.19596 -35.24358 1.000 63.14434 160 TYR A O 1
ATOM 1166 N N . PHE A 1 161 ? 40.03297 -40.51307 -33.67559 1.000 68.48249 161 PHE A N 1
ATOM 1167 C CA . PHE A 1 161 ? 40.93061 -40.59147 -32.53058 1.000 69.55778 161 PHE A CA 1
ATOM 1168 C C . PHE A 1 161 ? 40.11169 -40.93276 -31.29216 1.000 63.56708 161 PHE A C 1
ATOM 1169 O O . PHE A 1 161 ? 39.01915 -40.39742 -31.09657 1.000 69.29158 161 PHE A O 1
ATOM 1177 N N . HIS A 1 162 ? 40.64944 -41.81608 -30.45605 1.000 71.27263 162 HIS A N 1
ATOM 1178 C CA . HIS A 1 162 ? 40.00610 -42.18464 -29.19903 1.000 73.68937 162 HIS A CA 1
ATOM 1179 C C . HIS A 1 162 ? 41.05989 -42.65234 -28.20715 1.000 68.23899 162 HIS A C 1
ATOM 1180 O O . HIS A 1 162 ? 41.77463 -43.62419 -28.46704 1.000 68.51808 162 HIS A O 1
ATOM 1187 N N . SER A 1 163 ? 41.14074 -41.98303 -27.06583 1.000 70.49911 163 SER A N 1
ATOM 1188 C CA . SER A 1 163 ? 42.10557 -42.33076 -26.03146 1.000 73.02585 163 SER A CA 1
ATOM 1189 C C . SER A 1 163 ? 41.38813 -42.62634 -24.72033 1.000 70.67708 163 SER A C 1
ATOM 1190 O O . SER A 1 163 ? 40.16683 -42.51108 -24.60614 1.000 74.13133 163 SER A O 1
ATOM 1193 N N . SER A 1 164 ? 42.17205 -43.01910 -23.71922 1.000 77.90476 164 SER A N 1
ATOM 1194 C CA . SER A 1 164 ? 41.63792 -43.18275 -22.37514 1.000 72.12305 164 SER A CA 1
ATOM 1195 C C . SER A 1 164 ? 41.25055 -41.85463 -21.73673 1.000 71.65989 164 SER A C 1
ATOM 1196 O O . SER A 1 164 ? 40.57484 -41.86037 -20.70376 1.000 81.30871 164 SER A O 1
ATOM 1199 N N . ASP A 1 165 ? 41.65915 -40.72881 -22.32567 1.000 68.54717 165 ASP A N 1
ATOM 1200 C CA . ASP A 1 165 ? 41.36575 -39.39137 -21.81706 1.000 65.12002 165 ASP A CA 1
ATOM 1201 C C . ASP A 1 165 ? 40.20280 -38.81555 -22.61777 1.000 68.61436 165 ASP A C 1
ATOM 1202 O O . ASP A 1 165 ? 40.34004 -38.54606 -23.81685 1.000 71.87411 165 ASP A O 1
ATOM 1207 N N . GLU A 1 166 ? 39.06241 -38.61430 -21.95493 1.000 69.11130 166 GLU A N 1
ATOM 1208 C CA . GLU A 1 166 ? 37.87625 -38.16285 -22.67296 1.000 71.09714 166 GLU A CA 1
ATOM 1209 C C . GLU A 1 166 ? 37.99082 -36.71028 -23.10504 1.000 68.09328 166 GLU A C 1
ATOM 1210 O O . GLU A 1 166 ? 37.43779 -36.33201 -24.14779 1.000 71.63637 166 GLU A O 1
ATOM 1216 N N . LEU A 1 167 ? 38.68867 -35.88089 -22.32399 1.000 65.65412 167 LEU A N 1
ATOM 1217 C CA . LEU A 1 167 ? 38.87750 -34.49595 -22.73934 1.000 67.72390 167 LEU A CA 1
ATOM 1218 C C . LEU A 1 167 ? 39.66376 -34.41995 -24.04223 1.000 65.58120 167 LEU A C 1
ATOM 1219 O O . LEU A 1 167 ? 39.33755 -33.61930 -24.92639 1.000 68.44745 167 LEU A O 1
ATOM 1224 N N . LEU A 1 168 ? 40.68759 -35.26417 -24.19142 1.000 65.23360 168 LEU A N 1
ATOM 1225 C CA . LEU A 1 168 ? 41.45876 -35.27125 -25.43136 1.000 68.17933 168 LEU A CA 1
ATOM 1226 C C . LEU A 1 168 ? 40.59462 -35.67754 -26.62139 1.000 66.02728 168 LEU A C 1
ATOM 1227 O O . LEU A 1 168 ? 40.69135 -35.07715 -27.70158 1.000 62.53803 168 LEU A O 1
ATOM 1232 N N . ASN A 1 169 ? 39.74419 -36.69537 -26.44185 1.000 61.95096 169 ASN A N 1
ATOM 1233 C CA . ASN A 1 169 ? 38.85157 -37.12140 -27.51690 1.000 63.80877 169 ASN A CA 1
ATOM 1234 C C . ASN A 1 169 ? 37.92163 -35.98826 -27.93010 1.000 65.59656 169 ASN A C 1
ATOM 1235 O O . ASN A 1 169 ? 37.74716 -35.70393 -29.12850 1.000 68.02261 169 ASN A O 1
ATOM 1240 N N . ARG A 1 170 ? 37.30153 -35.33665 -26.94531 1.000 62.76033 170 ARG A N 1
ATOM 1241 C CA . ARG A 1 170 ? 36.39642 -34.24259 -27.26624 1.000 65.63941 170 ARG A CA 1
ATOM 1242 C C . ARG A 1 170 ? 37.12850 -33.09330 -27.94099 1.000 63.42855 170 ARG A C 1
ATOM 1243 O O . ARG A 1 170 ? 36.56099 -32.43786 -28.82382 1.000 59.48598 170 ARG A O 1
ATOM 1251 N N . ILE A 1 171 ? 38.39641 -32.86634 -27.58185 1.000 57.76006 171 ILE A N 1
ATOM 1252 C CA . ILE A 1 171 ? 39.17641 -31.80901 -28.22493 1.000 63.08988 171 ILE A CA 1
ATOM 1253 C C . ILE A 1 171 ? 39.46149 -32.15384 -29.69245 1.000 62.27086 171 ILE A C 1
ATOM 1254 O O . ILE A 1 171 ? 39.32986 -31.30348 -30.58897 1.000 57.51598 171 ILE A O 1
ATOM 1259 N N . TRP A 1 172 ? 39.84519 -33.40751 -29.95735 1.000 62.75266 172 TRP A N 1
ATOM 1260 C CA . TRP A 1 172 ? 40.06822 -33.86403 -31.33060 1.000 61.36290 172 TRP A CA 1
ATOM 1261 C C . TRP A 1 172 ? 38.83023 -33.63827 -32.19314 1.000 62.47007 172 TRP A C 1
ATOM 1262 O O . TRP A 1 172 ? 38.90942 -33.06164 -33.29352 1.000 61.53849 172 TRP A O 1
ATOM 1273 N N . TYR A 1 173 ? 37.66656 -34.08608 -31.70579 1.000 61.10947 173 TYR A N 1
ATOM 1274 C CA . TYR A 1 173 ? 36.47238 -33.98518 -32.54383 1.000 57.99095 173 TYR A CA 1
ATOM 1275 C C . TYR A 1 173 ? 35.95517 -32.55257 -32.63324 1.000 56.53743 173 TYR A C 1
ATOM 1276 O O . TYR A 1 173 ? 35.34784 -32.17988 -33.64504 1.000 62.22875 173 TYR A O 1
ATOM 1285 N N . ALA A 1 174 ? 36.22245 -31.72309 -31.62114 1.000 61.12944 174 ALA A N 1
ATOM 1286 C CA . ALA A 1 174 ? 35.89271 -30.30693 -31.72846 1.000 59.99352 174 ALA A CA 1
ATOM 1287 C C . ALA A 1 174 ? 36.73202 -29.63002 -32.80181 1.000 59.62010 174 ALA A C 1
ATOM 1288 O O . ALA A 1 174 ? 36.22437 -28.78677 -33.54910 1.000 63.42072 174 ALA A O 1
ATOM 1290 N N . GLY A 1 175 ? 38.01396 -29.99198 -32.90780 1.000 59.37706 175 GLY A N 1
ATOM 1291 C CA . GLY A 1 175 ? 38.83051 -29.44748 -33.98929 1.000 58.21977 175 GLY A CA 1
ATOM 1292 C C . GLY A 1 175 ? 38.33895 -29.87328 -35.36179 1.000 60.23910 175 GLY A C 1
ATOM 1293 O O . GLY A 1 175 ? 38.22448 -29.05685 -36.28823 1.000 59.73027 175 GLY A O 1
ATOM 1294 N N . ALA A 1 176 ? 38.03748 -31.16561 -35.50959 1.000 61.77264 176 ALA A N 1
ATOM 1295 C CA . ALA A 1 176 ? 37.48968 -31.65636 -36.77148 1.000 54.36032 176 ALA A CA 1
ATOM 1296 C C . ALA A 1 176 ? 36.20603 -30.91376 -37.14554 1.000 60.00467 176 ALA A C 1
ATOM 1297 O O . ALA A 1 176 ? 36.02732 -30.48681 -38.30010 1.000 64.65997 176 ALA A O 1
ATOM 1299 N N . TYR A 1 177 ? 35.29824 -30.73582 -36.17801 1.000 58.38515 177 TYR A N 1
ATOM 1300 C CA . TYR A 1 177 ? 34.03874 -30.06544 -36.48942 1.000 60.29937 177 TYR A CA 1
ATOM 1301 C C . TYR A 1 177 ? 34.26182 -28.58973 -36.81609 1.000 62.32417 177 TYR A C 1
ATOM 1302 O O . TYR A 1 177 ? 33.60734 -28.04042 -37.71626 1.000 59.40258 177 TYR A O 1
ATOM 1311 N N . THR A 1 178 ? 35.17833 -27.93211 -36.09756 1.000 59.51292 178 THR A N 1
ATOM 1312 C CA . THR A 1 178 ? 35.55510 -26.56323 -36.43607 1.000 60.47413 178 THR A CA 1
ATOM 1313 C C . THR A 1 178 ? 35.96324 -26.46435 -37.89882 1.000 56.15714 178 THR A C 1
ATOM 1314 O O . THR A 1 178 ? 35.52879 -25.55755 -38.62117 1.000 54.74042 178 THR A O 1
ATOM 1318 N N . LEU A 1 179 ? 36.80500 -27.39786 -38.35225 1.000 51.72939 179 LEU A N 1
ATOM 1319 C CA . LEU A 1 179 ? 37.24373 -27.35891 -39.74622 1.000 58.84337 179 LEU A CA 1
ATOM 1320 C C . LEU A 1 179 ? 36.07235 -27.55098 -40.70121 1.000 59.56839 179 LEU A C 1
ATOM 1321 O O . LEU A 1 179 ? 35.98788 -26.87831 -41.73717 1.000 51.54055 179 LEU A O 1
ATOM 1326 N N . GLN A 1 180 ? 35.15342 -28.46038 -40.36154 1.000 62.56903 180 GLN A N 1
ATOM 1327 C CA . GLN A 1 180 ? 33.94225 -28.60718 -41.16605 1.000 52.65714 180 GLN A CA 1
ATOM 1328 C C . GLN A 1 180 ? 33.16841 -27.29345 -41.26630 1.000 57.25927 180 GLN A C 1
ATOM 1329 O O . GLN A 1 180 ? 32.62828 -26.96315 -42.32861 1.000 57.70721 180 GLN A O 1
ATOM 1335 N N . LEU A 1 181 ? 33.09260 -26.53176 -40.16979 1.000 63.46154 181 LEU A N 1
ATOM 1336 C CA . LEU A 1 181 ? 32.31293 -25.29376 -40.19838 1.000 60.20466 181 LEU A CA 1
ATOM 1337 C C . LEU A 1 181 ? 32.96390 -24.22212 -41.07197 1.000 58.18479 181 LEU A C 1
ATOM 1338 O O . LEU A 1 181 ? 32.26032 -23.37899 -41.64500 1.000 54.50080 181 LEU A O 1
ATOM 1343 N N . CYS A 1 182 ? 34.29410 -24.23484 -41.18437 1.000 58.58470 182 CYS A N 1
ATOM 1344 C CA . CYS A 1 182 ? 35.03465 -23.22959 -41.94242 1.000 60.30277 182 CYS A CA 1
ATOM 1345 C C . CYS A 1 182 ? 35.11467 -23.54058 -43.43402 1.000 61.11798 182 CYS A C 1
ATOM 1346 O O . CYS A 1 182 ? 35.67222 -22.73829 -44.19646 1.000 56.70980 182 CYS A O 1
ATOM 1349 N N . SER A 1 183 ? 34.59131 -24.68539 -43.86078 1.000 61.87597 183 SER A N 1
ATOM 1350 C CA . SER A 1 183 ? 34.46430 -25.01631 -45.27295 1.000 56.42602 183 SER A CA 1
ATOM 1351 C C . SER A 1 183 ? 33.10715 -24.50298 -45.73972 1.000 62.17623 183 SER A C 1
ATOM 1352 O O . SER A 1 183 ? 32.06382 -25.00456 -45.30589 1.000 60.27481 183 SER A O 1
ATOM 1355 N N . ILE A 1 184 ? 33.11646 -23.49297 -46.60921 1.000 63.58406 184 ILE A N 1
ATOM 1356 C CA . ILE A 1 184 ? 31.90403 -22.78486 -46.99043 1.000 66.26842 184 ILE A CA 1
ATOM 1357 C C . ILE A 1 184 ? 31.64562 -22.97270 -48.48311 1.000 66.63629 184 ILE A C 1
ATOM 1358 O O . ILE A 1 184 ? 32.50854 -23.41917 -49.24178 1.000 63.59359 184 ILE A O 1
ATOM 1363 N N . ASP A 1 185 ? 30.42280 -22.64823 -48.88719 1.000 67.74308 185 ASP A N 1
ATOM 1364 C CA . ASP A 1 185 ? 30.11464 -22.42413 -50.29279 1.000 70.16340 185 ASP A CA 1
ATOM 1365 C C . ASP A 1 185 ? 30.89710 -21.19872 -50.75947 1.000 75.44021 185 ASP A C 1
ATOM 1366 O O . ASP A 1 185 ? 30.74017 -20.11725 -50.16862 1.000 73.33027 185 ASP A O 1
ATOM 1371 N N . PRO A 1 186 ? 31.75110 -21.31424 -51.78524 1.000 69.19151 186 PRO A N 1
ATOM 1372 C CA . PRO A 1 186 ? 32.63084 -20.18483 -52.13101 1.000 64.36545 186 PRO A CA 1
ATOM 1373 C C . PRO A 1 186 ? 31.88735 -18.93978 -52.58339 1.000 64.87992 186 PRO A C 1
ATOM 1374 O O . PRO A 1 186 ? 32.47685 -17.85323 -52.57627 1.000 63.35462 186 PRO A O 1
ATOM 1378 N N . THR A 1 187 ? 30.61433 -19.05458 -52.96028 1.000 64.15267 187 THR A N 1
ATOM 1379 C CA . THR A 1 187 ? 29.82458 -17.91240 -53.40906 1.000 66.56697 187 THR A CA 1
ATOM 1380 C C . THR A 1 187 ? 29.23597 -17.10196 -52.26167 1.000 67.37692 187 THR A C 1
ATOM 1381 O O . THR A 1 187 ? 28.46242 -16.17079 -52.51719 1.000 68.60906 187 THR A O 1
ATOM 1385 N N . THR A 1 188 ? 29.57134 -17.43714 -51.01701 1.000 70.19530 188 THR A N 1
ATOM 1386 C CA . THR A 1 188 ? 29.07319 -16.74338 -49.83713 1.000 67.14128 188 THR A CA 1
ATOM 1387 C C . THR A 1 188 ? 30.22628 -16.20620 -48.99599 1.000 64.22110 188 THR A C 1
ATOM 1388 O O . THR A 1 188 ? 30.15270 -16.16394 -47.77035 1.000 66.93918 188 THR A O 1
ATOM 1392 N N . GLY A 1 189 ? 31.30670 -15.78284 -49.65555 1.000 60.69479 189 GLY A N 1
ATOM 1393 C CA . GLY A 1 189 ? 32.49423 -15.32144 -48.97073 1.000 58.72379 189 GLY A CA 1
ATOM 1394 C C . GLY A 1 189 ? 32.47148 -13.83114 -48.66756 1.000 66.09166 189 GLY A C 1
ATOM 1395 O O . GLY A 1 189 ? 31.50791 -13.11604 -48.94860 1.000 66.98471 189 GLY A O 1
ATOM 1396 N N . ASP A 1 190 ? 33.58048 -13.37084 -48.07885 1.000 63.61514 190 ASP A N 1
ATOM 1397 C CA . ASP A 1 190 ? 33.77344 -11.99188 -47.63139 1.000 66.17188 190 ASP A CA 1
ATOM 1398 C C . ASP A 1 190 ? 32.69335 -11.53312 -46.65571 1.000 78.21951 190 ASP A C 1
ATOM 1399 O O . ASP A 1 190 ? 31.70842 -10.90585 -47.06348 1.000 83.01606 190 ASP A O 1
ATOM 1404 N N . ALA A 1 191 ? 32.87134 -11.83258 -45.36550 1.000 68.02361 191 ALA A N 1
ATOM 1405 C CA . ALA A 1 191 ? 32.03014 -11.23707 -44.33519 1.000 72.70625 191 ALA A CA 1
ATOM 1406 C C . ALA A 1 191 ? 32.39249 -9.78459 -44.04673 1.000 76.65982 191 ALA A C 1
ATOM 1407 O O . ALA A 1 191 ? 31.59600 -9.08081 -43.41329 1.000 78.07413 191 ALA A O 1
ATOM 1409 N N . LEU A 1 192 ? 33.56273 -9.32304 -44.49409 1.000 74.50178 192 LEU A N 1
ATOM 1410 C CA . LEU A 1 192 ? 34.02152 -7.95889 -44.22460 1.000 77.10224 192 LEU A CA 1
ATOM 1411 C C . LEU A 1 192 ? 33.54872 -7.01137 -45.32607 1.000 78.67830 192 LEU A C 1
ATOM 1412 O O . LEU A 1 192 ? 34.32968 -6.36529 -46.02350 1.000 84.31160 192 LEU A O 1
ATOM 1417 N N . VAL A 1 193 ? 32.22302 -6.93825 -45.46377 1.000 80.06725 193 VAL A N 1
ATOM 1418 C CA . VAL A 1 193 ? 31.61249 -6.09414 -46.48203 1.000 79.80755 193 VAL A CA 1
ATOM 1419 C C . VAL A 1 193 ? 31.77961 -4.61148 -46.19357 1.000 86.62543 193 VAL A C 1
ATOM 1420 O O . VAL A 1 193 ? 31.41901 -3.78202 -47.03799 1.000 88.01782 193 VAL A O 1
ATOM 1424 N N . GLY A 1 194 ? 32.31728 -4.25334 -45.02880 1.000 84.20390 194 GLY A N 1
ATOM 1425 C CA . GLY A 1 194 ? 32.53270 -2.85846 -44.69998 1.000 90.30397 194 GLY A CA 1
ATOM 1426 C C . GLY A 1 194 ? 33.99167 -2.45097 -44.68768 1.000 96.96424 194 GLY A C 1
ATOM 1427 O O . GLY A 1 194 ? 34.34443 -1.42709 -44.09477 1.000 103.31877 194 GLY A O 1
ATOM 1428 N N . LEU A 1 195 ? 34.84745 -3.23889 -45.33947 1.000 95.52592 195 LEU A N 1
ATOM 1429 C CA . LEU A 1 195 ? 36.27582 -2.94726 -45.36486 1.000 99.41691 195 LEU A CA 1
ATOM 1430 C C . LEU A 1 195 ? 36.53528 -1.60766 -46.04503 1.000 107.45726 195 LEU A C 1
ATOM 1431 O O . LEU A 1 195 ? 36.19990 -1.41980 -47.21916 1.000 104.39736 195 LEU A O 1
ATOM 1436 N N . GLY A 1 196 ? 37.13248 -0.67783 -45.30044 1.000 125.12357 196 GLY A N 1
ATOM 1437 C CA . GLY A 1 196 ? 37.37959 0.66323 -45.79520 1.000 127.79752 196 GLY A CA 1
ATOM 1438 C C . GLY A 1 196 ? 36.45659 1.69590 -45.17926 1.000 122.94367 196 GLY A C 1
ATOM 1439 O O . GLY A 1 196 ? 36.86366 2.83314 -44.91863 1.000 125.60723 196 GLY A O 1
ATOM 1440 N N . ALA A 1 197 ? 35.20503 1.30387 -44.93996 1.000 115.65766 197 ALA A N 1
ATOM 1441 C CA . ALA A 1 197 ? 34.20089 2.19165 -44.36701 1.000 113.32976 197 ALA A CA 1
ATOM 1442 C C . ALA A 1 197 ? 34.18787 2.13438 -42.84297 1.000 117.41971 197 ALA A C 1
ATOM 1443 O O . ALA A 1 197 ? 34.22380 3.17735 -42.18160 1.000 122.35191 197 ALA A O 1
ATOM 1445 N N . ILE A 1 198 ? 34.12980 0.92993 -42.27667 1.000 117.15178 198 ILE A N 1
ATOM 1446 C CA . ILE A 1 198 ? 34.09884 0.72412 -40.83187 1.000 114.66944 198 ILE A CA 1
ATOM 1447 C C . ILE A 1 198 ? 35.47096 0.23631 -40.39051 1.000 114.16326 198 ILE A C 1
ATOM 1448 O O . ILE A 1 198 ? 35.93447 -0.82342 -40.83155 1.000 108.51034 198 ILE A O 1
ATOM 1453 N N . THR A 1 199 ? 36.11282 1.00217 -39.51476 1.000 118.95455 199 THR A N 1
ATOM 1454 C CA . THR A 1 199 ? 37.42325 0.67106 -38.97786 1.000 126.44948 199 THR A CA 1
ATOM 1455 C C . THR A 1 199 ? 37.34131 0.54395 -37.46073 1.000 130.92636 199 THR A C 1
ATOM 1456 O O . THR A 1 199 ? 36.30246 0.80625 -36.84654 1.000 128.68046 199 THR A O 1
ATOM 1460 N N . SER A 1 200 ? 38.45729 0.11996 -36.85895 1.000 137.27185 200 SER A N 1
ATOM 1461 C CA . SER A 1 200 ? 38.52389 0.02206 -35.40317 1.000 136.69410 200 SER A CA 1
ATOM 1462 C C . SER A 1 200 ? 38.24759 1.37044 -34.75101 1.000 152.19292 200 SER A C 1
ATOM 1463 O O . SER A 1 200 ? 37.51996 1.44813 -33.75441 1.000 146.76691 200 SER A O 1
ATOM 1466 N N . SER A 1 201 ? 38.80480 2.44589 -35.31025 1.000 188.35404 201 SER A N 1
ATOM 1467 C CA . SER A 1 201 ? 38.57344 3.80206 -34.81243 1.000 190.17874 201 SER A CA 1
ATOM 1468 C C . SER A 1 201 ? 37.19019 4.26158 -35.26919 1.000 190.69533 201 SER A C 1
ATOM 1469 O O . SER A 1 201 ? 37.02925 5.01205 -36.23590 1.000 193.86540 201 SER A O 1
ATOM 1472 N N . GLU A 1 202 ? 36.17452 3.79433 -34.54666 1.000 160.05062 202 GLU A N 1
ATOM 1473 C CA . GLU A 1 202 ? 34.78324 4.16218 -34.78464 1.000 145.43229 202 GLU A CA 1
ATOM 1474 C C . GLU A 1 202 ? 33.96450 3.66879 -33.59857 1.000 138.30990 202 GLU A C 1
ATOM 1475 O O . GLU A 1 202 ? 34.44388 2.89041 -32.77000 1.000 145.46548 202 GLU A O 1
ATOM 1481 N N . THR A 1 203 ? 32.72079 4.13583 -33.52313 1.000 128.38736 203 THR A N 1
ATOM 1482 C CA . THR A 1 203 ? 31.79193 3.69018 -32.49413 1.000 119.36164 203 THR A CA 1
ATOM 1483 C C . THR A 1 203 ? 30.41176 3.53531 -33.11094 1.000 115.06223 203 THR A C 1
ATOM 1484 O O . THR A 1 203 ? 29.88792 4.48224 -33.70613 1.000 109.74753 203 THR A O 1
ATOM 1486 N N . ILE A 1 204 ? 29.83389 2.34360 -32.97914 1.000 107.09688 204 ILE A N 1
ATOM 1487 C CA . ILE A 1 204 ?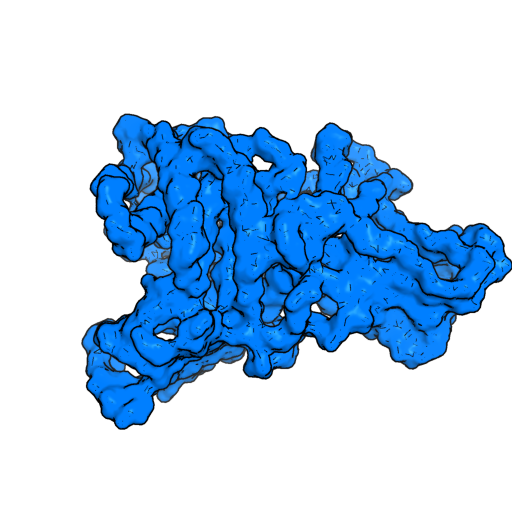 28.46003 2.07877 -33.39256 1.000 107.75394 204 ILE A CA 1
ATOM 1488 C C . ILE A 1 204 ? 27.61903 1.92381 -32.13164 1.000 108.90192 204 ILE A C 1
ATOM 1489 O O . ILE A 1 204 ? 27.83465 0.99444 -31.34279 1.000 107.02954 204 ILE A O 1
ATOM 1491 N N . THR A 1 205 ? 26.65947 2.83110 -31.94839 1.000 108.62285 205 THR A N 1
ATOM 1492 C CA . THR A 1 205 ? 25.90468 2.92127 -30.70748 1.000 114.38440 205 THR A CA 1
ATOM 1493 C C . THR A 1 205 ? 24.95904 1.73035 -30.55216 1.000 116.88149 205 THR A C 1
ATOM 1494 O O . THR A 1 205 ? 24.80972 0.89173 -31.44615 1.000 113.70988 205 THR A O 1
ATOM 1496 N N . LEU A 1 206 ? 24.31213 1.67118 -29.38497 1.000 130.01254 206 LEU A N 1
ATOM 1497 C CA . LEU A 1 206 ? 23.42967 0.54761 -29.07205 1.000 131.19319 206 LEU A CA 1
ATOM 1498 C C . LEU A 1 206 ? 22.26974 0.41000 -30.05327 1.000 126.03630 206 LEU A C 1
ATOM 1499 O O . LEU A 1 206 ? 22.03607 -0.71213 -30.53759 1.000 117.55206 206 LEU A O 1
ATOM 1501 N N . PRO A 1 207 ? 21.51125 1.46627 -30.39334 1.000 118.10710 207 PRO A N 1
ATOM 1502 C CA . PRO A 1 207 ? 20.45342 1.29441 -31.40502 1.000 114.98809 207 PRO A CA 1
ATOM 1503 C C . PRO A 1 207 ? 20.97289 1.17877 -32.83075 1.000 114.03966 207 PRO A C 1
ATOM 1504 O O . PRO A 1 207 ? 20.22829 0.70729 -33.70213 1.000 109.81142 207 PRO A O 1
ATOM 1508 N N . GLN A 1 208 ? 22.21140 1.58837 -33.09793 1.000 111.46721 208 GLN A N 1
ATOM 1509 C CA . GLN A 1 208 ? 22.79293 1.44297 -34.42495 1.000 110.96552 208 GLN A CA 1
ATOM 1510 C C . GLN A 1 208 ? 23.29568 0.01981 -34.62907 1.000 107.45998 208 GLN A C 1
ATOM 1511 O O . GLN A 1 208 ? 23.83683 -0.60408 -33.71116 1.000 102.70655 208 GLN A O 1
ATOM 1517 N N . THR A 1 209 ? 23.11430 -0.49371 -35.84297 1.000 109.89334 209 THR A N 1
ATOM 1518 C CA . THR A 1 209 ? 23.51878 -1.85397 -36.16611 1.000 107.50631 209 THR A CA 1
ATOM 1519 C C . THR A 1 209 ? 24.19607 -1.87507 -37.53173 1.000 100.44156 209 THR A C 1
ATOM 1520 O O . THR A 1 209 ? 24.03148 -0.96177 -38.34435 1.000 96.50508 209 THR A O 1
ATOM 1524 N N . ASP A 1 210 ? 24.97709 -2.93122 -37.76506 1.000 93.11321 210 ASP A N 1
ATOM 1525 C CA . ASP A 1 210 ? 25.67697 -3.15113 -39.02743 1.000 92.41106 210 ASP A CA 1
ATOM 1526 C C . ASP A 1 210 ? 24.85405 -4.06285 -39.92907 1.000 93.61945 210 ASP A C 1
ATOM 1527 O O . ASP A 1 210 ? 24.37139 -5.11058 -39.48298 1.000 88.96499 210 ASP A O 1
ATOM 1532 N N . LYS A 1 211 ? 24.70957 -3.67324 -41.19499 1.000 92.93498 211 LYS A N 1
ATOM 1533 C CA . LYS A 1 211 ? 24.15668 -4.57575 -42.19236 1.000 86.84680 211 LYS A CA 1
ATOM 1534 C C . LYS A 1 211 ? 25.23835 -5.52881 -42.68260 1.000 84.78804 211 LYS A C 1
ATOM 1535 O O . LYS A 1 211 ? 26.42847 -5.19962 -42.69216 1.000 82.39788 211 LYS A O 1
ATOM 1541 N N . TRP A 1 212 ? 24.81423 -6.72439 -43.08595 1.000 83.13575 212 TRP A N 1
ATOM 1542 C CA . TRP A 1 212 ? 25.75377 -7.76700 -43.46737 1.000 77.77436 212 TRP A CA 1
ATOM 1543 C C . TRP A 1 212 ? 25.16471 -8.60518 -44.59064 1.000 79.37979 212 TRP A C 1
ATOM 1544 O O . TRP A 1 212 ? 23.94313 -8.70064 -44.74307 1.000 81.88780 212 TRP A O 1
ATOM 1555 N N . TRP A 1 213 ? 26.05102 -9.22047 -45.36812 1.000 74.21276 213 TRP A N 1
ATOM 1556 C CA . TRP A 1 213 ? 25.64081 -10.14147 -46.41583 1.000 72.47617 213 TRP A CA 1
ATOM 1557 C C . TRP A 1 213 ? 26.83031 -11.01987 -46.77498 1.000 75.64762 213 TRP A C 1
ATOM 1558 O O . TRP A 1 213 ? 27.96709 -10.76164 -46.37038 1.000 72.36100 213 TRP A O 1
ATOM 1569 N N . THR A 1 214 ? 26.54418 -12.07991 -47.53042 1.000 76.78423 214 THR A N 1
ATOM 1570 C CA . THR A 1 214 ? 27.53896 -13.05754 -47.97556 1.000 74.87324 214 THR A CA 1
ATOM 1571 C C . THR A 1 214 ? 27.30966 -13.30332 -49.46232 1.000 75.17060 214 THR A C 1
ATOM 1572 O O . THR A 1 214 ? 26.48443 -14.14430 -49.82836 1.000 77.39253 214 THR A O 1
ATOM 1576 N N . ASN A 1 215 ? 28.04063 -12.57785 -50.32509 1.000 77.73156 215 ASN A N 1
ATOM 1577 C CA . ASN A 1 215 ? 27.83680 -12.77518 -51.75810 1.000 67.60341 215 ASN A CA 1
ATOM 1578 C C . ASN A 1 215 ? 29.08828 -12.53308 -52.59911 1.000 63.44702 215 ASN A C 1
ATOM 1579 O O . ASN A 1 215 ? 28.96127 -12.29229 -53.80375 1.000 76.21357 215 ASN A O 1
ATOM 1584 N N . TYR A 1 216 ? 30.28243 -12.58851 -52.02415 1.000 62.04458 216 TYR A N 1
ATOM 1585 C CA . TYR A 1 216 ? 31.51115 -12.51165 -52.80106 1.000 63.21695 216 TYR A CA 1
ATOM 1586 C C . TYR A 1 216 ? 31.99927 -13.92347 -53.08357 1.000 67.31233 216 TYR A C 1
ATOM 1587 O O . TYR A 1 216 ? 32.15052 -14.72857 -52.15857 1.000 66.66375 216 TYR A O 1
ATOM 1596 N N . THR A 1 217 ? 32.24690 -14.22440 -54.35474 1.000 66.00983 217 THR A N 1
ATOM 1597 C CA . THR A 1 217 ? 32.79424 -15.52812 -54.70752 1.000 65.57008 217 THR A CA 1
ATOM 1598 C C . THR A 1 217 ? 34.30570 -15.48873 -54.52138 1.000 66.42701 217 THR A C 1
ATOM 1599 O O . THR A 1 217 ? 35.01939 -14.84767 -55.29825 1.000 67.15749 217 THR A O 1
ATOM 1603 N N . ILE A 1 218 ? 34.79470 -16.17084 -53.48342 1.000 63.07648 218 ILE A N 1
ATOM 1604 C CA . ILE A 1 218 ? 36.19312 -16.03286 -53.08920 1.000 65.13488 218 ILE A CA 1
ATOM 1605 C C . ILE A 1 218 ? 37.11666 -17.04901 -53.75456 1.000 63.08845 218 ILE A C 1
ATOM 1606 O O . ILE A 1 218 ? 38.32784 -16.80415 -53.83187 1.000 65.04123 218 ILE A O 1
ATOM 1611 N N . THR A 1 219 ? 36.59648 -18.19128 -54.20711 1.000 60.51427 219 THR A N 1
ATOM 1612 C CA . THR A 1 219 ? 37.40257 -19.18709 -54.90737 1.000 64.83620 219 THR A CA 1
ATOM 1613 C C . THR A 1 219 ? 36.60467 -19.77147 -56.06760 1.000 66.08057 219 THR A C 1
ATOM 1614 O O . THR A 1 219 ? 35.42466 -19.46813 -56.26240 1.000 65.60643 219 THR A O 1
ATOM 1618 N N . ASN A 1 220 ? 37.26872 -20.60890 -56.85505 1.000 63.76154 220 ASN A N 1
ATOM 1619 C CA . ASN A 1 220 ? 36.56604 -21.44263 -57.81730 1.000 73.61632 220 ASN A CA 1
ATOM 1620 C C . ASN A 1 220 ? 36.20322 -22.77217 -57.17284 1.000 69.67328 220 ASN A C 1
ATOM 1621 O O . ASN A 1 220 ? 36.69775 -23.12498 -56.09864 1.000 75.47132 220 ASN A O 1
ATOM 1626 N N . GLY A 1 221 ? 35.31100 -23.50216 -57.82682 1.000 61.60547 221 GLY A N 1
ATOM 1627 C CA . GLY A 1 221 ? 34.83487 -24.74425 -57.25727 1.000 66.64290 221 GLY A CA 1
ATOM 1628 C C . GLY A 1 221 ? 33.64969 -24.55063 -56.33120 1.000 64.93952 221 GLY A C 1
ATOM 1629 O O . GLY A 1 221 ? 33.06690 -23.46628 -56.21845 1.000 67.76033 221 GLY A O 1
ATOM 1630 N N . SER A 1 222 ? 33.30024 -25.63777 -55.63742 1.000 62.05002 222 SER A N 1
ATOM 1631 C CA . SER A 1 222 ? 32.04803 -25.72494 -54.89307 1.000 68.91363 222 SER A CA 1
ATOM 1632 C C . SER A 1 222 ? 32.23695 -25.76440 -53.37810 1.000 69.54409 222 SER A C 1
ATOM 1633 O O . SER A 1 222 ? 31.25086 -25.90878 -52.64287 1.000 61.86288 222 SER A O 1
ATOM 1636 N N . SER A 1 223 ? 33.46810 -25.62498 -52.89404 1.000 63.65657 223 SER A N 1
ATOM 1637 C CA . SER A 1 223 ? 33.75530 -25.65583 -51.46715 1.000 61.69800 223 SER A CA 1
ATOM 1638 C C . SER A 1 223 ? 35.15642 -25.10745 -51.25079 1.000 63.46764 223 SER A C 1
ATOM 1639 O O . SER A 1 223 ? 36.04344 -25.33348 -52.07779 1.000 63.95663 223 SER A O 1
ATOM 1642 N N . THR A 1 224 ? 35.35174 -24.38954 -50.14580 1.000 59.17087 224 THR A N 1
ATOM 1643 C CA . THR A 1 224 ? 36.67415 -23.86971 -49.82707 1.000 60.22689 224 THR A CA 1
ATOM 1644 C C . THR A 1 224 ? 36.81012 -23.66430 -48.32338 1.000 62.50269 224 THR A C 1
ATOM 1645 O O . THR A 1 224 ? 35.82749 -23.40009 -47.62074 1.000 60.38101 224 THR A O 1
ATOM 1649 N N . LEU A 1 225 ? 38.04841 -23.78807 -47.84201 1.000 61.21742 225 LEU A N 1
ATOM 1650 C CA . LEU A 1 225 ? 38.36731 -23.62108 -46.42950 1.000 62.41106 225 LEU A CA 1
ATOM 1651 C C . LEU A 1 225 ? 38.72541 -22.16749 -46.14891 1.000 60.03083 225 LEU A C 1
ATOM 1652 O O . LEU A 1 225 ? 39.60364 -21.59866 -46.80603 1.000 59.38957 225 LEU A O 1
ATOM 1657 N N . THR A 1 226 ? 38.05249 -21.57548 -45.17243 1.000 58.36171 226 THR A N 1
ATOM 1658 C CA . THR A 1 226 ? 38.26602 -20.18440 -44.80768 1.000 62.59179 226 THR A CA 1
ATOM 1659 C C . THR A 1 226 ? 38.86848 -20.11228 -43.40438 1.000 62.20457 226 THR A C 1
ATOM 1660 O O . THR A 1 226 ? 39.08757 -21.13170 -42.74102 1.000 64.98708 226 THR A O 1
ATOM 1664 N N . ASP A 1 227 ? 39.14404 -18.88292 -42.95638 1.000 62.84516 227 ASP A N 1
ATOM 1665 C CA . ASP A 1 227 ? 39.76697 -18.68858 -41.64955 1.000 60.41695 227 ASP A CA 1
ATOM 1666 C C . ASP A 1 227 ? 38.76124 -18.89543 -40.51901 1.000 62.91389 227 ASP A C 1
ATOM 1667 O O . ASP A 1 227 ? 39.05969 -19.56741 -39.52216 1.000 59.56988 227 ASP A O 1
ATOM 1672 N N . GLY A 1 228 ? 37.56963 -18.30748 -40.65251 1.000 61.93773 228 GLY A N 1
ATOM 1673 C CA . GLY A 1 228 ? 36.51056 -18.41389 -39.66831 1.000 59.78717 228 GLY A CA 1
ATOM 1674 C C . GLY A 1 228 ? 35.13986 -18.48146 -40.31239 1.000 60.31158 228 GLY A C 1
ATOM 1675 O O . GLY A 1 228 ? 34.87715 -17.79356 -41.30115 1.000 67.64544 228 GLY A O 1
ATOM 1676 N N . ALA A 1 229 ? 34.25576 -19.31354 -39.76049 1.000 64.27084 229 ALA A N 1
ATOM 1677 C CA . ALA A 1 229 ? 32.94766 -19.52404 -40.37038 1.000 57.59441 229 ALA A CA 1
ATOM 1678 C C . ALA A 1 229 ? 32.09773 -18.25966 -40.31924 1.000 58.47394 229 ALA A C 1
ATOM 1679 O O . ALA A 1 229 ? 31.45937 -17.89088 -41.30964 1.000 61.19273 229 ALA A O 1
ATOM 1681 N N . LYS A 1 230 ? 32.07078 -17.58184 -39.17090 1.000 68.10576 230 LYS A N 1
ATOM 1682 C CA . LYS A 1 230 ? 31.31131 -16.33978 -39.08303 1.000 65.88769 230 LYS A CA 1
ATOM 1683 C C . LYS A 1 230 ? 32.02880 -15.21452 -39.81427 1.000 59.95055 230 LYS A C 1
ATOM 1684 O O . LYS A 1 230 ? 31.39511 -14.41171 -40.50738 1.000 59.27763 230 LYS A O 1
ATOM 1690 N N . ARG A 1 231 ? 33.35316 -15.16625 -39.69206 1.000 63.95354 231 ARG A N 1
ATOM 1691 C CA . ARG A 1 231 ? 34.18090 -14.05382 -40.13220 1.000 62.39206 231 ARG A CA 1
ATOM 1692 C C . ARG A 1 231 ? 35.63176 -14.51616 -40.07277 1.000 61.16216 231 ARG A C 1
ATOM 1693 O O . ARG A 1 231 ? 36.01013 -15.21538 -39.13413 1.000 64.11035 231 ARG A O 1
ATOM 1701 N N . ASP A 1 232 ? 36.43848 -14.15426 -41.06875 1.000 65.69345 232 ASP A N 1
ATOM 1702 C CA . ASP A 1 232 ? 36.27223 -13.29556 -42.23779 1.000 65.65084 232 ASP A CA 1
ATOM 1703 C C . ASP A 1 232 ? 35.54157 -13.95473 -43.41850 1.000 67.46446 232 ASP A C 1
ATOM 1704 O O . ASP A 1 232 ? 35.12392 -13.25841 -44.35366 1.000 68.26153 232 ASP A O 1
ATOM 1709 N N . ARG A 1 233 ? 35.39970 -15.28414 -43.38717 1.000 63.60512 233 ARG A N 1
ATOM 1710 C CA . ARG A 1 233 ? 34.96365 -16.05103 -44.56152 1.000 64.86413 233 ARG A CA 1
ATOM 1711 C C . ARG A 1 233 ? 35.85419 -15.74892 -45.76620 1.000 61.83629 233 ARG A C 1
ATOM 1712 O O . ARG A 1 233 ? 35.38765 -15.62418 -46.89900 1.000 65.53768 233 ARG A O 1
ATOM 1720 N N . LEU A 1 234 ? 37.15306 -15.61820 -45.51029 1.000 62.47115 234 LEU A N 1
ATOM 1721 C CA . LEU A 1 234 ? 38.15802 -15.37179 -46.53243 1.000 56.68324 234 LEU A CA 1
ATOM 1722 C C . LEU A 1 234 ? 39.23512 -16.44020 -46.43198 1.000 59.59462 234 LEU A C 1
ATOM 1723 O O . LEU A 1 234 ? 39.32443 -17.16884 -45.44294 1.000 67.60696 234 LEU A O 1
ATOM 1728 N N . VAL A 1 235 ? 40.06939 -16.51991 -47.45879 1.000 57.02597 235 VAL A N 1
ATOM 1729 C CA . VAL A 1 235 ? 41.16615 -17.48047 -47.48200 1.000 58.88675 235 VAL A CA 1
ATOM 1730 C C . VAL A 1 235 ? 42.42340 -16.82740 -46.91884 1.000 60.35146 235 VAL A C 1
ATOM 1731 O O . VAL A 1 235 ? 42.84090 -15.75634 -47.37931 1.000 57.57645 23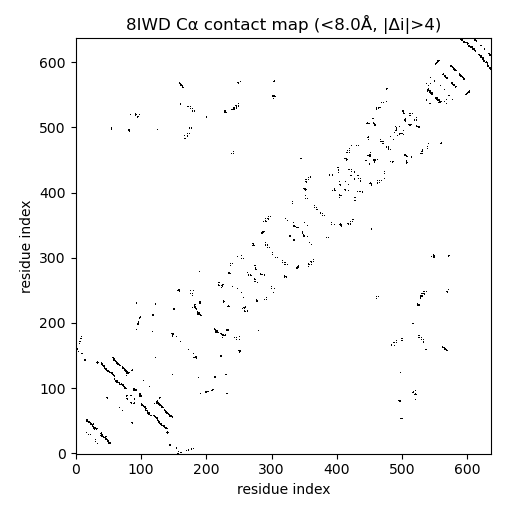5 VAL A O 1
ATOM 1735 N N . TRP A 1 236 ? 43.03015 -17.47589 -45.91958 1.000 67.57910 236 TRP A N 1
ATOM 1736 C CA . TRP A 1 236 ? 44.22328 -16.96723 -45.25472 1.000 58.80389 236 TRP A CA 1
ATOM 1737 C C . TRP A 1 236 ? 45.30653 -18.04243 -45.26252 1.000 58.02744 236 TRP A C 1
ATOM 1738 O O . TRP A 1 236 ? 45.05851 -19.17944 -44.81585 1.000 52.22554 236 TRP A O 1
ATOM 1749 N N . PRO A 1 237 ? 46.50872 -17.73708 -45.77339 1.000 63.28654 237 PRO A N 1
ATOM 1750 C CA . PRO A 1 237 ? 47.53933 -18.78910 -45.88930 1.000 63.06498 237 PRO A CA 1
ATOM 1751 C C . PRO A 1 237 ? 48.10229 -19.26250 -44.55516 1.000 62.14166 237 PRO A C 1
ATOM 1752 O O . PRO A 1 237 ? 48.39375 -20.45732 -44.40691 1.000 60.59643 237 PRO A O 1
ATOM 1756 N N . GLY A 1 238 ? 48.29067 -18.36197 -43.58729 1.000 56.60629 238 GLY A N 1
ATOM 1757 C CA . GLY A 1 238 ? 48.86328 -18.77359 -42.31616 1.000 61.52664 238 GLY A CA 1
ATOM 1758 C C . GLY A 1 238 ? 47.98079 -19.75802 -41.57606 1.000 61.53252 238 GLY A C 1
ATOM 1759 O O . GLY A 1 238 ? 48.47453 -20.69203 -40.93788 1.000 58.48267 238 GLY A O 1
ATOM 1760 N N . ASP A 1 239 ? 46.66276 -19.57287 -41.66691 1.000 55.51281 239 ASP A N 1
ATOM 1761 C CA . ASP A 1 239 ? 45.73125 -20.47457 -41.00320 1.000 53.27419 239 ASP A CA 1
ATOM 1762 C C . ASP A 1 239 ? 45.83323 -21.89366 -41.54480 1.000 56.13461 239 ASP A C 1
ATOM 1763 O O . ASP A 1 239 ? 45.60679 -22.86107 -40.80879 1.000 64.25086 239 ASP A O 1
ATOM 1768 N N . MET A 1 240 ? 46.20852 -22.04613 -42.81079 1.000 58.43935 240 MET A N 1
ATOM 1769 C CA . MET A 1 240 ? 46.29866 -23.38550 -43.38115 1.000 64.37310 240 MET A CA 1
ATOM 1770 C C . MET A 1 240 ? 47.46952 -24.17309 -42.80892 1.000 61.03274 240 MET A C 1
ATOM 1771 O O . MET A 1 240 ? 47.39290 -25.40429 -42.72579 1.000 55.21314 240 MET A O 1
ATOM 1776 N N . SER A 1 241 ? 48.53551 -23.48115 -42.38988 1.000 68.36801 241 SER A N 1
ATOM 1777 C CA . SER A 1 241 ? 49.68863 -24.12373 -41.76555 1.000 69.68620 241 SER A CA 1
ATOM 1778 C C . SER A 1 241 ? 49.33026 -24.89157 -40.49619 1.000 69.39008 241 SER A C 1
ATOM 1779 O O . SER A 1 241 ? 50.16674 -25.65055 -39.99607 1.000 74.72651 241 SER A O 1
ATOM 1782 N N . ILE A 1 242 ? 48.12922 -24.70615 -39.95226 1.000 60.74712 242 ILE A N 1
ATOM 1783 C CA . ILE A 1 242 ? 47.57964 -25.59930 -38.94723 1.000 57.38303 242 ILE A CA 1
ATOM 1784 C C . ILE A 1 242 ? 46.39420 -26.39151 -39.49182 1.000 55.45653 242 ILE A C 1
ATOM 1785 O O . ILE A 1 242 ? 46.27529 -27.59083 -39.23428 1.000 57.11712 242 ILE A O 1
ATOM 1790 N N . ALA A 1 243 ? 45.54166 -25.75207 -40.30376 1.000 55.73385 243 ALA A N 1
ATOM 1791 C CA . ALA A 1 243 ? 44.27865 -26.36178 -40.71970 1.000 53.10635 243 ALA A CA 1
ATOM 1792 C C . ALA A 1 243 ? 44.45342 -27.54809 -41.67342 1.000 61.44086 243 ALA A C 1
ATOM 1793 O O . ALA A 1 243 ? 43.63247 -28.47422 -41.64066 1.000 65.08630 243 ALA A O 1
ATOM 1795 N N . LEU A 1 244 ? 45.48058 -27.54521 -42.53604 1.000 57.58021 244 LEU A N 1
ATOM 1796 C CA . LEU A 1 244 ? 45.58323 -28.57607 -43.57216 1.000 54.72575 244 LEU A CA 1
ATOM 1797 C C . LEU A 1 244 ? 45.74024 -29.96333 -42.96558 1.000 60.37788 244 LEU A C 1
ATOM 1798 O O . LEU A 1 244 ? 45.00192 -30.89483 -43.31432 1.000 58.57978 244 LEU A O 1
ATOM 1803 N N . GLU A 1 245 ? 46.72763 -30.12779 -42.08004 1.000 59.66202 245 GLU A N 1
ATOM 1804 C CA . GLU A 1 245 ? 46.99308 -31.44055 -41.50354 1.000 59.12863 245 GLU A CA 1
ATOM 1805 C C . GLU A 1 245 ? 45.83476 -31.91536 -40.63424 1.000 57.14260 245 GLU A C 1
ATOM 1806 O O . GLU A 1 245 ? 45.59198 -33.12407 -40.53190 1.000 59.37861 245 GLU A O 1
ATOM 1812 N N . SER A 1 246 ? 45.09937 -30.98946 -40.01353 1.000 59.47338 246 SER A N 1
ATOM 1813 C CA . SER A 1 246 ? 43.95623 -31.40176 -39.20368 1.000 61.80410 246 SER A CA 1
ATOM 1814 C C . SER A 1 246 ? 42.77170 -31.81528 -40.07955 1.000 61.61098 246 SER A C 1
ATOM 1815 O O . SER A 1 246 ? 42.01721 -32.72403 -39.70664 1.000 55.64656 246 SER A O 1
ATOM 1818 N N . VAL A 1 247 ? 42.60755 -31.17736 -41.24887 1.000 62.75151 247 VAL A N 1
ATOM 1819 C CA . VAL A 1 247 ? 41.62664 -31.63416 -42.23472 1.000 60.94498 247 VAL A CA 1
ATOM 1820 C C . VAL A 1 247 ? 42.01080 -33.00726 -42.76826 1.000 62.03135 247 VAL A C 1
ATOM 1821 O O . VAL A 1 247 ? 41.15580 -33.87703 -42.98496 1.000 62.63554 247 VAL A O 1
ATOM 1825 N N . ALA A 1 248 ? 43.30455 -33.21974 -42.98728 1.000 57.04590 248 ALA A N 1
ATOM 1826 C CA . ALA A 1 248 ? 43.75799 -34.41636 -43.67246 1.000 57.23204 248 ALA A CA 1
ATOM 1827 C C . ALA A 1 248 ? 43.56940 -35.67382 -42.83059 1.000 62.53394 248 ALA A C 1
ATOM 1828 O O . ALA A 1 248 ? 43.33016 -36.75124 -43.38520 1.000 69.54273 248 ALA A O 1
ATOM 1830 N N . VAL A 1 249 ? 43.64617 -35.56551 -41.50086 1.000 63.94057 249 VAL A N 1
ATOM 1831 C CA . VAL A 1 249 ? 43.54278 -36.73408 -40.62834 1.000 64.60938 249 VAL A CA 1
ATOM 1832 C C . VAL A 1 249 ? 42.13424 -36.94615 -40.08762 1.000 62.80719 249 VAL A C 1
ATOM 1833 O O . VAL A 1 249 ? 41.88708 -37.95052 -39.40815 1.000 61.52282 249 VAL A O 1
ATOM 1837 N N . SER A 1 250 ? 41.20091 -36.03577 -40.37041 1.000 63.41345 250 SER A N 1
ATOM 1838 C CA . SER A 1 250 ? 39.82494 -36.17260 -39.89652 1.000 62.55215 250 SER A CA 1
ATOM 1839 C C . SER A 1 250 ? 38.85137 -36.28137 -41.06353 1.000 67.24040 250 SER A C 1
ATOM 1840 O O . SER A 1 250 ? 38.32770 -37.36970 -41.31661 1.000 68.39926 250 SER A O 1
ATOM 1843 N N . THR A 1 251 ? 38.59057 -35.19102 -41.78785 1.000 65.83462 251 THR A N 1
ATOM 1844 C CA . THR A 1 251 ? 37.56579 -35.20361 -42.82458 1.000 64.49538 251 THR A CA 1
ATOM 1845 C C . THR A 1 251 ? 38.10041 -35.65949 -44.17529 1.000 70.86451 251 THR A C 1
ATOM 1846 O O . THR A 1 251 ? 37.34748 -36.25846 -44.95487 1.000 72.44899 251 THR A O 1
ATOM 1850 N N . GLU A 1 252 ? 39.38665 -35.41888 -44.45123 1.000 72.52193 252 GLU A N 1
ATOM 1851 C CA . GLU A 1 252 ? 40.02194 -35.67304 -45.74871 1.000 72.91419 252 GLU A CA 1
ATOM 1852 C C . GLU A 1 252 ? 39.41655 -34.80311 -46.86163 1.000 74.56602 252 GLU A C 1
ATOM 1853 O O . GLU A 1 252 ? 39.58225 -35.09006 -48.05658 1.000 65.35533 252 GLU A O 1
ATOM 1859 N N . ASP A 1 253 ? 38.72995 -33.72125 -46.48384 1.000 71.91480 253 ASP A N 1
ATOM 1860 C CA . ASP A 1 253 ? 38.20015 -32.74817 -47.43907 1.000 67.79054 253 ASP A CA 1
ATOM 1861 C C . ASP A 1 253 ? 39.31489 -31.78996 -47.87220 1.000 68.61403 253 ASP A C 1
ATOM 1862 O O . ASP A 1 253 ? 39.28624 -30.58098 -47.63141 1.000 67.47152 253 ASP A O 1
ATOM 1867 N N . LEU A 1 254 ? 40.32996 -32.36825 -48.51560 1.000 66.60269 254 LEU A N 1
ATOM 1868 C CA . LEU A 1 254 ? 41.43814 -31.57769 -49.03602 1.000 64.64135 254 LEU A CA 1
ATOM 1869 C C . LEU A 1 254 ? 41.08380 -30.86430 -50.34147 1.000 64.79064 254 LEU A C 1
ATOM 1870 O O . LEU A 1 254 ? 41.90578 -30.09895 -50.85870 1.000 64.67886 254 LEU A O 1
ATOM 1875 N N . TYR A 1 255 ? 39.87191 -31.07369 -50.86531 1.000 60.75407 255 TYR A N 1
ATOM 1876 C CA . TYR A 1 255 ? 39.41769 -30.31510 -52.02572 1.000 59.59220 255 TYR A CA 1
ATOM 1877 C C . TYR A 1 255 ? 39.19861 -28.84319 -51.67883 1.000 64.95466 255 TYR A C 1
ATOM 1878 O O . TYR A 1 255 ? 39.48460 -27.95332 -52.49663 1.000 57.01351 255 TYR A O 1
ATOM 1887 N N . SER A 1 256 ? 38.69579 -28.56924 -50.46561 1.000 62.30760 256 SER A N 1
ATOM 1888 C CA . SER A 1 256 ? 38.49895 -27.18916 -50.02632 1.000 59.69245 256 SER A CA 1
ATOM 1889 C C . SER A 1 256 ? 39.83519 -26.49809 -49.77732 1.000 57.84837 256 SER A C 1
ATOM 1890 O O . SER A 1 256 ? 40.01634 -25.31573 -50.11741 1.000 59.74036 256 SER A O 1
ATOM 1893 N N . VAL A 1 257 ? 40.78270 -27.23215 -49.19139 1.000 56.06454 257 VAL A N 1
ATOM 1894 C CA . VAL A 1 257 ? 42.15139 -26.74700 -49.06098 1.000 58.28291 257 VAL A CA 1
ATOM 1895 C C . VAL A 1 257 ? 42.73932 -26.44996 -50.43282 1.000 59.08061 257 VAL A C 1
ATOM 1896 O O . VAL A 1 257 ? 43.43196 -25.44225 -50.62700 1.000 61.13169 257 VAL A O 1
ATOM 1900 N N . ARG A 1 258 ? 42.46527 -27.31719 -51.40933 1.000 57.11108 258 ARG A N 1
ATOM 1901 C CA . ARG A 1 258 ? 43.02670 -27.13013 -52.74055 1.000 60.11598 258 ARG A CA 1
ATOM 1902 C C . ARG A 1 258 ? 42.45691 -25.89350 -53.41970 1.000 59.56529 258 ARG A C 1
ATOM 1903 O O . ARG A 1 258 ? 43.19775 -25.13657 -54.05948 1.000 56.72677 258 ARG A O 1
ATOM 1911 N N . THR A 1 259 ? 41.14198 -25.68336 -53.32065 1.000 53.03028 259 THR A N 1
ATOM 1912 C CA . THR A 1 259 ? 40.56799 -24.48226 -53.92044 1.000 55.61789 259 THR A CA 1
ATOM 1913 C C . THR A 1 259 ? 41.12937 -23.22480 -53.26697 1.000 62.22233 259 THR A C 1
ATOM 1914 O O . THR A 1 259 ? 41.45588 -22.25004 -53.95947 1.000 61.67288 259 THR A O 1
ATOM 1918 N N . ALA A 1 260 ? 41.27679 -23.23730 -51.93366 1.000 60.88143 260 ALA A N 1
ATOM 1919 C CA . ALA A 1 260 ? 41.86368 -22.09306 -51.23955 1.000 52.45931 260 ALA A CA 1
ATOM 1920 C C . ALA A 1 260 ? 43.29391 -21.82365 -51.71126 1.000 57.54478 260 ALA A C 1
ATOM 1921 O O . ALA A 1 260 ? 43.65476 -20.68027 -52.03561 1.000 56.71888 260 ALA A O 1
ATOM 1923 N N . LEU A 1 261 ? 44.12110 -22.87390 -51.75977 1.000 57.04105 261 LEU A N 1
ATOM 1924 C CA . LEU A 1 261 ? 45.49633 -22.74273 -52.23796 1.000 59.46956 261 LEU A CA 1
ATOM 1925 C C . LEU A 1 261 ? 45.55628 -22.20009 -53.66667 1.000 60.02272 261 LEU A C 1
ATOM 1926 O O . LEU A 1 261 ? 46.36899 -21.31723 -53.97661 1.000 56.29064 261 LEU A O 1
ATOM 1931 N N . GLU A 1 262 ? 44.73537 -22.75002 -54.56367 1.000 56.69405 262 GLU A N 1
ATOM 1932 C CA . GLU A 1 262 ? 44.77231 -22.30571 -55.95391 1.000 59.92159 262 GLU A CA 1
ATOM 1933 C C . GLU A 1 262 ? 44.36191 -20.84398 -56.07051 1.000 60.29207 262 GLU A C 1
ATOM 1934 O O . GLU A 1 262 ? 44.97939 -20.07526 -56.82020 1.000 64.14100 262 GLU A O 1
ATOM 1940 N N . SER A 1 263 ? 43.32777 -20.43745 -55.32780 1.000 58.75344 263 SER A N 1
ATOM 1941 C CA . SER A 1 263 ? 42.92722 -19.03576 -55.34894 1.000 57.92621 263 SER A CA 1
ATOM 1942 C C . SER A 1 263 ? 44.05660 -18.13694 -54.86103 1.000 57.12305 263 SER A C 1
ATOM 1943 O O . SER A 1 263 ? 44.26116 -17.04060 -55.39787 1.000 55.32023 263 SER A O 1
ATOM 1946 N N . LEU A 1 264 ? 44.81251 -18.58928 -53.85451 1.000 62.69983 264 LEU A N 1
ATOM 1947 C CA . LEU A 1 264 ? 45.93953 -17.78685 -53.38103 1.000 62.70194 264 LEU A CA 1
ATOM 1948 C C . LEU A 1 264 ? 47.02079 -17.67128 -54.45147 1.000 57.86375 264 LEU A C 1
ATOM 1949 O O . LEU A 1 264 ? 47.50910 -16.57151 -54.74148 1.000 55.75536 264 LEU A O 1
ATOM 1954 N N . TYR A 1 265 ? 47.40192 -18.79501 -55.05741 1.000 54.38335 265 TYR A N 1
ATOM 1955 C CA . TYR A 1 265 ? 48.47910 -18.75308 -56.04282 1.000 53.41307 265 TYR A CA 1
ATOM 1956 C C . TYR A 1 265 ? 48.08510 -17.94820 -57.27664 1.000 62.39710 265 TYR A C 1
ATOM 1957 O O . TYR A 1 265 ? 48.95027 -17.35131 -57.93446 1.000 56.08005 265 TYR A O 1
ATOM 1966 N N . ALA A 1 266 ? 46.78718 -17.89920 -57.58843 1.000 63.48991 266 ALA A N 1
ATOM 1967 C CA . ALA A 1 266 ? 46.29226 -17.07586 -58.68382 1.000 52.43691 266 ALA A CA 1
ATOM 1968 C C . ALA A 1 266 ? 46.56413 -15.58766 -58.48328 1.000 54.69401 266 ALA A C 1
ATOM 1969 O O . ALA A 1 266 ? 46.38366 -14.81066 -59.42773 1.000 62.12742 266 ALA A O 1
ATOM 1971 N N . LEU A 1 267 ? 46.99268 -15.16869 -57.29353 1.000 56.55506 267 LEU A N 1
ATOM 1972 C CA . LEU A 1 267 ? 47.26408 -13.76436 -57.01577 1.000 58.38058 267 LEU A CA 1
ATOM 1973 C C . LEU A 1 267 ? 48.75361 -13.45082 -56.95643 1.000 61.46989 267 LEU A C 1
ATOM 1974 O O . LEU A 1 267 ? 49.12268 -12.34251 -56.54695 1.000 67.68554 267 LEU A O 1
ATOM 1979 N N . GLN A 1 268 ? 49.61520 -14.39172 -57.34809 1.000 55.81267 268 GLN A N 1
ATOM 1980 C CA . GLN A 1 268 ? 51.05130 -14.18050 -57.22087 1.000 58.80513 268 GLN A CA 1
ATOM 1981 C C . GLN A 1 268 ? 51.50894 -13.02763 -58.10667 1.000 64.05274 268 GLN A C 1
ATOM 1982 O O . GLN A 1 268 ? 51.04983 -12.86973 -59.24136 1.000 70.87040 268 GLN A O 1
ATOM 1988 N N . LYS A 1 269 ? 52.40901 -12.20701 -57.57750 1.000 63.90412 269 LYS A N 1
ATOM 1989 C CA . LYS A 1 269 ? 52.94882 -11.11782 -58.37058 1.000 67.30626 269 LYS A CA 1
ATOM 1990 C C . LYS A 1 269 ? 54.00707 -11.64980 -59.33418 1.000 70.40136 269 LYS A C 1
ATOM 1991 O O . LYS A 1 269 ? 54.46622 -12.79006 -59.22653 1.000 69.65684 269 LYS A O 1
ATOM 1997 N N . ALA A 1 270 ? 54.38635 -10.80821 -60.29970 1.000 72.65116 270 ALA A N 1
ATOM 1998 C CA . ALA A 1 270 ? 55.35636 -11.23503 -61.30344 1.000 74.46420 270 ALA A CA 1
ATOM 1999 C C . ALA A 1 270 ? 56.69666 -11.59010 -60.67552 1.000 78.85480 270 ALA A C 1
ATOM 2000 O O . ALA A 1 270 ? 57.39995 -12.47432 -61.17808 1.000 84.77096 270 ALA A O 1
ATOM 2002 N N . ASP A 1 271 ? 57.06409 -10.92719 -59.57705 1.000 76.59877 271 ASP A N 1
ATOM 2003 C CA . ASP A 1 271 ? 58.32769 -11.21144 -58.90601 1.000 78.62251 271 ASP A CA 1
ATOM 2004 C C . ASP A 1 271 ? 58.25452 -12.41924 -57.98171 1.000 76.60451 271 ASP A C 1
ATOM 2005 O O . ASP A 1 271 ? 59.27874 -12.78705 -57.39031 1.000 74.32775 271 ASP A O 1
ATOM 2010 N N . GLY A 1 272 ? 57.07836 -13.03419 -57.84185 1.000 81.18109 272 GLY A N 1
ATOM 2011 C CA . GLY A 1 272 ? 56.90851 -14.21629 -57.02252 1.000 82.25838 272 GLY A CA 1
ATOM 2012 C C . GLY A 1 272 ? 56.21990 -14.00381 -55.69087 1.000 79.01753 272 GLY A C 1
ATOM 2013 O O . GLY A 1 272 ? 56.03574 -14.98209 -54.95025 1.000 77.80833 272 GLY A O 1
ATOM 2014 N N . GLN A 1 273 ? 55.82826 -12.77419 -55.35975 1.000 73.03246 273 GLN A N 1
ATOM 2015 C CA . GLN A 1 273 ? 55.24527 -12.50437 -54.05073 1.000 72.51048 273 GLN A CA 1
ATOM 2016 C C . GLN A 1 273 ? 53.84325 -13.09644 -53.96066 1.000 70.42455 273 GLN A C 1
ATOM 2017 O O . GLN A 1 273 ? 52.96709 -12.77788 -54.77280 1.000 62.74099 273 GLN A O 1
ATOM 2023 N N . LEU A 1 274 ? 53.63001 -13.94232 -52.96964 1.000 70.08640 274 LEU A N 1
ATOM 2024 C CA . LEU A 1 274 ? 52.32205 -14.52442 -52.73115 1.000 69.12843 274 LEU A CA 1
ATOM 2025 C C . LEU A 1 274 ? 51.52189 -13.63671 -51.78415 1.000 65.36153 274 LEU A C 1
ATOM 2026 O O . LEU A 1 274 ? 52.09273 -12.84517 -51.02621 1.000 62.08881 274 LEU A O 1
ATOM 2031 N N . PRO A 1 275 ? 50.19392 -13.71236 -51.82687 1.000 61.14987 275 PRO A N 1
ATOM 2032 C CA . PRO A 1 275 ? 49.37444 -12.70259 -51.15112 1.000 62.55741 275 PRO A CA 1
ATOM 2033 C C . PRO A 1 275 ? 49.26094 -12.91367 -49.64482 1.000 71.90629 275 PRO A C 1
ATOM 2034 O O . PRO A 1 275 ? 49.50288 -13.99759 -49.10366 1.000 66.38807 275 PRO A O 1
ATOM 2038 N N . TYR A 1 276 ? 48.88970 -11.81817 -48.97243 1.000 67.65646 276 TYR A N 1
ATOM 2039 C CA . TYR A 1 276 ? 48.60278 -11.85081 -47.54107 1.000 62.02811 276 TYR A CA 1
ATOM 2040 C C . TYR A 1 276 ? 47.27927 -12.55451 -47.26761 1.000 65.89266 276 TYR A C 1
ATOM 2041 O O . TYR A 1 276 ? 47.13329 -13.25336 -46.25862 1.000 72.38858 276 TYR A O 1
ATOM 2050 N N . ALA A 1 277 ? 46.30741 -12.38140 -48.15852 1.000 70.13866 277 ALA A N 1
ATOM 2051 C CA . ALA A 1 277 ? 45.00767 -13.02982 -48.05115 1.000 65.46210 277 ALA A CA 1
ATOM 2052 C C . ALA A 1 277 ? 44.38303 -13.06149 -49.44028 1.000 70.69720 277 ALA A C 1
ATOM 2053 O O . ALA A 1 277 ? 44.88482 -12.44260 -50.38157 1.000 68.79283 277 ALA A O 1
ATOM 2055 N N . GLY A 1 278 ? 43.27645 -13.79983 -49.55738 1.000 68.99774 278 GLY A N 1
ATOM 2056 C CA . GLY A 1 278 ? 42.54403 -13.85780 -50.80148 1.000 62.18814 278 GLY A CA 1
ATOM 2057 C C . GLY A 1 278 ? 41.70999 -12.61166 -51.04701 1.000 72.74022 278 GLY A C 1
ATOM 2058 O O . GLY A 1 278 ? 41.57610 -11.73871 -50.18652 1.000 67.46961 278 GLY A O 1
ATOM 2059 N N . LYS A 1 279 ? 41.15349 -12.54437 -52.25917 1.000 73.76674 279 LYS A N 1
ATOM 2060 C CA . LYS A 1 279 ? 40.29072 -11.43741 -52.65283 1.000 71.34161 279 LYS A CA 1
ATOM 2061 C C . LYS A 1 279 ? 39.03874 -11.39296 -51.77071 1.000 68.93305 279 LYS A C 1
ATOM 2062 O O . LYS A 1 279 ? 38.52928 -12.43491 -51.34780 1.000 70.33736 279 LYS A O 1
ATOM 2068 N N . PRO A 1 280 ? 38.50215 -10.19327 -51.48950 1.000 68.85386 280 PRO A N 1
ATOM 2069 C CA . PRO A 1 280 ? 38.97579 -8.86742 -51.90346 1.000 72.03090 280 PRO A CA 1
ATOM 2070 C C . PRO A 1 280 ? 39.75307 -8.12705 -50.82408 1.000 73.88838 280 PRO A C 1
ATOM 2071 O O . PRO A 1 280 ? 39.66566 -6.89949 -50.74770 1.000 80.92227 280 PRO A O 1
ATOM 2075 N N . PHE A 1 281 ? 40.50908 -8.82897 -49.98174 1.000 74.21629 281 PHE A N 1
ATOM 2076 C CA . PHE A 1 281 ? 41.26286 -8.16664 -48.92723 1.000 74.79559 281 PHE A CA 1
ATOM 2077 C C . PHE A 1 281 ? 42.41200 -7.35515 -49.51758 1.000 73.63449 281 PHE A C 1
ATOM 2078 O O . PHE A 1 281 ? 42.90152 -7.63995 -50.61394 1.000 83.80915 281 PHE A O 1
ATOM 2086 N N . TYR A 1 282 ? 42.82751 -6.32726 -48.77492 1.000 72.47191 282 TYR A N 1
ATOM 2087 C CA . TYR A 1 282 ? 43.84527 -5.38886 -49.23702 1.000 80.67856 282 TYR A CA 1
ATOM 2088 C C . TYR A 1 282 ? 45.09579 -6.10856 -49.72015 1.000 83.53756 282 TYR A C 1
ATOM 2089 O O . TYR A 1 282 ? 45.59625 -7.02645 -49.06114 1.000 70.64604 282 TYR A O 1
ATOM 2098 N N . ASP A 1 283 ? 45.59602 -5.68147 -50.88278 1.000 86.72193 283 ASP A N 1
ATOM 2099 C CA . ASP A 1 283 ? 46.89383 -6.13654 -51.36702 1.000 85.74741 283 ASP A CA 1
ATOM 2100 C C . ASP A 1 283 ? 47.97283 -5.67669 -50.39806 1.000 83.94636 283 ASP A C 1
ATOM 2101 O O . ASP A 1 283 ? 48.33161 -4.49402 -50.37729 1.000 81.00444 283 ASP A O 1
ATOM 2106 N N . THR A 1 284 ? 48.48376 -6.60574 -49.58676 1.000 83.57354 284 THR A N 1
ATOM 2107 C CA . THR A 1 284 ? 49.40375 -6.29609 -48.50264 1.000 78.83215 284 THR A CA 1
ATOM 2108 C C . THR A 1 284 ? 50.62880 -7.19448 -48.58575 1.000 72.57698 284 THR A C 1
ATOM 2109 O O . THR A 1 284 ? 50.51599 -8.38681 -48.89780 1.000 70.58181 284 THR A O 1
ATOM 2113 N N . VAL A 1 285 ? 51.79583 -6.61846 -48.30645 1.000 71.99865 285 VAL A N 1
ATOM 2114 C CA . VAL A 1 285 ? 53.03695 -7.38521 -48.27737 1.000 71.59791 285 VAL A CA 1
ATOM 2115 C C . VAL A 1 285 ? 53.18514 -8.03045 -46.90631 1.000 74.46478 285 VAL A C 1
ATOM 2116 O O . VAL A 1 285 ? 53.16798 -7.35016 -45.87532 1.000 76.99361 285 VAL A O 1
ATOM 2120 N N . SER A 1 286 ? 53.33350 -9.34490 -46.89562 1.000 71.39774 286 SER A N 1
ATOM 2121 C CA . SER A 1 286 ? 53.59567 -10.08859 -45.67067 1.000 66.16006 286 SER A CA 1
ATOM 2122 C C . SER A 1 286 ? 54.57748 -11.18605 -46.03145 1.000 68.24176 286 SER A C 1
ATOM 2123 O O . SER A 1 286 ? 54.22844 -12.10379 -46.77727 1.000 81.28106 286 SER A O 1
ATOM 2126 N N . PHE A 1 287 ? 55.80903 -11.06774 -45.54594 1.000 63.09927 287 PHE A N 1
ATOM 2127 C CA . PHE A 1 287 ? 56.78215 -12.14188 -45.68284 1.000 66.11345 287 PHE A CA 1
ATOM 2128 C C . PHE A 1 287 ? 56.14566 -13.44802 -45.22173 1.000 66.12367 287 PHE A C 1
ATOM 2129 O O . PHE A 1 287 ? 55.82218 -14.33158 -46.02971 1.000 72.85966 287 PHE A O 1
ATOM 2137 N N . THR A 1 288 ? 55.89310 -13.53524 -43.91352 1.000 68.02898 288 THR A N 1
ATOM 2138 C CA . THR A 1 288 ? 55.53152 -14.80437 -43.29390 1.000 70.30444 288 THR A CA 1
ATOM 2139 C C . THR A 1 288 ? 54.34963 -15.47678 -43.99143 1.000 67.02639 288 THR A C 1
ATOM 2140 O O . THR A 1 288 ? 54.33514 -16.70152 -44.14471 1.000 68.64912 288 THR A O 1
ATOM 2144 N N . TYR A 1 289 ? 53.37404 -14.70358 -44.46989 1.000 62.64513 289 TYR A N 1
ATOM 2145 C CA . TYR A 1 289 ? 52.20873 -15.34898 -45.07453 1.000 65.29449 289 TYR A CA 1
ATOM 2146 C C . TYR A 1 289 ? 52.50073 -15.87100 -46.48690 1.000 71.97745 289 TYR A C 1
ATOM 2147 O O . TYR A 1 289 ? 51.94907 -16.90570 -46.89561 1.000 72.79429 289 TYR A O 1
ATOM 2156 N N . HIS A 1 290 ? 53.37462 -15.18666 -47.22899 1.000 74.96221 290 HIS A N 1
ATOM 2157 C CA . HIS A 1 290 ? 53.93271 -15.73614 -48.46297 1.000 67.32933 290 HIS A CA 1
ATOM 2158 C C . HIS A 1 290 ? 54.61532 -17.08148 -48.20523 1.000 72.30856 290 HIS A C 1
ATOM 2159 O O . HIS A 1 290 ? 54.38007 -18.07400 -48.92684 1.000 73.58971 290 HIS A O 1
ATOM 2166 N N . LEU A 1 291 ? 55.45072 -17.14234 -47.15259 1.000 69.90296 291 LEU A N 1
ATOM 2167 C CA . LEU A 1 291 ? 56.05984 -18.42678 -46.80081 1.000 64.34565 291 LEU A CA 1
ATOM 2168 C C . LEU A 1 291 ? 55.01948 -19.45231 -46.37163 1.000 64.77202 291 LEU A C 1
ATOM 2169 O O . LEU A 1 291 ? 55.21496 -20.65187 -46.58570 1.000 64.69004 291 LEU A O 1
ATOM 2174 N N . HIS A 1 292 ? 53.91365 -19.01459 -45.76862 1.000 64.42788 292 HIS A N 1
ATOM 2175 C CA . HIS A 1 292 ? 52.86918 -19.96695 -45.39292 1.000 65.33071 292 HIS A CA 1
ATOM 2176 C C . HIS A 1 292 ? 52.18398 -20.55312 -46.62657 1.000 65.80370 292 HIS A C 1
ATOM 2177 O O . HIS A 1 292 ? 51.79309 -21.72627 -46.62854 1.000 62.18677 292 HIS A O 1
ATOM 2184 N N . SER A 1 293 ? 52.02682 -19.74455 -47.68158 1.000 67.23315 293 SER A N 1
ATOM 2185 C CA . SER A 1 293 ? 51.52233 -20.25573 -48.96181 1.000 66.68125 293 SER A CA 1
ATOM 2186 C C . SER A 1 293 ? 52.44137 -21.33727 -49.53160 1.000 66.99202 293 SER A C 1
ATOM 2187 O O . SER A 1 293 ? 51.97576 -22.37195 -50.04742 1.000 61.47834 293 SER A O 1
ATOM 2190 N N . LEU A 1 294 ? 53.75524 -21.11260 -49.44549 1.000 66.60269 294 LEU A N 1
ATOM 2191 C CA . LEU A 1 294 ? 54.70068 -22.15213 -49.86297 1.000 63.59391 294 LEU A CA 1
ATOM 2192 C C . LEU A 1 294 ? 54.57851 -23.40925 -48.99303 1.000 66.63393 294 LEU A C 1
ATOM 2193 O O . LEU A 1 294 ? 54.53560 -24.53965 -49.51087 1.000 68.05111 294 LEU A O 1
ATOM 2198 N N . VAL A 1 295 ? 54.52349 -23.22502 -47.66346 1.000 63.66900 295 VAL A N 1
ATOM 2199 C CA . VAL A 1 295 ? 54.32428 -24.33462 -46.72520 1.000 63.99211 295 VAL A CA 1
ATOM 2200 C C . VAL A 1 295 ? 53.07555 -25.12056 -47.08976 1.000 63.86844 295 VAL A C 1
ATOM 2201 O O . VAL A 1 295 ? 53.05817 -26.35838 -47.04926 1.000 61.98955 295 VAL A O 1
ATOM 2205 N N . GLY A 1 296 ? 52.00352 -24.40492 -47.42592 1.000 62.14171 296 GLY A N 1
ATOM 2206 C CA . GLY A 1 296 ? 50.73906 -25.05519 -47.69817 1.000 58.79165 296 GLY A CA 1
ATOM 2207 C C . GLY A 1 296 ? 50.78526 -25.89149 -48.95552 1.000 64.64871 296 GLY A C 1
ATOM 2208 O O . GLY A 1 296 ? 50.28705 -27.01936 -48.97063 1.000 63.43351 296 GLY A O 1
ATOM 2209 N N . ALA A 1 297 ? 51.36307 -25.34630 -50.03495 1.000 67.03841 297 ALA A N 1
ATOM 2210 C CA . ALA A 1 297 ? 51.54386 -26.15217 -51.24163 1.000 60.22297 297 ALA A CA 1
ATOM 2211 C C . ALA A 1 297 ? 52.34312 -27.41707 -50.93964 1.000 63.89333 297 ALA A C 1
ATOM 2212 O O . ALA A 1 297 ? 51.98583 -28.52067 -51.39259 1.000 61.79583 297 ALA A O 1
ATOM 2214 N N . ALA A 1 298 ? 53.41623 -27.27861 -50.15139 1.000 63.96867 298 ALA A N 1
ATOM 2215 C CA . ALA A 1 298 ? 54.23410 -28.44011 -49.80787 1.000 61.84501 298 ALA A CA 1
ATOM 2216 C C . ALA A 1 298 ? 53.41792 -29.49261 -49.05399 1.000 65.04338 298 ALA A C 1
ATOM 2217 O O . ALA A 1 298 ? 53.45157 -30.68285 -49.39316 1.000 64.40420 298 ALA A O 1
ATOM 2219 N N . SER A 1 299 ? 52.65866 -29.06790 -48.03587 1.000 68.79036 299 SER A N 1
ATOM 2220 C CA . SER A 1 299 ? 51.86938 -30.01552 -47.24317 1.000 67.49924 299 SER A CA 1
ATOM 2221 C C . SER A 1 299 ? 50.73567 -30.63857 -48.05539 1.000 66.73310 299 SER A C 1
ATOM 2222 O O . SER A 1 299 ? 50.39614 -31.81679 -47.85009 1.000 62.29184 299 SER A O 1
ATOM 2225 N N . TYR A 1 300 ? 50.14032 -29.86780 -48.97422 1.000 62.13334 300 TYR A N 1
ATOM 2226 C CA . TYR A 1 300 ? 49.09152 -30.40789 -49.82963 1.000 60.97941 300 TYR A CA 1
ATOM 2227 C C . TYR A 1 300 ? 49.63643 -31.52950 -50.69941 1.000 63.42737 300 TYR A C 1
ATOM 2228 O O . TYR A 1 300 ? 49.02091 -32.59871 -50.81005 1.000 61.19846 300 TYR A O 1
ATOM 2237 N N . TYR A 1 301 ? 50.79459 -31.30472 -51.33242 1.000 62.35326 301 TYR A N 1
ATOM 2238 C CA . TYR A 1 301 ? 51.40677 -32.39481 -52.08928 1.000 63.12063 301 TYR A CA 1
ATOM 2239 C C . TYR A 1 301 ? 51.74079 -33.57425 -51.18758 1.000 66.44595 301 TYR A C 1
ATOM 2240 O O . TYR A 1 301 ? 51.56947 -34.73633 -51.58061 1.000 66.06754 301 TYR A O 1
ATOM 2249 N N . GLN A 1 302 ? 52.25318 -33.29059 -49.98500 1.000 70.54794 302 GLN A N 1
ATOM 2250 C CA . GLN A 1 302 ? 52.63986 -34.35473 -49.06575 1.000 75.58358 302 GLN A CA 1
ATOM 2251 C C . GLN A 1 302 ? 51.46941 -35.28215 -48.77117 1.000 71.20762 302 GLN A C 1
ATOM 2252 O O . GLN A 1 302 ? 51.61231 -36.50997 -48.81452 1.000 67.87341 302 GLN A O 1
ATOM 2258 N N . TYR A 1 303 ? 50.29874 -34.71895 -48.49517 1.000 66.16590 303 TYR A N 1
ATOM 2259 C CA . TYR A 1 303 ? 49.18828 -35.57772 -48.11531 1.000 63.99629 303 TYR A CA 1
ATOM 2260 C C . TYR A 1 303 ? 48.40614 -36.13917 -49.30295 1.000 66.29106 303 TYR A C 1
ATOM 2261 O O . TYR A 1 303 ? 47.93972 -37.28444 -49.22945 1.000 61.15975 303 TYR A O 1
ATOM 2270 N N . THR A 1 304 ? 48.27537 -35.39483 -50.40834 1.000 68.88715 304 THR A N 1
ATOM 2271 C CA . THR A 1 304 ? 47.54011 -35.92374 -51.55508 1.000 62.89815 304 THR A CA 1
ATOM 2272 C C . THR A 1 304 ? 48.40255 -36.76889 -52.48135 1.000 64.13501 304 THR A C 1
ATOM 2273 O O . THR A 1 304 ? 47.87402 -37.66691 -53.14515 1.000 68.19077 304 THR A O 1
ATOM 2277 N N . GLY A 1 305 ? 49.70881 -36.51088 -52.54219 1.000 61.79637 305 GLY A N 1
ATOM 2278 C CA . GLY A 1 305 ? 50.54944 -37.19688 -53.50489 1.000 64.02454 305 GLY A CA 1
ATOM 2279 C C . GLY A 1 305 ? 50.22244 -36.84661 -54.94196 1.000 74.78067 305 GLY A C 1
ATOM 2280 O O . GLY A 1 305 ? 50.49645 -37.63979 -55.85200 1.000 71.91471 305 GLY A O 1
ATOM 2281 N N . ASP A 1 306 ? 49.64107 -35.66851 -55.16644 1.000 70.85804 306 ASP A N 1
ATOM 2282 C CA . ASP A 1 306 ? 49.18715 -35.22785 -56.48365 1.000 71.71829 306 ASP A CA 1
ATOM 2283 C C . ASP A 1 306 ? 50.39761 -34.76099 -57.28254 1.000 71.13599 306 ASP A C 1
ATOM 2284 O O . ASP A 1 306 ? 50.85509 -33.62275 -57.13859 1.000 67.46748 306 ASP A O 1
ATOM 2289 N N . ARG A 1 307 ? 50.92404 -35.64710 -58.13033 1.000 72.58789 307 ARG A N 1
ATOM 2290 C CA . ARG A 1 307 ? 52.04471 -35.26799 -58.98023 1.000 68.03815 307 ARG A CA 1
ATOM 2291 C C . ARG A 1 307 ? 51.63353 -34.20317 -59.98773 1.000 67.73076 307 ARG A C 1
ATOM 2292 O O . ARG A 1 307 ? 52.37666 -33.24331 -60.21928 1.000 65.03116 307 ARG A O 1
ATOM 2300 N N . ALA A 1 308 ? 50.45136 -34.35574 -60.59167 1.000 64.75388 308 ALA A N 1
ATOM 2301 C CA . ALA A 1 308 ? 49.98699 -33.38808 -61.58106 1.000 64.72143 308 ALA A CA 1
ATOM 2302 C C . ALA A 1 308 ? 49.87718 -31.99058 -60.98350 1.000 66.84714 308 ALA A C 1
ATOM 2303 O O . ALA A 1 308 ? 50.26389 -31.00006 -61.61689 1.000 69.31519 308 ALA A O 1
ATOM 2305 N N . TRP A 1 309 ? 49.36348 -31.89110 -59.75855 1.000 66.30804 309 TRP A N 1
ATOM 2306 C CA . TRP A 1 309 ? 49.19698 -30.58480 -59.13013 1.000 68.40002 309 TRP A CA 1
ATOM 2307 C C . TRP A 1 309 ? 50.55068 -29.93249 -58.85121 1.000 65.17088 309 TRP A C 1
ATOM 2308 O O . TRP A 1 309 ? 50.77809 -28.76053 -59.19994 1.000 60.37406 309 TRP A O 1
ATOM 2319 N N . LEU A 1 310 ? 51.46712 -30.68794 -58.23577 1.000 63.31795 310 LEU A N 1
ATOM 2320 C CA . LEU A 1 310 ? 52.80890 -30.17714 -57.96710 1.000 62.90171 310 LEU A CA 1
ATOM 2321 C C . LEU A 1 310 ? 53.51540 -29.76842 -59.25920 1.000 65.69719 310 LEU A C 1
ATOM 2322 O O . LEU A 1 310 ? 54.23050 -28.76168 -59.29815 1.000 58.94763 310 LEU A O 1
ATOM 2327 N N . THR A 1 311 ? 53.32248 -30.53226 -60.33216 1.000 62.92246 311 THR A N 1
ATOM 2328 C CA . THR A 1 311 ? 53.93044 -30.16873 -61.60678 1.000 60.12222 311 THR A CA 1
ATOM 2329 C C . THR A 1 311 ? 53.33855 -28.87049 -62.15163 1.000 62.75014 311 THR A C 1
ATOM 2330 O O . THR A 1 311 ? 54.07339 -27.99994 -62.63622 1.000 57.39465 311 THR A O 1
ATOM 2334 N N . ARG A 1 312 ? 52.01185 -28.72270 -62.07642 1.000 63.02163 312 ARG A N 1
ATOM 2335 C CA . ARG A 1 312 ? 51.37068 -27.47095 -62.46646 1.000 56.08849 312 ARG A CA 1
ATOM 2336 C C . ARG A 1 312 ? 51.96545 -26.28145 -61.71814 1.000 60.45139 312 ARG A C 1
ATOM 2337 O O . ARG A 1 312 ? 52.21583 -25.22420 -62.31075 1.000 55.42587 312 ARG A O 1
ATOM 2345 N N . TYR A 1 313 ? 52.20383 -26.43636 -60.41112 1.000 61.24119 313 TYR A N 1
ATOM 2346 C CA . TYR A 1 313 ? 52.50183 -25.28050 -59.57011 1.000 58.28676 313 TYR A CA 1
ATOM 2347 C C . TYR A 1 313 ? 53.97407 -25.13241 -59.18789 1.000 58.68068 313 TYR A C 1
ATOM 2348 O O . TYR A 1 313 ? 54.31089 -24.18464 -58.46565 1.000 56.68608 313 TYR A O 1
ATOM 2357 N N . TRP A 1 314 ? 54.85676 -26.02177 -59.65851 1.000 56.34824 314 TRP A N 1
ATOM 2358 C CA . TRP A 1 314 ? 56.25632 -25.97947 -59.23564 1.000 58.04413 314 TRP A CA 1
ATOM 2359 C C . TRP A 1 314 ? 56.96524 -24.70928 -59.69927 1.000 61.13876 314 TRP A C 1
ATOM 2360 O O . TRP A 1 314 ? 57.82567 -24.18890 -58.97770 1.000 60.42946 314 TRP A O 1
ATOM 2371 N N . GLY A 1 315 ? 56.61595 -24.18492 -60.87835 1.000 62.69676 315 GLY A N 1
ATOM 2372 C CA . GLY A 1 315 ? 57.20962 -22.92847 -61.31225 1.000 62.96439 315 GLY A CA 1
ATOM 2373 C C . GLY A 1 315 ? 56.87762 -21.78684 -60.36932 1.000 63.98165 315 GLY A C 1
ATOM 2374 O O . GLY A 1 315 ? 57.75704 -21.02282 -59.95589 1.000 62.29862 315 GLY A O 1
ATOM 2375 N N . GLN A 1 316 ? 55.59503 -21.65904 -60.01804 1.000 64.52114 316 GLN A N 1
ATOM 2376 C CA . GLN A 1 316 ? 55.17225 -20.64357 -59.05822 1.000 61.48156 316 GLN A CA 1
ATOM 2377 C C . GLN A 1 316 ? 55.84527 -20.84134 -57.70383 1.000 66.47213 316 GLN A C 1
ATOM 2378 O O . GLN A 1 316 ? 56.24357 -19.86797 -57.04970 1.000 65.84166 316 GLN A O 1
ATOM 2384 N N . TYR A 1 317 ? 55.97022 -22.09716 -57.26313 1.000 65.34093 317 TYR A N 1
ATOM 2385 C CA . TYR A 1 317 ? 56.58575 -22.37180 -55.96677 1.000 66.67509 317 TYR A CA 1
ATOM 2386 C C . TYR A 1 317 ? 58.04617 -21.94143 -55.95172 1.000 68.72277 317 TYR A C 1
ATOM 2387 O O . TYR A 1 317 ? 58.52549 -21.35958 -54.96680 1.000 68.67854 317 TYR A O 1
ATOM 2396 N N . LYS A 1 318 ? 58.77271 -22.22940 -57.03507 1.000 67.35737 318 LYS A N 1
ATOM 2397 C CA . LYS A 1 318 ? 60.17191 -21.82416 -57.11256 1.000 68.28167 318 LYS A CA 1
ATOM 2398 C C . LYS A 1 318 ? 60.29705 -20.30680 -57.19825 1.000 69.96065 318 LYS A C 1
ATOM 2399 O O . LYS A 1 318 ? 61.20930 -19.71937 -56.60035 1.000 73.01024 318 LYS A O 1
ATOM 2405 N N . LYS A 1 319 ? 59.37932 -19.65317 -57.92153 1.000 67.69007 319 LYS A N 1
ATOM 2406 C CA . LYS A 1 319 ? 59.37684 -18.19176 -57.96463 1.000 73.99712 319 LYS A CA 1
ATOM 2407 C C . LYS A 1 319 ? 59.14748 -17.59743 -56.57731 1.000 70.93620 319 LYS A C 1
ATOM 2408 O O . LYS A 1 319 ? 59.77229 -16.59400 -56.20907 1.000 72.16791 319 LYS A O 1
ATOM 2414 N N . GLY A 1 320 ? 58.26229 -18.21054 -55.78961 1.000 71.53093 320 GLY A N 1
ATOM 2415 C CA . GLY A 1 320 ? 58.04597 -17.73953 -54.43019 1.000 70.71464 320 GLY A CA 1
ATOM 2416 C C . GLY A 1 320 ? 59.26051 -17.93723 -53.54210 1.000 69.79995 320 GLY A C 1
ATOM 2417 O O . GLY A 1 320 ? 59.61833 -17.05221 -52.75413 1.000 70.85967 320 GLY A O 1
ATOM 2418 N N . VAL A 1 321 ? 59.89674 -19.10827 -53.63977 1.000 69.59165 321 VAL A N 1
ATOM 2419 C CA . VAL A 1 321 ? 61.13565 -19.35111 -52.90261 1.000 70.44418 321 VAL A CA 1
ATOM 2420 C C . VAL A 1 321 ? 62.18228 -18.30057 -53.26397 1.000 69.36731 321 VAL A C 1
ATOM 2421 O O . VAL A 1 321 ? 62.90934 -17.79324 -52.40037 1.000 68.28624 321 VAL A O 1
ATOM 2425 N N . GLN A 1 322 ? 62.26071 -17.94585 -54.54552 1.000 72.10004 322 GLN A N 1
ATOM 2426 C CA . GLN A 1 322 ? 63.20318 -16.92166 -54.98300 1.000 77.08138 322 GLN A CA 1
ATOM 2427 C C . GLN A 1 322 ? 62.85987 -15.56026 -54.38605 1.000 73.02719 322 GLN A C 1
ATOM 2428 O O . GLN A 1 322 ? 63.74817 -14.82210 -53.93343 1.000 76.63153 322 GLN A O 1
ATOM 2434 N N . TRP A 1 323 ? 61.57272 -15.21423 -54.37330 1.000 67.60594 323 TRP A N 1
ATOM 2435 C CA . TRP A 1 323 ? 61.14908 -13.96017 -53.76220 1.000 69.71660 323 TRP A CA 1
ATOM 2436 C C . TRP A 1 323 ? 61.56810 -13.89442 -52.29867 1.000 76.79498 323 TRP A C 1
ATOM 2437 O O . TRP A 1 323 ? 62.10771 -12.88086 -51.84018 1.000 77.18991 323 TRP A O 1
ATOM 2448 N N . ALA A 1 324 ? 61.32388 -14.97256 -51.54655 1.000 76.80611 324 ALA A N 1
ATOM 2449 C CA . ALA A 1 324 ? 61.67648 -14.97330 -50.12759 1.000 73.42649 324 ALA A CA 1
ATOM 2450 C C . ALA A 1 324 ? 63.18561 -14.89086 -49.93271 1.000 76.75505 324 ALA A C 1
ATOM 2451 O O . ALA A 1 324 ? 63.66759 -14.16452 -49.05322 1.000 71.90339 324 ALA A O 1
ATOM 2453 N N . LEU A 1 325 ? 63.95007 -15.62381 -50.75024 1.000 77.75555 325 LEU A N 1
ATOM 2454 C CA . LEU A 1 325 ? 65.40253 -15.59039 -50.64030 1.000 75.75576 325 LEU A CA 1
ATOM 2455 C C . LEU A 1 325 ? 65.97509 -14.23340 -50.99994 1.000 79.14287 325 LEU A C 1
ATOM 2456 O O . LEU A 1 325 ? 67.09564 -13.91879 -50.58701 1.000 82.48255 325 LEU A O 1
ATOM 2461 N N . SER A 1 326 ? 65.24567 -13.43032 -51.77707 1.000 82.09155 326 SER A N 1
ATOM 2462 C CA . SER A 1 326 ? 65.72572 -12.08332 -52.06778 1.000 88.89038 326 SER A CA 1
ATOM 2463 C C . SER A 1 326 ? 65.86463 -11.23483 -50.80778 1.000 89.18353 326 SER A C 1
ATOM 2464 O O . SER A 1 326 ? 66.56487 -10.21583 -50.83631 1.000 96.34922 326 SER A O 1
ATOM 2467 N N . GLY A 1 327 ? 65.22642 -11.63090 -49.70254 1.000 80.72089 327 GLY A N 1
ATOM 2468 C CA . GLY A 1 327 ? 65.35179 -10.87455 -48.47063 1.000 80.15869 327 GLY A CA 1
ATOM 2469 C C . GLY A 1 327 ? 66.58165 -11.20502 -47.65005 1.000 82.40786 327 GLY A C 1
ATOM 2470 O O . GLY A 1 327 ? 66.92081 -10.44734 -46.73604 1.000 83.65703 327 GLY A O 1
ATOM 2471 N N . VAL A 1 328 ? 67.24949 -12.32353 -47.94413 1.000 83.40710 328 VAL A N 1
ATOM 2472 C CA . VAL A 1 328 ? 68.46324 -12.69532 -47.22654 1.000 84.77582 328 VAL A CA 1
ATOM 2473 C C . VAL A 1 328 ? 69.55165 -11.66566 -47.50591 1.000 90.41803 328 VAL A C 1
ATOM 2474 O O . VAL A 1 328 ? 69.64188 -11.11653 -48.60963 1.000 95.27683 328 VAL A O 1
ATOM 2478 N N . ASP A 1 329 ? 70.36967 -11.37655 -46.49735 1.000 86.55470 329 ASP A N 1
ATOM 2479 C CA . ASP A 1 329 ? 71.39497 -10.34779 -46.59262 1.000 87.62776 329 ASP A CA 1
ATOM 2480 C C . ASP A 1 329 ? 72.78036 -10.92814 -46.30977 1.000 93.18797 329 ASP A C 1
ATOM 2481 O O . ASP A 1 329 ? 72.96354 -12.15176 -46.25276 1.000 93.71984 329 ASP A O 1
ATOM 2486 N N . SER A 1 330 ? 73.75599 -10.03965 -46.11902 1.000 95.86783 330 SER A N 1
ATOM 2487 C CA . SER A 1 330 ? 75.12659 -10.45120 -45.82469 1.000 95.97274 330 SER A CA 1
ATOM 2488 C C . SER A 1 330 ? 75.19173 -11.34234 -44.59064 1.000 99.94140 330 SER A C 1
ATOM 2489 O O . SER A 1 330 ? 75.92728 -12.33895 -44.57382 1.000 102.68588 330 SER A O 1
ATOM 2492 N N . THR A 1 331 ? 74.43331 -10.99634 -43.54614 1.000 98.56531 331 THR A N 1
ATOM 2493 C CA . THR A 1 331 ? 74.39403 -11.78700 -42.31900 1.000 97.83540 331 THR A CA 1
ATOM 2494 C C . THR A 1 331 ? 74.10237 -13.25908 -42.59727 1.000 99.44039 331 THR A C 1
ATOM 2495 O O . THR A 1 331 ? 74.60815 -14.13882 -41.88937 1.000 110.93829 331 THR A O 1
ATOM 2499 N N . GLY A 1 332 ? 73.31873 -13.54459 -43.63789 1.000 96.99778 332 GLY A N 1
ATOM 2500 C CA . GLY A 1 332 ? 72.78966 -14.86859 -43.88647 1.000 91.72711 332 GLY A CA 1
ATOM 2501 C C . GLY A 1 332 ? 71.37001 -15.06780 -43.40611 1.000 89.05923 332 GLY A C 1
ATOM 2502 O O . GLY A 1 332 ? 70.85022 -16.18789 -43.49840 1.000 84.64584 332 GLY A O 1
ATOM 2503 N N . LEU A 1 333 ? 70.73674 -14.01570 -42.89124 1.000 90.67647 333 LEU A N 1
ATOM 2504 C CA . LEU A 1 333 ? 69.36629 -14.05141 -42.40732 1.000 93.29699 333 LEU A CA 1
ATOM 2505 C C . LEU A 1 333 ? 68.50496 -13.11022 -43.24116 1.000 86.76282 333 LEU A C 1
ATOM 2506 O O . LEU A 1 333 ? 68.98841 -12.10632 -43.77537 1.000 83.33563 333 LEU A O 1
ATOM 2511 N N . ALA A 1 334 ? 67.22328 -13.44753 -43.35440 1.000 81.56910 334 ALA A N 1
ATOM 2512 C CA . ALA A 1 334 ? 66.26353 -12.54444 -43.97381 1.000 78.02519 334 ALA A CA 1
ATOM 2513 C C . ALA A 1 334 ? 66.07149 -11.31449 -43.09452 1.000 81.28709 334 ALA A C 1
ATOM 2514 O O . ALA A 1 334 ? 65.91748 -11.42365 -41.87540 1.000 89.85983 334 ALA A O 1
ATOM 2516 N N . ASN A 1 335 ? 66.10185 -10.14149 -43.71139 1.000 81.09115 335 ASN A N 1
ATOM 2517 C CA . ASN A 1 335 ? 65.85976 -8.87339 -43.03216 1.000 81.61605 335 ASN A CA 1
ATOM 2518 C C . ASN A 1 335 ? 64.46919 -8.41125 -43.45922 1.000 82.92940 335 ASN A C 1
ATOM 2519 O O . ASN A 1 335 ? 64.28812 -7.87867 -44.55868 1.000 91.57550 335 ASN A O 1
ATOM 2524 N N . ILE A 1 336 ? 63.49281 -8.61458 -42.58242 1.000 81.72364 336 ILE A N 1
ATOM 2525 C CA . ILE A 1 336 ? 62.08558 -8.47296 -42.94220 1.000 79.84643 336 ILE A CA 1
ATOM 2526 C C . ILE A 1 336 ? 61.68532 -7.00548 -42.85512 1.000 78.65858 336 ILE A C 1
ATOM 2527 O O . ILE A 1 336 ? 61.82097 -6.37265 -41.80274 1.000 76.79351 336 ILE A O 1
ATOM 2532 N N . THR A 1 337 ? 61.18424 -6.46303 -43.96375 1.000 76.50934 337 THR A N 1
ATOM 2533 C CA . THR A 1 337 ? 60.74680 -5.07682 -44.02085 1.000 78.41441 337 THR A CA 1
ATOM 2534 C C . THR A 1 337 ? 59.23069 -4.92783 -43.93516 1.000 78.50455 337 THR A C 1
ATOM 2535 O O . THR A 1 337 ? 58.73746 -3.79621 -43.89376 1.000 82.28213 337 THR A O 1
ATOM 2539 N N . ALA A 1 338 ? 58.48458 -6.03149 -43.89411 1.000 74.90269 338 ALA A N 1
ATOM 2540 C CA . ALA A 1 338 ? 57.02904 -6.01074 -43.79884 1.000 73.82899 338 ALA A CA 1
ATOM 2541 C C . ALA A 1 338 ? 56.59686 -6.45607 -42.40750 1.000 78.17594 338 ALA A C 1
ATOM 2542 O O . ALA A 1 338 ? 57.03577 -7.50420 -41.92277 1.000 73.82899 338 ALA A O 1
ATOM 2544 N N . SER A 1 339 ? 55.72263 -5.67187 -41.77585 1.000 80.79492 339 SER A N 1
ATOM 2545 C CA . SER A 1 339 ? 55.32625 -5.93287 -40.39740 1.000 72.50061 339 SER A CA 1
ATOM 2546 C C . SER A 1 339 ? 54.09738 -6.82993 -40.27748 1.000 74.96639 339 SER A C 1
ATOM 2547 O O . SER A 1 339 ? 53.75287 -7.23028 -39.15896 1.000 75.77992 339 SER A O 1
ATOM 2550 N N . ALA A 1 340 ? 53.44612 -7.17515 -41.38917 1.000 70.11270 340 ALA A N 1
ATOM 2551 C CA . ALA A 1 340 ? 52.19164 -7.92107 -41.34465 1.000 69.15081 340 ALA A CA 1
ATOM 2552 C C . ALA A 1 340 ? 52.44656 -9.40019 -41.06148 1.000 71.00826 340 ALA A C 1
ATOM 2553 O O . ALA A 1 340 ? 53.18662 -10.06208 -41.79910 1.000 69.43253 340 ALA A O 1
ATOM 2555 N N . ASP A 1 341 ? 51.82100 -9.91654 -39.99874 1.000 67.54265 341 ASP A N 1
ATOM 2556 C CA . ASP A 1 341 ? 51.84161 -11.34021 -39.67823 1.000 66.01558 341 ASP A CA 1
ATOM 2557 C C . ASP A 1 341 ? 50.46395 -11.81184 -39.22147 1.000 66.58903 341 ASP A C 1
ATOM 2558 O O . ASP A 1 341 ? 49.44559 -11.42633 -39.80523 1.000 64.98621 341 ASP A O 1
ATOM 2563 N N . TRP A 1 342 ? 50.40915 -12.63845 -38.17588 1.000 67.33600 342 TRP A N 1
ATOM 2564 C CA . TRP A 1 342 ? 49.15722 -13.27155 -37.76881 1.000 70.60733 342 TRP A CA 1
ATOM 2565 C C . TRP A 1 342 ? 48.33091 -12.39189 -36.83375 1.000 72.81244 342 TRP A C 1
ATOM 2566 O O . TRP A 1 342 ? 47.48274 -12.90798 -36.08816 1.000 69.11563 342 TRP A O 1
ATOM 2577 N N . LEU A 1 343 ? 48.54843 -11.07213 -36.91248 1.000 76.13752 343 LEU A N 1
ATOM 2578 C CA . LEU A 1 343 ? 48.02199 -10.04661 -36.00993 1.000 74.69519 343 LEU A CA 1
ATOM 2579 C C . LEU A 1 343 ? 48.86432 -9.97802 -34.73969 1.000 75.78324 343 LEU A C 1
ATOM 2580 O O . LEU A 1 343 ? 48.33031 -9.80050 -33.64377 1.000 83.90654 343 LEU A O 1
ATOM 2585 N N . ARG A 1 344 ? 50.17864 -10.13477 -34.88510 1.000 77.40133 344 ARG A N 1
ATOM 2586 C CA . ARG A 1 344 ? 51.15270 -9.91912 -33.82164 1.000 71.03883 344 ARG A CA 1
ATOM 2587 C C . ARG A 1 344 ? 51.88310 -8.60447 -34.07723 1.000 75.84200 344 ARG A C 1
ATOM 2588 O O . ARG A 1 344 ? 51.61375 -7.89768 -35.05184 1.000 83.93079 344 ARG A O 1
ATOM 2596 N N . PHE A 1 345 ? 52.82986 -8.28162 -33.20305 1.000 73.30683 345 PHE A N 1
ATOM 2597 C CA . PHE A 1 345 ? 53.56720 -7.03139 -33.29784 1.000 75.95454 345 PHE A CA 1
ATOM 2598 C C . PHE A 1 345 ? 55.05878 -7.29945 -33.44782 1.000 78.68525 345 PHE A C 1
ATOM 2599 O O . PHE A 1 345 ? 55.56412 -8.34648 -33.03551 1.000 76.14488 345 PHE A O 1
ATOM 2607 N N . GLY A 1 346 ? 55.75649 -6.34613 -34.06207 1.000 84.40137 346 GLY A N 1
ATOM 2608 C CA . GLY A 1 346 ? 57.20467 -6.38106 -34.09863 1.000 82.74017 346 GLY A CA 1
ATOM 2609 C C . GLY A 1 346 ? 57.82387 -7.23211 -35.18092 1.000 81.34470 346 GLY A C 1
ATOM 2610 O O . GLY A 1 346 ? 58.98993 -7.62310 -35.04817 1.000 81.34557 346 GLY A O 1
ATOM 2611 N N . MET A 1 347 ? 57.09071 -7.53356 -36.25140 1.000 74.46204 347 MET A N 1
ATOM 2612 C CA . MET A 1 347 ? 57.67092 -8.28583 -37.35691 1.000 76.88417 347 MET A CA 1
ATOM 2613 C C . MET A 1 347 ? 58.63893 -7.39503 -38.13071 1.000 74.54105 347 MET A C 1
ATOM 2614 O O . MET A 1 347 ? 58.23097 -6.38612 -38.71643 1.000 73.14268 347 MET A O 1
ATOM 2619 N N . GLY A 1 348 ? 59.91656 -7.76007 -38.12622 1.000 73.61001 348 GLY A N 1
ATOM 2620 C CA . GLY A 1 348 ? 60.92657 -6.96096 -38.79518 1.000 75.61305 348 GLY A CA 1
ATOM 2621 C C . GLY A 1 348 ? 62.31998 -7.41742 -38.42602 1.000 78.19887 348 GLY A C 1
ATOM 2622 O O . GLY A 1 348 ? 62.51846 -8.24124 -37.52765 1.000 85.83231 348 GLY A O 1
ATOM 2623 N N . ALA A 1 349 ? 63.28818 -6.86496 -39.14979 1.000 79.53572 349 ALA A N 1
ATOM 2624 C CA . ALA A 1 349 ? 64.72764 -7.10955 -38.93744 1.000 80.38303 349 ALA A CA 1
ATOM 2625 C C . ALA A 1 349 ? 64.97759 -8.61257 -39.07641 1.000 82.80567 349 ALA A C 1
ATOM 2626 O O . ALA A 1 349 ? 64.33115 -9.27534 -39.90216 1.000 83.82933 349 ALA A O 1
ATOM 2628 N N . HIS A 1 350 ? 65.89255 -9.17481 -38.29012 1.000 82.87756 350 HIS A N 1
ATOM 2629 C CA . HIS A 1 350 ? 66.20641 -10.60058 -38.35432 1.000 85.85613 350 HIS A CA 1
ATOM 2630 C C . HIS A 1 350 ? 65.29063 -11.35423 -37.39075 1.000 80.71801 350 HIS A C 1
ATOM 2631 O O . HIS A 1 350 ? 65.69900 -11.87112 -36.35065 1.000 85.75086 350 HIS A O 1
ATOM 2638 N N . ASN A 1 351 ? 64.01536 -11.40015 -37.76593 1.000 78.54318 351 ASN A N 1
ATOM 2639 C CA . ASN A 1 351 ? 62.99882 -11.98773 -36.90582 1.000 78.15729 351 ASN A CA 1
ATOM 2640 C C . ASN A 1 351 ? 63.16316 -13.50198 -36.84936 1.000 76.63503 351 ASN A C 1
ATOM 2641 O O . ASN A 1 351 ? 63.30081 -14.16347 -37.88366 1.000 78.47317 351 ASN A O 1
ATOM 2646 N N . ILE A 1 352 ? 63.14896 -14.05095 -35.63358 1.000 74.91274 352 ILE A N 1
ATOM 2647 C CA . ILE A 1 352 ? 63.39808 -15.47936 -35.46827 1.000 73.98662 352 ILE A CA 1
ATOM 2648 C C . ILE A 1 352 ? 62.29968 -16.30131 -36.13414 1.000 75.01663 352 ILE A C 1
ATOM 2649 O O . ILE A 1 352 ? 62.57548 -17.33121 -36.76246 1.000 74.91606 352 ILE A O 1
ATOM 2654 N N . GLU A 1 353 ? 61.04278 -15.85960 -36.02390 1.000 73.02824 353 GLU A N 1
ATOM 2655 C CA . GLU A 1 353 ? 59.94473 -16.63376 -36.59567 1.000 73.70716 353 GLU A CA 1
ATOM 2656 C C . GLU A 1 353 ? 60.02063 -16.66650 -38.11811 1.000 69.32918 353 GLU A C 1
ATOM 2657 O O . GLU A 1 353 ? 59.85172 -17.73105 -38.73044 1.000 68.17090 353 GLU A O 1
ATOM 2663 N N . ALA A 1 354 ? 60.27474 -15.51545 -38.74619 1.000 69.02706 354 ALA A N 1
ATOM 2664 C CA . ALA A 1 354 ? 60.35365 -15.47992 -40.20265 1.000 72.33553 354 ALA A CA 1
ATOM 2665 C C . ALA A 1 354 ? 61.48180 -16.36823 -40.71343 1.000 71.60824 354 ALA A C 1
ATOM 2666 O O . ALA A 1 354 ? 61.30267 -17.11809 -41.68166 1.000 75.62103 354 ALA A O 1
ATOM 2668 N N . ASN A 1 355 ? 62.64001 -16.33275 -40.04753 1.000 71.02992 355 ASN A N 1
ATOM 2669 C CA . ASN A 1 355 ? 63.77460 -17.13171 -40.50121 1.000 71.44603 355 ASN A CA 1
ATOM 2670 C C . ASN A 1 355 ? 63.58391 -18.61971 -40.21386 1.000 70.74272 355 ASN A C 1
ATOM 2671 O O . ASN A 1 355 ? 64.04347 -19.46120 -40.99486 1.000 72.53847 355 ASN A O 1
ATOM 2676 N N . ALA A 1 356 ? 62.90527 -18.97160 -39.11840 1.000 70.74913 356 ALA A N 1
ATOM 2677 C CA . ALA A 1 356 ? 62.60053 -20.37981 -38.87868 1.000 70.25341 356 ALA A CA 1
ATOM 2678 C C . ALA A 1 356 ? 61.62951 -20.91673 -39.92893 1.000 67.34172 356 ALA A C 1
ATOM 2679 O O . ALA A 1 356 ? 61.81541 -22.02765 -40.44990 1.000 70.98930 356 ALA A O 1
ATOM 2681 N N . ILE A 1 357 ? 60.59276 -20.14149 -40.26259 1.000 62.91559 357 ILE A N 1
ATOM 2682 C CA . ILE A 1 357 ? 59.68309 -20.56629 -41.32320 1.000 72.79213 357 ILE A CA 1
ATOM 2683 C C . ILE A 1 357 ? 60.40864 -20.65329 -42.66480 1.000 68.04896 357 ILE A C 1
ATOM 2684 O O . ILE A 1 357 ? 60.11428 -21.53416 -43.47857 1.000 62.80969 357 ILE A O 1
ATOM 2689 N N . LEU A 1 358 ? 61.38142 -19.76792 -42.90625 1.000 65.97624 358 LEU A N 1
ATOM 2690 C CA . LEU A 1 358 ? 62.18839 -19.85842 -44.12428 1.000 65.69663 358 LEU A CA 1
ATOM 2691 C C . LEU A 1 358 ? 63.01892 -21.13561 -44.14955 1.000 67.80471 358 LEU A C 1
ATOM 2692 O O . LEU A 1 358 ? 63.12934 -21.78795 -45.19273 1.000 73.95940 358 LEU A O 1
ATOM 2697 N N . TYR A 1 359 ? 63.64703 -21.48483 -43.02932 1.000 66.60021 359 TYR A N 1
ATOM 2698 C CA . TYR A 1 359 ? 64.387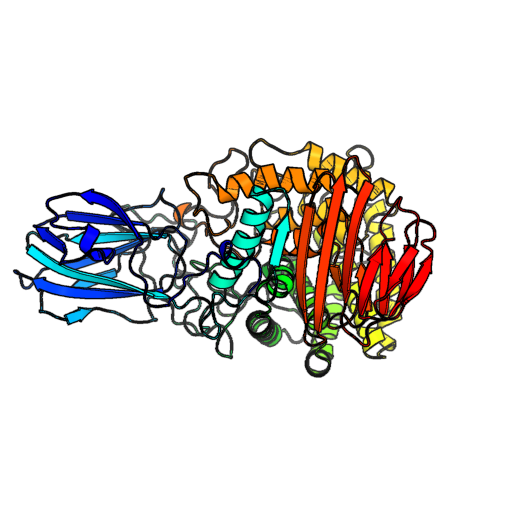00 -22.74040 -42.96113 1.000 71.06748 359 TYR A CA 1
ATOM 2699 C C . TYR A 1 359 ? 63.47020 -23.91736 -43.28604 1.000 65.87521 359 TYR A C 1
ATOM 2700 O O . TYR A 1 359 ? 63.81559 -24.79681 -44.09280 1.000 59.73489 359 TYR A O 1
ATOM 2709 N N . TYR A 1 360 ? 62.28075 -23.92708 -42.67583 1.000 65.51042 360 TYR A N 1
ATOM 2710 C CA . TYR A 1 360 ? 61.30863 -24.98912 -42.92012 1.000 67.88786 360 TYR A CA 1
ATOM 2711 C C . TYR A 1 360 ? 60.93275 -25.05775 -44.39579 1.000 66.75486 360 TYR A C 1
ATOM 2712 O O . TYR A 1 360 ? 60.89123 -26.14266 -44.99177 1.000 71.41598 360 TYR A O 1
ATOM 2721 N N . VAL A 1 361 ? 60.66884 -23.89612 -45.00156 1.000 68.40036 361 VAL A N 1
ATOM 2722 C CA . VAL A 1 361 ? 60.27585 -23.82877 -46.40763 1.000 66.90815 361 VAL A CA 1
ATOM 2723 C C . VAL A 1 361 ? 61.39984 -24.32404 -47.30767 1.000 65.47647 361 VAL A C 1
ATOM 2724 O O . VAL A 1 361 ? 61.15722 -25.04385 -48.27995 1.000 63.97766 361 VAL A O 1
ATOM 2728 N N . LEU A 1 362 ? 62.64248 -23.93894 -47.00600 1.000 62.08367 362 LEU A N 1
ATOM 2729 C CA . LEU A 1 362 ? 63.78195 -24.38149 -47.80348 1.000 57.82386 362 LEU A CA 1
ATOM 2730 C C . LEU A 1 362 ? 63.93290 -25.89513 -47.76571 1.000 66.52902 362 LEU A C 1
ATOM 2731 O O . LEU A 1 362 ? 64.21922 -26.52322 -48.79206 1.000 75.35165 362 LEU A O 1
ATOM 2736 N N . ASN A 1 363 ? 63.75692 -26.50418 -46.59151 1.000 67.13542 363 ASN A N 1
ATOM 2737 C CA . ASN A 1 363 ? 63.88402 -27.95865 -46.52950 1.000 64.77172 363 ASN A CA 1
ATOM 2738 C C . ASN A 1 363 ? 62.72434 -28.64310 -47.24881 1.000 66.61724 363 ASN A C 1
ATOM 2739 O O . ASN A 1 363 ? 62.92078 -29.66400 -47.93080 1.000 67.63332 363 ASN A O 1
ATOM 2744 N N . ASP A 1 364 ? 61.51616 -28.07441 -47.13782 1.000 65.62086 364 ASP A N 1
ATOM 2745 C CA . ASP A 1 364 ? 60.38916 -28.53418 -47.94764 1.000 69.26055 364 ASP A CA 1
ATOM 2746 C C . ASP A 1 364 ? 60.72464 -28.47649 -49.43797 1.000 71.69794 364 ASP A C 1
ATOM 2747 O O . ASP A 1 364 ? 60.46118 -29.42243 -50.19299 1.000 70.36880 364 ASP A O 1
ATOM 2752 N N . ALA A 1 365 ? 61.32570 -27.36434 -49.86904 1.000 74.46186 365 ALA A N 1
ATOM 2753 C CA . ALA A 1 365 ? 61.62248 -27.15360 -51.28177 1.000 75.81167 365 ALA A CA 1
ATOM 2754 C C . ALA A 1 365 ? 62.68476 -28.12302 -51.77536 1.000 73.98426 365 ALA A C 1
ATOM 2755 O O . ALA A 1 365 ? 62.60425 -28.61443 -52.90604 1.000 77.63020 365 ALA A O 1
ATOM 2757 N N . ILE A 1 366 ? 63.69045 -28.40669 -50.94747 1.000 67.57239 366 ILE A N 1
ATOM 2758 C CA . ILE A 1 366 ? 64.70809 -29.37768 -51.33857 1.000 70.75405 366 ILE A CA 1
ATOM 2759 C C . ILE A 1 366 ? 64.08656 -30.75904 -51.51071 1.000 69.36109 366 ILE A C 1
ATOM 2760 O O . ILE A 1 366 ? 64.32627 -31.43903 -52.51515 1.000 70.52146 366 ILE A O 1
ATOM 2765 N N . SER A 1 367 ? 63.27939 -31.19707 -50.53416 1.000 71.03477 367 SER A N 1
ATOM 2766 C CA . SER A 1 367 ? 62.64717 -32.51056 -50.66370 1.000 71.37167 367 SER A CA 1
ATOM 2767 C C . SER A 1 367 ? 61.76428 -32.58105 -51.91262 1.000 70.11589 367 SER A C 1
ATOM 2768 O O . SER A 1 367 ? 61.76355 -33.59601 -52.62479 1.000 68.47425 367 SER A O 1
ATOM 2771 N N . LEU A 1 368 ? 61.04601 -31.49225 -52.22341 1.000 68.99186 368 LEU A N 1
ATOM 2772 C CA . LEU A 1 368 ? 60.21520 -31.46253 -53.42770 1.000 66.78265 368 LEU A CA 1
ATOM 2773 C C . LEU A 1 368 ? 61.06082 -31.53330 -54.69680 1.000 71.63481 368 LEU A C 1
ATOM 2774 O O . LEU A 1 368 ? 60.72989 -32.26838 -55.63670 1.000 65.52375 368 LEU A O 1
ATOM 2779 N N . ALA A 1 369 ? 62.14377 -30.75324 -54.74771 1.000 68.31263 369 ALA A N 1
ATOM 2780 C CA . ALA A 1 369 ? 63.02677 -30.76207 -55.90731 1.000 65.70760 369 ALA A CA 1
ATOM 2781 C C . ALA A 1 369 ? 63.63163 -32.14078 -56.13373 1.000 70.76390 369 ALA A C 1
ATOM 2782 O O . ALA A 1 369 ? 63.82510 -32.55679 -57.28107 1.000 74.47998 369 ALA A O 1
ATOM 2784 N N . GLN A 1 370 ? 63.94377 -32.86595 -55.05446 1.000 72.11797 370 GLN A N 1
ATOM 2785 C CA . GLN A 1 370 ? 64.40820 -34.24349 -55.22145 1.000 68.30146 370 GLN A CA 1
ATOM 2786 C C . GLN A 1 370 ? 63.28936 -35.14351 -55.72894 1.000 73.43136 370 GLN A C 1
ATOM 2787 O O . GLN A 1 370 ? 63.53425 -36.03718 -56.55094 1.000 79.00931 370 GLN A O 1
ATOM 2793 N N . SER A 1 371 ? 62.05534 -34.92747 -55.25394 1.000 69.46604 371 SER A N 1
ATOM 2794 C CA . SER A 1 371 ? 60.92970 -35.69424 -55.78818 1.000 67.25955 371 SER A CA 1
ATOM 2795 C C . SER A 1 371 ? 60.76842 -35.47786 -57.28620 1.000 76.57691 371 SER A C 1
ATOM 2796 O O . SER A 1 371 ? 60.42724 -36.41209 -58.02162 1.000 81.56094 371 SER A O 1
ATOM 2799 N N . LEU A 1 372 ? 61.00822 -34.25732 -57.75618 1.000 72.89385 372 LEU A N 1
ATOM 2800 C CA 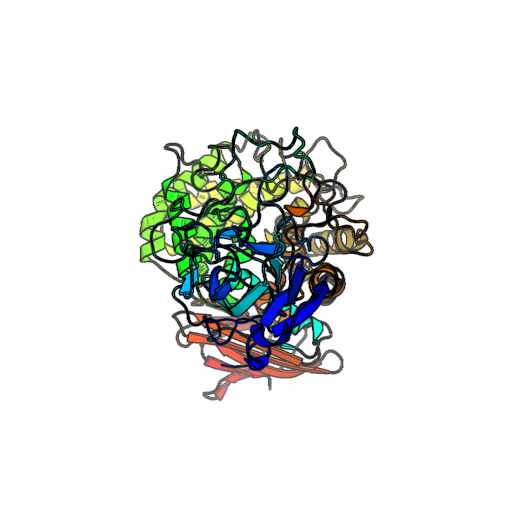. LEU A 1 372 ? 60.80582 -33.91658 -59.15675 1.000 74.40934 372 LEU A CA 1
ATOM 2801 C C . LEU A 1 372 ? 62.05556 -34.10223 -60.00721 1.000 78.05797 372 LEU A C 1
ATOM 2802 O O . LEU A 1 372 ? 61.98457 -33.92307 -61.23006 1.000 78.18677 372 LEU A O 1
ATOM 2807 N N . ASN A 1 373 ? 63.18322 -34.47023 -59.39352 1.000 74.80123 373 ASN A N 1
ATOM 2808 C CA . ASN A 1 373 ? 64.46442 -34.59481 -60.09112 1.000 78.52127 373 ASN A CA 1
ATOM 2809 C C . ASN A 1 373 ? 64.87588 -33.26587 -60.72184 1.000 77.65243 373 ASN A C 1
ATOM 2810 O O . ASN A 1 373 ? 65.46740 -33.22239 -61.80450 1.000 82.60759 373 ASN A O 1
ATOM 2815 N N . ASP A 1 374 ? 64.54542 -32.17016 -60.03633 1.000 73.65395 374 ASP A N 1
ATOM 2816 C CA . ASP A 1 374 ? 64.99796 -30.83117 -60.40970 1.000 74.81985 374 ASP A CA 1
ATOM 2817 C C . ASP A 1 374 ? 66.14030 -30.45391 -59.46856 1.000 78.05957 374 ASP A C 1
ATOM 2818 O O . ASP A 1 374 ? 65.95995 -29.76149 -58.46715 1.000 77.26007 374 ASP A O 1
ATOM 2823 N N . ASN A 1 375 ? 67.34272 -30.92287 -59.81380 1.000 79.79424 375 ASN A N 1
ATOM 2824 C CA . ASN A 1 375 ? 68.49547 -30.79466 -58.92716 1.000 81.96571 375 ASN A CA 1
ATOM 2825 C C . ASN A 1 375 ? 69.09061 -29.39213 -58.93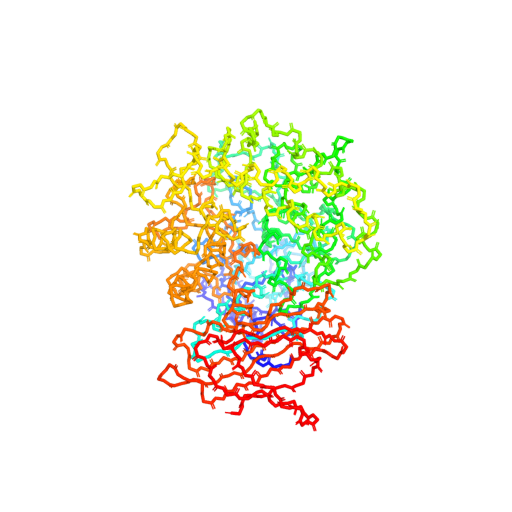161 1.000 81.00504 375 ASN A C 1
ATOM 2826 O O . ASN A 1 375 ? 69.68007 -28.97380 -57.92450 1.000 82.87131 375 ASN A O 1
ATOM 2831 N N . ALA A 1 376 ? 68.93497 -28.65979 -60.03628 1.000 78.74609 376 ALA A N 1
ATOM 2832 C CA . ALA A 1 376 ? 69.58044 -27.35719 -60.20693 1.000 78.65821 376 ALA A CA 1
ATOM 2833 C C . ALA A 1 376 ? 69.39633 -26.40386 -59.03035 1.000 77.14708 376 ALA A C 1
ATOM 2834 O O . ALA A 1 376 ? 70.40506 -25.86448 -58.54556 1.000 75.83657 376 ALA A O 1
ATOM 2836 N N . PRO A 1 377 ? 68.18379 -26.15649 -58.51661 1.000 77.70262 377 PRO A N 1
ATOM 2837 C CA . PRO A 1 377 ? 68.04411 -25.17808 -57.42387 1.000 82.50802 377 PRO A CA 1
ATOM 2838 C C . PRO A 1 377 ? 68.56058 -25.65568 -56.07296 1.000 78.43043 377 PRO A C 1
ATOM 2839 O O . PRO A 1 377 ? 68.63645 -24.83188 -55.15104 1.000 75.46352 377 PRO A O 1
ATOM 2843 N N . ILE A 1 378 ? 68.92649 -26.93383 -55.92232 1.000 77.59836 378 ILE A N 1
ATOM 2844 C CA . ILE A 1 378 ? 69.14231 -27.48486 -54.58372 1.000 83.96641 378 ILE A CA 1
ATOM 2845 C C . ILE A 1 378 ? 70.30732 -26.78623 -53.88476 1.000 82.01936 378 ILE A C 1
ATOM 2846 O O . ILE A 1 378 ? 70.14952 -26.25520 -52.77724 1.000 78.99304 378 ILE A O 1
ATOM 2851 N N . ARG A 1 379 ? 71.48211 -26.75626 -54.52931 1.000 82.60543 379 ARG A N 1
ATOM 2852 C CA . ARG A 1 379 ? 72.71852 -26.24965 -53.92928 1.000 81.70461 379 ARG A CA 1
ATOM 2853 C C . ARG A 1 379 ? 72.49489 -24.97413 -53.12471 1.000 79.44445 379 ARG A C 1
ATOM 2854 O O . ARG A 1 379 ? 72.55350 -25.01286 -51.88899 1.000 87.89028 379 ARG A O 1
ATOM 2856 N N . ASN A 1 380 ? 72.20878 -23.85850 -53.80989 1.000 82.17315 380 ASN A N 1
ATOM 2857 C CA . ASN A 1 380 ? 71.92715 -22.58850 -53.14491 1.000 86.35293 380 ASN A CA 1
ATOM 2858 C C . ASN A 1 380 ? 71.05249 -22.78558 -51.91590 1.000 85.02389 380 ASN A C 1
ATOM 2859 O O . ASN A 1 380 ? 71.44912 -22.45067 -50.78919 1.000 82.16232 380 ASN A O 1
ATOM 2864 N N . TRP A 1 381 ? 69.87585 -23.38370 -52.12940 1.000 78.45854 381 TRP A N 1
ATOM 2865 C CA . TRP A 1 381 ? 68.93531 -23.63588 -51.04385 1.000 82.91913 381 TRP A CA 1
ATOM 2866 C C . TRP A 1 381 ? 69.63683 -24.23232 -49.82652 1.000 78.63825 381 TRP A C 1
ATOM 2867 O O . TRP A 1 381 ? 69.67184 -23.61743 -48.75078 1.000 74.95083 381 TRP A O 1
ATOM 2878 N N . THR A 1 382 ? 70.25775 -25.40504 -50.00599 1.000 76.58222 382 THR A N 1
ATOM 2879 C CA . THR A 1 382 ? 70.97299 -26.05873 -48.91365 1.000 78.20704 382 THR A CA 1
ATOM 2880 C C . THR A 1 382 ? 71.88821 -25.06702 -48.20878 1.000 83.02078 382 THR A C 1
ATOM 2881 O O . THR A 1 382 ? 71.74450 -24.81170 -47.00174 1.000 85.35542 382 THR A O 1
ATOM 2885 N N . ALA A 1 383 ? 72.77834 -24.43341 -48.98060 1.000 75.43792 383 ALA A N 1
ATOM 2886 C CA . ALA A 1 383 ? 73.71694 -23.47458 -48.41082 1.000 75.52718 383 ALA A CA 1
ATOM 2887 C C . ALA A 1 383 ? 72.97785 -22.42334 -47.59717 1.000 74.36673 383 ALA A C 1
ATOM 2888 O O . ALA A 1 383 ? 73.22854 -22.26007 -46.39472 1.000 85.58583 383 ALA A O 1
ATOM 2890 N N . THR A 1 384 ? 71.99877 -21.76086 -48.22422 1.000 75.09571 384 THR A N 1
ATOM 2891 C CA . THR A 1 384 ? 71.25734 -20.71049 -47.53447 1.000 78.39215 384 THR A CA 1
ATOM 2892 C C . THR A 1 384 ? 70.66657 -21.24355 -46.24274 1.000 77.77089 384 THR A C 1
ATOM 2893 O O . THR A 1 384 ? 70.84970 -20.64938 -45.17150 1.000 80.99598 384 THR A O 1
ATOM 2897 N N . ALA A 1 385 ? 70.01714 -22.41137 -46.31959 1.000 74.26284 385 ALA A N 1
ATOM 2898 C CA . ALA A 1 385 ? 69.42764 -23.02058 -45.13621 1.000 74.13015 385 ALA A CA 1
ATOM 2899 C C . ALA A 1 385 ? 70.46240 -23.10943 -44.02528 1.000 80.18956 385 ALA A C 1
ATOM 2900 O O . ALA A 1 385 ? 70.26986 -22.57037 -42.92436 1.000 76.00898 385 ALA A O 1
ATOM 2902 N N . ALA A 1 386 ? 71.60429 -23.73321 -44.33833 1.000 74.79299 386 ALA A N 1
ATOM 2903 C CA . ALA A 1 386 ? 72.66782 -23.87452 -43.35393 1.000 76.06423 386 ALA A CA 1
ATOM 2904 C C . ALA A 1 386 ? 72.97959 -22.53044 -42.71604 1.000 80.06482 386 ALA A C 1
ATOM 2905 O O . ALA A 1 386 ? 72.92963 -22.38312 -41.48483 1.000 78.39771 386 ALA A O 1
ATOM 2907 N N . ARG A 1 387 ? 73.21467 -21.51558 -43.55672 1.000 78.59511 387 ARG A N 1
ATOM 2908 C CA . ARG A 1 387 ? 73.58351 -20.20138 -43.04818 1.000 78.98611 387 ARG A CA 1
ATOM 2909 C C . ARG A 1 387 ? 72.56666 -19.71557 -42.03565 1.000 79.33677 387 ARG A C 1
ATOM 2910 O O . ARG A 1 387 ? 72.93101 -19.33470 -40.91481 1.000 85.80499 387 ARG A O 1
ATOM 2918 N N . ILE A 1 388 ? 71.27736 -19.77570 -42.39823 1.000 76.89525 388 ILE A N 1
ATOM 2919 C CA . ILE A 1 388 ? 70.22415 -19.36741 -41.47079 1.000 78.39607 388 ILE A CA 1
ATOM 2920 C C . ILE A 1 388 ? 70.47984 -19.99526 -40.11022 1.000 83.04809 388 ILE A C 1
ATOM 2921 O O . ILE A 1 388 ? 70.78083 -19.29926 -39.12864 1.000 83.45663 388 ILE A O 1
ATOM 2926 N N . LYS A 1 389 ? 70.47067 -21.33223 -40.07014 1.000 79.43116 389 LYS A N 1
ATOM 2927 C CA . LYS A 1 389 ? 70.74601 -22.04554 -38.83061 1.000 78.74915 389 LYS A CA 1
ATOM 2928 C C . LYS A 1 389 ? 71.97403 -21.46284 -38.15641 1.000 82.56165 389 LYS A C 1
ATOM 2929 O O . LYS A 1 389 ? 71.88494 -20.86950 -37.07098 1.000 88.80514 389 LYS A O 1
ATOM 2935 N N . THR A 1 390 ? 73.10972 -21.52060 -38.86192 1.000 76.33855 390 THR A N 1
ATOM 2936 C CA . THR A 1 390 ? 74.37999 -21.12686 -38.26496 1.000 80.56108 390 THR A CA 1
ATOM 2937 C C . THR A 1 390 ? 74.29709 -19.72823 -37.68150 1.000 88.08814 390 THR A C 1
ATOM 2938 O O . THR A 1 390 ? 74.73925 -19.49083 -36.54963 1.000 94.33007 390 THR A O 1
ATOM 2942 N N . VAL A 1 391 ? 73.67565 -18.80086 -38.40216 1.000 84.84032 391 VAL A N 1
ATOM 2943 C CA . VAL A 1 391 ? 73.67064 -17.43364 -37.90676 1.000 90.21737 391 VAL A CA 1
ATOM 2944 C C . VAL A 1 391 ? 72.53802 -17.19662 -36.91396 1.000 90.71725 391 VAL A C 1
ATOM 2945 O O . VAL A 1 391 ? 72.71430 -16.44770 -35.94384 1.000 89.04745 391 VAL A O 1
ATOM 2949 N N . ALA A 1 392 ? 71.39470 -17.87127 -37.09179 1.000 88.44913 392 ALA A N 1
ATOM 2950 C CA . ALA A 1 392 ? 70.25286 -17.58640 -36.22946 1.000 88.78499 392 ALA A CA 1
ATOM 2951 C C . ALA A 1 392 ? 70.54340 -17.97192 -34.78717 1.000 87.41078 392 ALA A C 1
ATOM 2952 O O . ALA A 1 392 ? 70.05963 -17.31882 -33.85601 1.000 78.91254 392 ALA A O 1
ATOM 2954 N N . ASN A 1 393 ? 71.33457 -19.01940 -34.58164 1.000 91.37081 393 ASN A N 1
ATOM 2955 C CA . ASN A 1 393 ? 71.70722 -19.42916 -33.23797 1.000 87.24885 393 ASN A CA 1
ATOM 2956 C C . ASN A 1 393 ? 72.90282 -18.66366 -32.70033 1.000 87.79611 393 ASN A C 1
ATOM 2957 O O . ASN A 1 393 ? 73.20553 -18.78075 -31.50820 1.000 95.11601 393 ASN A O 1
ATOM 2962 N N . GLU A 1 394 ? 73.59696 -17.90041 -33.54016 1.000 87.98635 394 GLU A N 1
ATOM 2963 C CA . GLU A 1 394 ? 74.70047 -17.09200 -33.04310 1.000 95.08684 394 GLU A CA 1
ATOM 2964 C C . GLU A 1 394 ? 74.24061 -15.70576 -32.62668 1.000 86.70963 394 GLU A C 1
ATOM 2965 O O . GLU A 1 394 ? 74.73516 -15.15551 -31.63831 1.000 90.02614 394 GLU A O 1
ATOM 2971 N N . LEU A 1 395 ? 73.29198 -15.13928 -33.36267 1.000 88.53312 395 LEU A N 1
ATOM 2972 C CA . LEU A 1 395 ? 72.88098 -13.75668 -33.19290 1.000 88.43278 395 LEU A CA 1
ATOM 2973 C C . LEU A 1 395 ? 71.52716 -13.61760 -32.51876 1.000 89.11115 395 LEU A C 1
ATOM 2974 O O . LEU A 1 395 ? 71.15909 -12.50691 -32.12321 1.000 90.49925 395 LEU A O 1
ATOM 2979 N N . LEU A 1 396 ? 70.78212 -14.71042 -32.37560 1.000 87.87104 396 LEU A N 1
ATOM 2980 C CA . LEU A 1 396 ? 69.44576 -14.66207 -31.81140 1.000 87.22631 396 LEU A CA 1
ATOM 2981 C C . LEU A 1 396 ? 69.26376 -15.54113 -30.58330 1.000 77.92146 396 LEU A C 1
ATOM 2982 O O . LEU A 1 396 ? 68.24684 -15.40155 -29.89387 1.000 75.79775 396 LEU A O 1
ATOM 2987 N N . TRP A 1 397 ? 70.20275 -16.43512 -30.28888 1.000 80.32083 397 TRP A N 1
ATOM 2988 C CA . TRP A 1 397 ? 70.04778 -17.34735 -29.16563 1.000 84.02302 397 TRP A CA 1
ATOM 2989 C C . TRP A 1 397 ? 70.41805 -16.65908 -27.85950 1.000 78.51878 397 TRP A C 1
ATOM 2990 O O . TRP A 1 397 ? 71.49721 -16.07235 -27.73750 1.000 83.70913 397 TRP A O 1
ATOM 3001 N N . ASP A 1 398 ? 69.51901 -16.73475 -26.88600 1.000 76.33619 398 ASP A N 1
ATOM 3002 C CA . ASP A 1 398 ? 69.75853 -16.20791 -25.54403 1.000 89.50704 398 ASP A CA 1
ATOM 3003 C C . ASP A 1 398 ? 70.02889 -17.39059 -24.61909 1.000 87.55830 398 ASP A C 1
ATOM 3004 O O . ASP A 1 398 ? 69.09790 -18.04503 -24.14228 1.000 84.25816 398 ASP A O 1
ATOM 3009 N N . ASP A 1 399 ? 71.31168 -17.65298 -24.35612 1.000 92.34291 399 ASP A N 1
ATOM 3010 C CA . ASP A 1 399 ? 71.67419 -18.82689 -23.57243 1.000 95.89262 399 ASP A CA 1
ATOM 3011 C C . ASP A 1 399 ? 71.15575 -18.73639 -22.14632 1.000 102.88538 399 ASP A C 1
ATOM 3012 O O . ASP A 1 399 ? 70.90558 -19.76631 -21.51305 1.000 105.71061 399 ASP A O 1
ATOM 3017 N N . LYS A 1 400 ? 70.96043 -17.52221 -21.63391 1.000 94.84180 400 LYS A N 1
ATOM 3018 C CA . LYS A 1 400 ? 70.63529 -17.37134 -20.22108 1.000 92.32377 400 LYS A CA 1
ATOM 3019 C C . LYS A 1 400 ? 69.16355 -17.66724 -19.95635 1.000 91.14549 400 LYS A C 1
ATOM 3020 O O . LYS A 1 400 ? 68.82193 -18.27500 -18.93584 1.000 90.81498 400 LYS A O 1
ATOM 3026 N N . ASN A 1 401 ? 68.28447 -17.25262 -20.86462 1.000 89.36051 401 ASN A N 1
ATOM 3027 C CA . ASN A 1 401 ? 66.84964 -17.47109 -20.73963 1.000 89.42368 401 ASN A CA 1
ATOM 3028 C C . ASN A 1 401 ? 66.36780 -18.69644 -21.50292 1.000 83.07641 401 ASN A C 1
ATOM 3029 O O . ASN A 1 401 ? 65.17654 -19.01263 -21.44717 1.000 72.91626 401 ASN A O 1
ATOM 3034 N N . GLY A 1 402 ? 67.25774 -19.37813 -22.22187 1.000 91.52115 402 GLY A N 1
ATOM 3035 C CA . GLY A 1 402 ? 66.91334 -20.61669 -22.89508 1.000 84.91160 402 GLY A CA 1
ATOM 3036 C C . GLY A 1 402 ? 65.94934 -20.49055 -24.05264 1.000 79.04104 402 GLY A C 1
ATOM 3037 O O . GLY A 1 402 ? 65.31226 -21.48497 -24.42042 1.000 78.52833 402 GLY A O 1
ATOM 3038 N N . LEU A 1 403 ? 65.83114 -19.29931 -24.64237 1.000 80.67175 403 LEU A N 1
ATOM 3039 C CA . LEU A 1 403 ? 64.94002 -19.02499 -25.76501 1.000 77.86915 403 LEU A CA 1
ATOM 3040 C C . LEU A 1 403 ? 65.62875 -18.11560 -26.77087 1.000 80.38956 403 LEU A C 1
ATOM 3041 O O . LEU A 1 403 ? 66.62538 -17.45854 -26.46044 1.000 80.57863 403 LEU A O 1
ATOM 3046 N N . TYR A 1 404 ? 65.05722 -18.06250 -27.97887 1.000 78.56914 404 TYR A N 1
ATOM 3047 C CA . TYR A 1 404 ? 65.46987 -17.08449 -28.98104 1.000 75.54324 404 TYR A CA 1
ATOM 3048 C C . TYR A 1 404 ? 64.81891 -15.73483 -28.71461 1.000 74.77072 404 TYR A C 1
ATOM 3049 O O . TYR A 1 404 ? 63.61495 -15.64755 -28.45137 1.000 71.15900 404 TYR A O 1
ATOM 3058 N N . THR A 1 405 ? 65.61825 -14.67753 -28.80185 1.000 74.71569 405 THR A N 1
ATOM 3059 C CA . THR A 1 405 ? 65.05372 -13.33958 -28.82457 1.000 78.16045 405 THR A CA 1
ATOM 3060 C C . THR A 1 405 ? 64.35045 -13.09767 -30.16193 1.000 76.79690 405 THR A C 1
ATOM 3061 O O . THR A 1 405 ? 64.54790 -13.82701 -31.13837 1.000 78.33837 405 THR A O 1
ATOM 3065 N N . ASP A 1 406 ? 63.50008 -12.06821 -30.19534 1.000 75.24547 406 ASP A N 1
ATOM 3066 C CA . ASP A 1 406 ? 62.73000 -11.79521 -31.40701 1.000 76.06388 406 ASP A CA 1
ATOM 3067 C C . ASP A 1 406 ? 63.63693 -11.34760 -32.55049 1.000 86.34891 406 ASP A C 1
ATOM 3068 O O . ASP A 1 406 ? 63.45429 -11.77120 -33.70003 1.000 84.18889 406 ASP A O 1
ATOM 3073 N N . ASN A 1 407 ? 64.61567 -10.49940 -32.25639 1.000 86.27444 407 ASN A N 1
ATOM 3074 C CA . ASN A 1 407 ? 65.63394 -10.10785 -33.22688 1.000 84.40224 407 ASN A CA 1
ATOM 3075 C C . ASN A 1 407 ? 66.90550 -9.76781 -32.45752 1.000 87.14850 407 ASN A C 1
ATOM 3076 O O . ASN A 1 407 ? 67.04396 -10.11365 -31.27961 1.000 91.98605 407 ASN A O 1
ATOM 3081 N N . GLU A 1 408 ? 67.82580 -9.06258 -33.11581 1.000 89.39920 408 GLU A N 1
ATOM 3082 C CA . GLU A 1 408 ? 69.12315 -8.76176 -32.52593 1.000 89.83612 408 GLU A CA 1
ATOM 3083 C C . GLU A 1 408 ? 69.07538 -7.63261 -31.50275 1.000 88.68289 408 GLU A C 1
ATOM 3084 O O . GLU A 1 408 ? 70.03495 -7.47074 -30.73981 1.000 86.96800 408 GLU A O 1
ATOM 3090 N N . THR A 1 409 ? 68.00127 -6.84415 -31.46820 1.000 88.40070 409 THR A N 1
ATOM 3091 C CA . THR A 1 409 ? 67.97081 -5.62277 -30.66979 1.000 91.68896 409 THR A CA 1
ATOM 3092 C C . THR A 1 409 ? 66.81706 -5.60852 -29.66734 1.000 89.13031 409 THR A C 1
ATOM 3093 O O . THR A 1 409 ? 66.26275 -4.54975 -29.36113 1.000 81.44640 409 THR A O 1
ATOM 3097 N N . THR A 1 410 ? 66.45872 -6.77194 -29.12843 1.000 89.39580 410 THR A N 1
ATOM 3098 C CA . THR A 1 410 ? 65.36849 -6.85030 -28.16862 1.000 87.65463 410 THR A CA 1
ATOM 3099 C C . THR A 1 410 ? 65.63565 -7.98930 -27.19707 1.000 90.41792 410 THR A C 1
ATOM 3100 O O . THR A 1 410 ? 66.39404 -8.92075 -27.48608 1.000 91.70518 410 THR A O 1
ATOM 3104 N N . THR A 1 411 ? 64.99469 -7.89651 -26.03351 1.000 88.04661 411 THR A N 1
ATOM 3105 C CA . THR A 1 411 ? 65.00274 -8.95294 -25.03250 1.000 85.79990 411 THR A CA 1
ATOM 3106 C C . THR A 1 411 ? 63.71093 -9.75801 -25.02381 1.000 87.77651 411 THR A C 1
ATOM 3107 O O . THR A 1 411 ? 63.54464 -10.63173 -24.16370 1.000 79.88384 411 THR A O 1
ATOM 3111 N N . LEU A 1 412 ? 62.78943 -9.47045 -25.94313 1.000 87.69969 412 LEU A N 1
ATOM 3112 C CA . LEU A 1 412 ? 61.53921 -10.21164 -26.01169 1.000 76.28241 412 LEU A CA 1
ATOM 3113 C C . LEU A 1 412 ? 61.79449 -11.58309 -26.62125 1.000 75.71226 412 LEU A C 1
ATOM 3114 O O . LEU A 1 412 ? 62.52740 -11.71060 -27.60579 1.000 76.67165 412 LEU A O 1
ATOM 3119 N N . HIS A 1 413 ? 61.21432 -12.61118 -26.01358 1.000 77.92161 413 HIS A N 1
ATOM 3120 C CA . HIS A 1 413 ? 61.29291 -13.96966 -26.53434 1.000 75.42999 413 HIS A CA 1
ATOM 3121 C C . HIS A 1 413 ? 59.91921 -14.36529 -27.04940 1.000 75.09881 413 HIS A C 1
ATOM 3122 O O . HIS A 1 413 ? 59.00527 -14.60501 -26.24167 1.000 70.79166 413 HIS A O 1
ATOM 3129 N N . PRO A 1 414 ? 59.72067 -14.44189 -28.36412 1.000 75.85332 414 PRO A N 1
ATOM 3130 C CA . PRO A 1 414 ? 58.38382 -14.72684 -28.89252 1.000 68.66620 414 PRO A CA 1
ATOM 3131 C C . PRO A 1 414 ? 58.05530 -16.20894 -28.82152 1.000 65.13246 414 PRO A C 1
ATOM 3132 O O . PRO A 1 414 ? 58.92012 -17.07065 -29.00150 1.000 64.68998 414 PRO A O 1
ATOM 3136 N N . GLN A 1 415 ? 56.78217 -16.49912 -28.53983 1.000 65.30527 415 GLN A N 1
ATOM 3137 C CA . GLN A 1 415 ? 56.32748 -17.88510 -28.53433 1.000 66.78470 415 GLN A CA 1
ATOM 3138 C C . GLN A 1 415 ? 56.35199 -18.48133 -29.94194 1.000 67.07886 415 GLN A C 1
ATOM 3139 O O . GLN A 1 415 ? 56.79038 -19.62691 -30.13014 1.000 65.09184 415 GLN A O 1
ATOM 3145 N N . ASP A 1 416 ? 55.90564 -17.71403 -30.94694 1.000 67.17060 416 ASP A N 1
ATOM 3146 C CA . ASP A 1 416 ? 55.86387 -18.23988 -32.30862 1.000 65.55654 416 ASP A CA 1
ATOM 3147 C C . ASP A 1 416 ? 57.26103 -18.57801 -32.80840 1.000 63.28052 416 ASP A C 1
ATOM 3148 O O . ASP A 1 416 ? 57.48581 -19.66849 -33.34381 1.000 62.37070 416 ASP A O 1
ATOM 3153 N N . GLY A 1 417 ? 58.21587 -17.66094 -32.62349 1.000 62.98492 417 GLY A N 1
ATOM 3154 C CA . GLY A 1 417 ? 59.55974 -17.88553 -33.13536 1.000 65.04521 417 GLY A CA 1
ATOM 3155 C C . GLY A 1 417 ? 60.21804 -19.11336 -32.53667 1.000 64.26544 417 GLY A C 1
ATOM 3156 O O . GLY A 1 417 ? 60.79165 -19.93767 -33.25023 1.000 63.44097 417 GLY A O 1
ATOM 3157 N N . ASN A 1 418 ? 60.13283 -19.25899 -31.21472 1.000 65.46234 418 ASN A N 1
ATOM 3158 C CA . ASN A 1 418 ? 60.76624 -20.39854 -30.55782 1.000 63.86028 418 ASN A CA 1
ATOM 3159 C C . ASN A 1 418 ? 60.07864 -21.71014 -30.93083 1.000 64.26733 418 ASN A C 1
ATOM 3160 O O . ASN A 1 418 ? 60.75228 -22.72056 -31.20621 1.000 66.89996 418 ASN A O 1
ATOM 3165 N N . SER A 1 419 ? 58.73856 -21.70913 -30.96658 1.000 61.69514 419 SER A N 1
ATOM 3166 C CA . SER A 1 419 ? 58.00939 -22.90729 -31.37553 1.000 62.11969 419 SER A CA 1
ATOM 3167 C C . SER A 1 419 ? 58.38643 -23.32371 -32.79493 1.000 69.78513 419 SER A C 1
ATOM 3168 O O . SER A 1 419 ? 58.66727 -24.50117 -33.05606 1.000 68.69894 419 SER A O 1
ATOM 3171 N N . TRP A 1 420 ? 58.41197 -22.36439 -33.72581 1.000 62.88837 420 TRP A N 1
ATOM 3172 C CA . TRP A 1 420 ? 58.74378 -22.68235 -35.11021 1.000 64.46415 420 TRP A CA 1
ATOM 3173 C C . TRP A 1 420 ? 60.19384 -23.12861 -35.24476 1.000 67.79927 420 TRP A C 1
ATOM 3174 O O . TRP A 1 420 ? 60.50435 -23.99721 -36.07028 1.000 67.29931 420 TRP A O 1
ATOM 3185 N N . ALA A 1 421 ? 61.09783 -22.54310 -34.45127 1.000 64.99962 421 ALA A N 1
ATOM 3186 C CA . ALA A 1 421 ? 62.50033 -22.92708 -34.54093 1.000 66.76007 421 ALA A CA 1
ATOM 3187 C C . ALA A 1 421 ? 62.68574 -24.37250 -34.11316 1.000 67.15072 421 ALA A C 1
ATOM 3188 O O . ALA A 1 421 ? 63.50069 -25.10288 -34.69158 1.000 66.87096 421 ALA A O 1
ATOM 3190 N N . VAL A 1 422 ? 61.92834 -24.81089 -33.10690 1.000 71.18647 422 VAL A N 1
ATOM 3191 C CA . VAL A 1 422 ? 61.96872 -26.23104 -32.76556 1.000 75.21748 422 VAL A CA 1
ATOM 3192 C C . VAL A 1 422 ? 61.31574 -27.06466 -33.86854 1.000 65.88049 422 VAL A C 1
ATOM 3193 O O . VAL A 1 422 ? 61.85059 -28.10175 -34.28031 1.000 66.94745 422 VAL A O 1
ATOM 3197 N N . LYS A 1 423 ? 60.16574 -26.61689 -34.38010 1.000 64.64350 423 LYS A N 1
ATOM 3198 C CA . LYS A 1 423 ? 59.45126 -27.38946 -35.39555 1.000 71.25801 423 LYS A CA 1
ATOM 3199 C C . LYS A 1 423 ? 60.23141 -27.46630 -36.70643 1.000 71.13701 423 LYS A C 1
ATOM 3200 O O . LYS A 1 423 ? 60.11881 -28.45754 -37.44044 1.000 63.09482 423 LYS A O 1
ATOM 3206 N N . ALA A 1 424 ? 61.03891 -26.45081 -37.00255 1.000 68.65177 424 ALA A N 1
ATOM 3207 C CA . ALA A 1 424 ? 61.84410 -26.41272 -38.21368 1.000 68.06249 424 ALA A CA 1
ATOM 3208 C C . ALA A 1 424 ? 63.24203 -26.99206 -38.03063 1.000 70.71163 424 ALA A C 1
ATOM 3209 O O . ALA A 1 424 ? 64.02655 -26.97272 -38.98235 1.000 77.29482 424 ALA A O 1
ATOM 3211 N N . ASN A 1 425 ? 63.57062 -27.50144 -36.84233 1.000 75.19946 425 ASN A N 1
ATOM 3212 C CA . ASN A 1 425 ? 64.90724 -28.02578 -36.53211 1.000 78.21991 425 ASN A CA 1
ATOM 3213 C C . ASN A 1 425 ? 65.98642 -26.95444 -36.68396 1.000 75.22286 425 ASN A C 1
ATOM 3214 O O . ASN A 1 425 ? 67.06254 -27.20400 -37.23160 1.000 71.96402 425 ASN A O 1
ATOM 3219 N N . LEU A 1 426 ? 65.69930 -25.74832 -36.19208 1.000 75.06152 426 LEU A N 1
ATOM 3220 C CA . LEU A 1 426 ? 66.69170 -24.68198 -36.21203 1.000 75.89896 426 LEU A CA 1
ATOM 3221 C C . LEU A 1 426 ? 67.71340 -24.82875 -35.09393 1.000 75.23747 426 LEU A C 1
ATOM 3222 O O . LEU A 1 426 ? 68.78715 -24.22074 -35.16335 1.000 76.13763 426 LEU A O 1
ATOM 3227 N N . THR A 1 427 ? 67.40544 -25.63266 -34.08283 1.000 76.81609 427 THR A N 1
ATOM 3228 C CA . THR A 1 427 ? 68.29053 -25.84801 -32.95038 1.000 79.04317 427 THR A CA 1
ATOM 3229 C C . THR A 1 427 ? 69.44628 -26.77381 -33.32130 1.000 79.77439 427 THR A C 1
ATOM 3230 O O . THR A 1 427 ? 69.29659 -27.68389 -34.14150 1.000 78.42507 427 THR A O 1
ATOM 3234 N N . LEU A 1 428 ? 70.60989 -26.54015 -32.69419 1.000 81.41790 428 LEU A N 1
ATOM 3235 C CA . LEU A 1 428 ? 71.78844 -27.36169 -32.96021 1.000 81.94428 428 LEU A CA 1
ATOM 3236 C C . LEU A 1 428 ? 71.77445 -28.69708 -32.23838 1.000 83.25012 428 LEU A C 1
ATOM 3237 O O . LEU A 1 428 ? 72.60596 -29.55525 -32.55116 1.000 88.47314 428 LEU A O 1
ATOM 3242 N N . SER A 1 429 ? 70.87695 -28.89313 -31.28182 1.000 78.96388 429 SER A N 1
ATOM 3243 C CA . SER A 1 429 ? 70.88601 -30.13307 -30.52596 1.000 83.34775 429 SER A CA 1
ATOM 3244 C C . SER A 1 429 ? 69.48472 -30.39847 -30.01211 1.000 85.04998 429 SER A C 1
ATOM 3245 O O . SER A 1 429 ? 68.66880 -29.48255 -29.87726 1.000 83.61857 429 SER A O 1
ATOM 3248 N N . ALA A 1 430 ? 69.21216 -31.67494 -29.74158 1.000 89.35292 430 ALA A N 1
ATOM 3249 C CA . ALA A 1 430 ? 67.98505 -32.01536 -29.03757 1.000 88.38724 430 ALA A CA 1
ATOM 3250 C C . ALA A 1 430 ? 67.96260 -31.38863 -27.65346 1.000 85.98094 430 ALA A C 1
ATOM 3251 O O . ALA A 1 430 ? 66.89391 -31.00057 -27.16756 1.000 86.27199 430 ALA A O 1
ATOM 3253 N N . ASN A 1 431 ? 69.12926 -31.27483 -27.00898 1.000 86.40674 431 ASN A N 1
ATOM 3254 C CA . ASN A 1 431 ? 69.18909 -30.64760 -25.69182 1.000 93.45738 431 ASN A CA 1
ATOM 3255 C C . ASN A 1 431 ? 68.67379 -29.21406 -25.75430 1.000 88.63194 431 ASN A C 1
ATOM 3256 O O . ASN A 1 431 ? 67.91032 -28.77513 -24.87906 1.000 83.77985 431 ASN A O 1
ATOM 3261 N N . GLN A 1 432 ? 69.04960 -28.48047 -26.80473 1.000 83.31341 432 GLN A N 1
ATOM 3262 C CA . GLN A 1 432 ? 68.52739 -27.13174 -26.99093 1.000 83.13198 432 GLN A CA 1
ATOM 3263 C C . GLN A 1 432 ? 67.00840 -27.14175 -27.10651 1.000 78.24734 432 GLN A C 1
ATOM 3264 O O . GLN A 1 432 ? 66.31704 -26.42376 -26.37753 1.000 80.76474 432 GLN A O 1
ATOM 3270 N N . SER A 1 433 ? 66.47648 -27.96684 -28.01199 1.000 74.29964 433 SER A N 1
ATOM 3271 C CA . SER A 1 433 ? 65.03080 -28.06087 -28.18422 1.000 73.71886 433 SER A CA 1
ATOM 3272 C C . SER A 1 433 ? 64.32553 -28.34049 -26.86145 1.000 75.82956 433 SER A C 1
ATOM 3273 O O . SER A 1 433 ? 63.25904 -27.77776 -26.58328 1.000 71.17670 433 SER A O 1
ATOM 3276 N N . ALA A 1 434 ? 64.91928 -29.19291 -26.02150 1.000 78.29279 434 ALA A N 1
ATOM 3277 C CA . ALA A 1 434 ? 64.33235 -29.47218 -24.71405 1.000 72.47506 434 ALA A CA 1
ATOM 3278 C C . ALA A 1 434 ? 64.36432 -28.23853 -23.81865 1.000 74.62524 434 ALA A C 1
ATOM 3279 O O . ALA A 1 434 ? 63.43179 -28.00093 -23.04015 1.000 75.95552 434 ALA A O 1
ATOM 3281 N N . ILE A 1 435 ? 65.43387 -27.44499 -23.91258 1.000 76.10852 435 ILE A N 1
ATOM 3282 C CA . ILE A 1 435 ? 65.48762 -26.18513 -23.17158 1.000 75.21567 435 ILE A CA 1
ATOM 3283 C C . ILE A 1 435 ? 64.35650 -25.26009 -23.60621 1.000 76.97237 435 ILE A C 1
ATOM 3284 O O . ILE A 1 435 ? 63.67507 -24.65584 -22.77325 1.000 77.72539 435 ILE A O 1
ATOM 3289 N N . ILE A 1 436 ? 64.16877 -25.11236 -24.92004 1.000 73.31212 436 ILE A N 1
ATOM 3290 C CA . ILE A 1 436 ? 63.10342 -24.24184 -25.41292 1.000 74.28527 436 ILE A CA 1
ATOM 3291 C C . ILE A 1 436 ? 61.74721 -24.73161 -24.91080 1.000 74.52333 436 ILE A C 1
ATOM 3292 O O . ILE A 1 436 ? 60.89454 -23.93433 -24.48466 1.000 68.97622 436 ILE A O 1
ATOM 3297 N N . SER A 1 437 ? 61.51480 -26.04168 -24.97363 1.000 72.15549 437 SER A N 1
ATOM 3298 C CA . SER A 1 437 ? 60.23089 -26.59970 -24.54168 1.000 65.49501 437 SER A CA 1
ATOM 3299 C C . SER A 1 437 ? 59.99182 -26.32032 -23.06009 1.000 75.95610 437 SER A C 1
ATOM 3300 O O . SER A 1 437 ? 58.91548 -25.84940 -22.65619 1.000 75.77531 437 SER A O 1
ATOM 3303 N N . GLU A 1 438 ? 61.00677 -26.59172 -22.23688 1.000 77.19298 438 GLU A N 1
ATOM 3304 C CA . GLU A 1 438 ? 60.92738 -26.31896 -20.80749 1.000 77.93514 438 GLU A CA 1
ATOM 3305 C C . GLU A 1 438 ? 60.66076 -24.84166 -20.52342 1.000 74.88354 438 GLU A C 1
ATOM 3306 O O . GLU A 1 438 ? 59.83002 -24.50790 -19.66885 1.000 78.58780 438 GLU A O 1
ATOM 3312 N N . SER A 1 439 ? 61.33963 -23.94184 -21.24615 1.000 73.29878 439 SER A N 1
ATOM 3313 C CA . SER A 1 439 ? 61.21712 -22.50996 -20.97883 1.000 69.10485 439 SER A CA 1
ATOM 3314 C C . SER A 1 439 ? 59.86869 -21.97110 -21.44683 1.000 69.11324 439 SER A C 1
ATOM 3315 O O . SER A 1 439 ? 59.29310 -21.08066 -20.80714 1.000 69.63307 439 SER A O 1
ATOM 3318 N N . LEU A 1 440 ? 59.33968 -22.50701 -22.55166 1.000 72.51793 440 LEU A N 1
ATOM 3319 C CA . LEU A 1 440 ? 57.99762 -22.12676 -22.97824 1.000 72.91353 440 LEU A CA 1
ATOM 3320 C C . LEU A 1 440 ? 56.95901 -22.58431 -21.96336 1.000 68.23611 440 LEU A C 1
ATOM 3321 O O . LEU A 1 440 ? 56.05522 -21.81834 -21.60695 1.000 63.17137 440 LEU A O 1
ATOM 3326 N N . ALA A 1 441 ? 57.08280 -23.82308 -21.47160 1.000 66.99285 441 ALA A N 1
ATOM 3327 C CA . ALA A 1 441 ? 56.13409 -24.31481 -20.47552 1.000 65.70954 441 ALA A CA 1
ATOM 3328 C C . ALA A 1 441 ? 56.21941 -23.52156 -19.17225 1.000 73.15259 441 ALA A C 1
ATOM 3329 O O . ALA A 1 441 ? 55.20269 -23.33898 -18.48810 1.000 65.84149 441 ALA A O 1
ATOM 3331 N N . ALA A 1 442 ? 57.41749 -23.03751 -18.81969 1.000 71.27012 442 ALA A N 1
ATOM 3332 C CA . ALA A 1 442 ? 57.60780 -22.18614 -17.64734 1.000 59.02575 442 ALA A CA 1
ATOM 3333 C C . ALA A 1 442 ? 56.77481 -20.90469 -17.67306 1.000 69.00988 442 ALA A C 1
ATOM 3334 O O . ALA A 1 442 ? 56.66206 -20.24411 -16.63039 1.000 65.76391 442 ALA A O 1
ATOM 3336 N N . ARG A 1 443 ? 56.20085 -20.53236 -18.82189 1.000 67.98658 443 ARG A N 1
ATOM 3337 C CA . ARG A 1 443 ? 55.47398 -19.27612 -18.97029 1.000 64.19626 443 ARG A CA 1
ATOM 3338 C C . ARG A 1 443 ? 53.95828 -19.44060 -18.91499 1.000 67.09283 443 ARG A C 1
ATOM 3339 O O . ARG A 1 443 ? 53.23608 -18.44157 -19.04388 1.000 61.81349 443 ARG A O 1
ATOM 3347 N N . TRP A 1 444 ? 53.46165 -20.66498 -18.72845 1.000 67.46217 444 TRP A N 1
ATOM 3348 C CA . TRP A 1 444 ? 52.02648 -20.91182 -18.80107 1.000 67.52589 444 TRP A CA 1
ATOM 3349 C C . TRP A 1 444 ? 51.28079 -20.17714 -17.69390 1.000 69.22804 444 TRP A C 1
ATOM 3350 O O . TRP A 1 444 ? 51.74039 -20.10051 -16.54996 1.000 71.55972 444 TRP A O 1
ATOM 3361 N N . GLY A 1 445 ? 50.11836 -19.63438 -18.04731 1.000 70.64169 445 GLY A N 1
ATOM 3362 C CA . GLY A 1 445 ? 49.25793 -18.97424 -17.09790 1.000 65.88892 445 GLY A CA 1
ATOM 3363 C C . GLY A 1 445 ? 48.01414 -19.79516 -16.83302 1.000 70.81595 445 GLY A C 1
ATOM 3364 O O . GLY A 1 445 ? 47.84741 -20.90214 -17.36036 1.000 66.88538 445 GLY A O 1
ATOM 3365 N N . PRO A 1 446 ? 47.10271 -19.25994 -16.01410 1.000 75.88029 446 PRO A N 1
ATOM 3366 C CA . PRO A 1 446 ? 45.90193 -20.03161 -15.64460 1.000 72.51199 446 PRO A CA 1
ATOM 3367 C C . PRO A 1 446 ? 44.99581 -20.36445 -16.81832 1.000 69.86551 446 PRO A C 1
ATOM 3368 O O . PRO A 1 446 ? 44.04788 -21.14268 -16.64107 1.000 69.63134 446 PRO A O 1
ATOM 3372 N N . TYR A 1 447 ? 45.26023 -19.81719 -18.00703 1.000 66.30775 447 TYR A N 1
ATOM 3373 C CA . TYR A 1 447 ? 44.37511 -20.01164 -19.14553 1.000 65.16982 447 TYR A CA 1
ATOM 3374 C C . TYR A 1 447 ? 45.13417 -20.44077 -20.39591 1.000 70.17344 447 TYR A C 1
ATOM 3375 O O . TYR A 1 447 ? 44.61770 -20.29014 -21.50918 1.000 73.38949 447 TYR A O 1
ATOM 3384 N N . GLY A 1 448 ? 46.35482 -20.96328 -20.24347 1.000 67.14927 448 GLY A N 1
ATOM 3385 C CA . GLY A 1 448 ? 47.07269 -21.50992 -21.37179 1.000 73.16756 448 GLY A CA 1
ATOM 3386 C C . GLY A 1 448 ? 48.42798 -20.85632 -21.54799 1.000 74.48509 448 GLY A C 1
ATOM 3387 O O . GLY A 1 448 ? 48.93876 -20.17826 -20.64704 1.000 68.58833 448 GLY A O 1
ATOM 3388 N N . ALA A 1 449 ? 49.02852 -21.08731 -22.75962 1.000 71.08948 449 ALA A N 1
ATOM 3389 C CA . ALA A 1 449 ? 50.35905 -20.59686 -23.11355 1.000 68.45983 449 ALA A CA 1
ATOM 3390 C C . ALA A 1 449 ? 50.26042 -19.19673 -23.70178 1.000 63.51427 449 ALA A C 1
ATOM 3391 O O . ALA A 1 449 ? 49.38455 -18.94250 -24.53792 1.000 63.37138 449 ALA A O 1
ATOM 3393 N N . PRO A 1 450 ? 51.11955 -18.27262 -23.28411 1.000 67.19803 450 PRO A N 1
ATOM 3394 C CA . PRO A 1 450 ? 51.02635 -16.89557 -23.76165 1.000 67.65085 450 PRO A CA 1
ATOM 3395 C C . PRO A 1 450 ? 51.87738 -16.65082 -24.99423 1.000 70.14809 450 PRO A C 1
ATOM 3396 O O . PRO A 1 450 ? 52.87721 -17.32790 -25.24881 1.000 66.45785 450 PRO A O 1
ATOM 3400 N N . ALA A 1 451 ? 51.44865 -15.64356 -25.75691 1.000 77.28269 451 ALA A N 1
ATOM 3401 C CA . ALA A 1 451 ? 52.17617 -15.11434 -26.90865 1.000 76.69760 451 ALA A CA 1
ATOM 3402 C C . ALA A 1 451 ? 52.51120 -13.66188 -26.59281 1.000 76.54181 451 ALA A C 1
ATOM 3403 O O . ALA A 1 451 ? 51.73794 -12.74906 -26.92782 1.000 78.15671 451 ALA A O 1
ATOM 3405 N N . PRO A 1 452 ? 53.64582 -13.40111 -25.93610 1.000 74.38330 452 PRO A N 1
ATOM 3406 C CA . PRO A 1 452 ? 53.97370 -12.01629 -25.55036 1.000 73.60836 452 PRO A CA 1
ATOM 3407 C C . PRO A 1 452 ? 54.19692 -11.08572 -26.72902 1.000 74.62854 452 PRO A C 1
ATOM 3408 O O . PRO A 1 452 ? 54.04881 -9.86629 -26.56895 1.000 70.64441 452 PRO A O 1
ATOM 3412 N N . GLU A 1 453 ? 54.54919 -11.61792 -27.90433 1.000 75.49466 453 GLU A N 1
ATOM 3413 C CA . GLU A 1 453 ? 54.72087 -10.78576 -29.09083 1.000 73.04710 453 GLU A CA 1
ATOM 3414 C C . GLU A 1 453 ? 53.41501 -10.13648 -29.53243 1.000 72.54401 453 GLU A C 1
ATOM 3415 O O . GLU A 1 453 ? 53.44484 -9.17002 -30.29901 1.000 72.45208 453 GLU A O 1
ATOM 3421 N N . ALA A 1 454 ? 52.27189 -10.64147 -29.06771 1.000 73.73240 454 ALA A N 1
ATOM 3422 C CA . ALA A 1 454 ? 50.97030 -10.03730 -29.32786 1.000 70.23709 454 ALA A CA 1
ATOM 3423 C C . ALA A 1 454 ? 50.30496 -9.55633 -28.03788 1.000 77.06210 454 ALA A C 1
ATOM 3424 O O . ALA A 1 454 ? 49.07528 -9.54198 -27.93244 1.000 74.90618 454 ALA A O 1
ATOM 3426 N N . GLY A 1 455 ? 51.10369 -9.15514 -27.04672 1.000 74.25457 455 GLY A N 1
ATOM 3427 C CA . GLY A 1 455 ? 50.54384 -8.59179 -25.83346 1.000 67.74042 455 GLY A CA 1
ATOM 3428 C C . GLY A 1 455 ? 50.06784 -9.66857 -24.87351 1.000 72.80301 455 GLY A C 1
ATOM 3429 O O . GLY A 1 455 ? 50.60878 -10.77566 -24.81873 1.000 73.51058 455 GLY A O 1
ATOM 3430 N N . ALA A 1 456 ? 49.03197 -9.33066 -24.10309 1.000 71.38395 456 ALA A N 1
ATOM 3431 C CA . ALA A 1 456 ? 48.47725 -10.25505 -23.11256 1.000 75.87241 456 ALA A CA 1
ATOM 3432 C C . ALA A 1 456 ? 47.47476 -11.201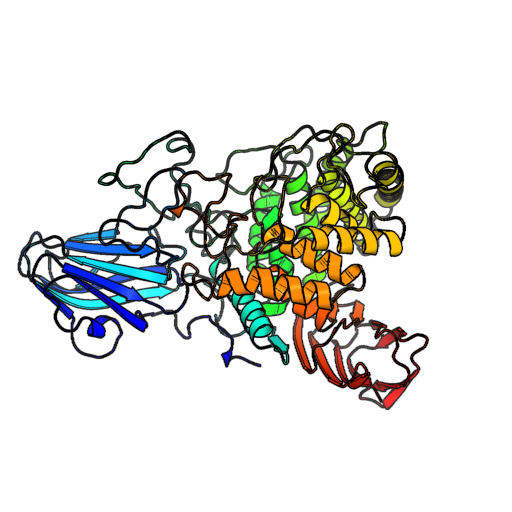77 -23.77886 1.000 70.93356 456 ALA A C 1
ATOM 3433 O O . ALA A 1 456 ? 46.29393 -11.26437 -23.44012 1.000 75.01515 456 ALA A O 1
ATOM 3435 N N . THR A 1 457 ? 47.98061 -11.95931 -24.74249 1.000 72.89816 457 THR A N 1
ATOM 3436 C CA . THR A 1 457 ? 47.14744 -12.71710 -25.65811 1.000 70.27962 457 THR A CA 1
ATOM 3437 C C . THR A 1 457 ? 47.50225 -14.19417 -25.58065 1.000 66.65696 457 THR A C 1
ATOM 3438 O O . THR A 1 457 ? 48.67521 -14.55245 -25.44051 1.000 67.81634 457 THR A O 1
ATOM 3442 N N . VAL A 1 458 ? 46.48133 -15.04560 -25.63446 1.000 63.96235 458 VAL A N 1
ATOM 3443 C CA . VAL A 1 458 ? 46.66132 -16.47578 -25.85173 1.000 64.35806 458 VAL A CA 1
ATOM 3444 C C . VAL A 1 458 ? 46.27167 -16.78470 -27.28803 1.000 64.28573 458 VAL A C 1
ATOM 3445 O O . VAL A 1 458 ? 45.17241 -16.42816 -27.73449 1.000 63.46054 458 VAL A O 1
ATOM 3449 N N . SER A 1 459 ? 47.16782 -17.43164 -28.02043 1.000 62.80653 459 SER A N 1
ATOM 3450 C CA . SER A 1 459 ? 46.88303 -17.77964 -29.40503 1.000 62.03466 459 SER A CA 1
ATOM 3451 C C . SER A 1 459 ? 46.82516 -19.29245 -29.56009 1.000 60.52725 459 SER A C 1
ATOM 3452 O O . SER A 1 459 ? 47.87211 -19.95570 -29.47942 1.000 64.07051 459 SER A O 1
ATOM 3455 N N . PRO A 1 460 ? 45.64561 -19.88748 -29.76599 1.000 60.33933 460 PRO A N 1
ATOM 3456 C CA . PRO A 1 460 ? 45.60733 -21.32956 -30.06789 1.000 59.99667 460 PRO A CA 1
ATOM 3457 C C . PRO A 1 460 ? 46.36237 -21.68467 -31.34127 1.000 62.37043 460 PRO A C 1
ATOM 3458 O O . PRO A 1 460 ? 46.85805 -22.81594 -31.46960 1.000 63.53950 460 PRO A O 1
ATOM 3462 N N . PHE A 1 461 ? 46.46704 -20.73676 -32.27957 1.000 58.00343 461 PHE A N 1
ATOM 3463 C CA . PHE A 1 461 ? 47.29529 -20.90958 -33.46948 1.000 60.06938 461 PHE A CA 1
ATOM 3464 C C . PHE A 1 461 ? 48.73564 -21.23524 -33.09052 1.000 59.63789 461 PHE A C 1
ATOM 3465 O O . PHE A 1 461 ? 49.27558 -22.28489 -33.45850 1.000 62.72286 461 PHE A O 1
ATOM 3473 N N . ILE A 1 462 ? 49.37481 -20.33419 -32.34409 1.000 63.23430 462 ILE A N 1
ATOM 3474 C CA . ILE A 1 462 ? 50.73446 -20.59181 -31.88728 1.000 63.61807 462 ILE A CA 1
ATOM 3475 C C . ILE A 1 462 ? 50.75840 -21.75650 -30.90486 1.000 64.40442 462 ILE A C 1
ATOM 3476 O O . ILE A 1 462 ? 51.77638 -22.44938 -30.77864 1.000 64.65870 462 ILE A O 1
ATOM 3481 N N . GLY A 1 463 ? 49.65130 -21.98485 -30.18917 1.000 63.79228 463 GLY A N 1
ATOM 3482 C CA . GLY A 1 463 ? 49.56468 -23.13981 -29.31447 1.000 59.25866 463 GLY A CA 1
ATOM 3483 C C . GLY A 1 463 ? 49.73307 -24.45323 -30.05058 1.000 60.93970 463 GLY A C 1
ATOM 3484 O O . GLY A 1 463 ? 50.30586 -25.40072 -29.50565 1.000 51.21876 463 GLY A O 1
ATOM 3485 N N . GLY A 1 464 ? 49.25822 -24.52332 -31.30113 1.000 61.83795 464 GLY A N 1
ATOM 3486 C CA . GLY A 1 464 ? 49.46385 -25.72791 -32.09836 1.000 57.17146 464 GLY A CA 1
ATOM 3487 C C . GLY A 1 464 ? 50.92520 -25.97196 -32.43558 1.000 55.84541 464 GLY A C 1
ATOM 3488 O O . GLY A 1 464 ? 51.42023 -27.10862 -32.36010 1.000 61.97225 464 GLY A O 1
ATOM 3489 N N . PHE A 1 465 ? 51.64531 -24.90992 -32.79556 1.000 51.82303 465 PHE A N 1
ATOM 3490 C CA . PHE A 1 465 ? 53.06530 -25.06689 -33.07856 1.000 57.27005 465 PHE A CA 1
ATOM 3491 C C . PHE A 1 465 ? 53.84835 -25.37643 -31.81339 1.000 63.53985 465 PHE A C 1
ATOM 3492 O O . PHE A 1 465 ? 54.81106 -26.15355 -31.85815 1.000 61.24533 465 PHE A O 1
ATOM 3500 N N . GLU A 1 466 ? 53.42888 -24.81224 -30.67362 1.000 64.31023 466 GLU A N 1
ATOM 3501 C CA . GLU A 1 466 ? 54.07286 -25.14588 -29.40918 1.000 55.71762 466 GLU A CA 1
ATOM 3502 C C . GLU A 1 466 ? 53.81922 -26.60276 -29.03497 1.000 55.14526 466 GLU A C 1
ATOM 3503 O O . GLU A 1 466 ? 54.72323 -27.28036 -28.53521 1.000 58.99910 466 GLU A O 1
ATOM 3509 N N . LEU A 1 467 ? 52.59869 -27.10255 -29.25872 1.000 51.93270 467 LEU A N 1
ATOM 3510 C CA . LEU A 1 467 ? 52.33337 -28.52622 -29.06027 1.000 57.03371 467 LEU A CA 1
ATOM 3511 C C . LEU A 1 467 ? 53.31374 -29.37527 -29.85674 1.000 65.95863 467 LEU A C 1
ATOM 3512 O O . LEU A 1 467 ? 53.94564 -30.29885 -29.31753 1.000 62.21267 467 LEU A O 1
ATOM 3517 N N . GLN A 1 468 ? 53.42706 -29.08902 -31.16234 1.000 59.52935 468 GLN A N 1
ATOM 3518 C CA . GLN A 1 468 ? 54.36352 -29.84298 -31.99410 1.000 62.57856 468 GLN A CA 1
ATOM 3519 C C . GLN A 1 468 ? 55.78679 -29.74801 -31.45202 1.000 66.13009 468 GLN A C 1
ATOM 3520 O O . GLN A 1 468 ? 56.52181 -30.74459 -31.43663 1.000 66.66334 468 GLN A O 1
ATOM 3526 N N . ALA A 1 469 ? 56.18910 -28.56203 -30.98894 1.000 63.37771 469 ALA A N 1
ATOM 3527 C CA . ALA A 1 469 ? 57.53191 -28.40657 -30.43624 1.000 65.63521 469 ALA A CA 1
ATOM 3528 C C . ALA A 1 469 ? 57.72972 -29.27019 -29.18835 1.000 72.09456 469 ALA A C 1
ATOM 3529 O O . ALA A 1 469 ? 58.78626 -29.89294 -29.01763 1.000 72.35316 469 ALA A O 1
ATOM 3531 N N . HIS A 1 470 ? 56.73101 -29.31370 -28.29865 1.000 66.27873 470 HIS A N 1
ATOM 3532 C CA . HIS A 1 470 ? 56.84783 -30.15914 -27.10808 1.000 75.73062 470 HIS A CA 1
ATOM 3533 C C . HIS A 1 470 ? 56.98407 -31.62523 -27.50035 1.000 72.49989 470 HIS A C 1
ATOM 3534 O O . HIS A 1 470 ? 57.75640 -32.37720 -26.89183 1.000 73.07566 470 HIS A O 1
ATOM 3541 N N . TYR A 1 471 ? 56.24525 -32.04337 -28.52595 1.000 72.59552 471 TYR A N 1
ATOM 3542 C CA . TYR A 1 471 ? 56.33522 -33.42636 -28.98178 1.000 70.53453 471 TYR A CA 1
ATOM 3543 C C . TYR A 1 471 ? 57.71776 -33.73651 -29.55027 1.000 73.79450 471 TYR A C 1
ATOM 3544 O O . TYR A 1 471 ? 58.34877 -34.73141 -29.17275 1.000 75.76294 471 TYR A O 1
ATOM 3553 N N . GLN A 1 472 ? 58.20271 -32.89875 -30.47213 1.000 75.39097 472 GLN A N 1
ATOM 3554 C CA . GLN A 1 472 ? 59.49111 -33.15833 -31.10664 1.000 75.04425 472 GLN A CA 1
ATOM 3555 C C . GLN A 1 472 ? 60.65704 -33.02118 -30.13976 1.000 78.22542 472 GLN A C 1
ATOM 3556 O O . GLN A 1 472 ? 61.73940 -33.54736 -30.42222 1.000 81.83760 472 GLN A O 1
ATOM 3562 N N . ALA 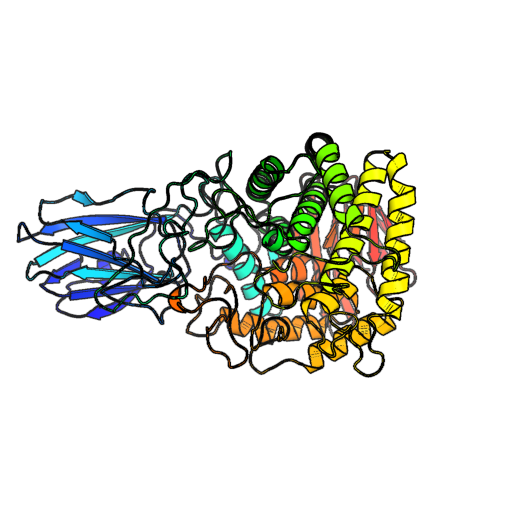A 1 473 ? 60.46480 -32.33035 -29.01651 1.000 75.85920 473 ALA A N 1
ATOM 3563 C CA . ALA A 1 473 ? 61.46858 -32.25273 -27.96678 1.000 75.71354 473 ALA A CA 1
ATOM 3564 C C . ALA A 1 473 ? 61.36155 -33.40583 -26.97635 1.000 75.35323 473 ALA A C 1
ATOM 3565 O O . ALA A 1 473 ? 61.97708 -33.34920 -25.90741 1.000 76.65645 473 ALA A O 1
ATOM 3567 N N . GLY A 1 474 ? 60.58640 -34.43819 -27.30295 1.000 76.81580 474 GLY A N 1
ATOM 3568 C CA . GLY A 1 474 ? 60.48776 -35.61232 -26.45787 1.000 71.48357 474 GLY A CA 1
ATOM 3569 C C . GLY A 1 474 ? 59.66497 -35.44832 -25.20022 1.000 71.37432 474 GLY A C 1
ATOM 3570 O O . GLY A 1 474 ? 59.93471 -36.12625 -24.20390 1.000 74.35235 474 GLY A O 1
ATOM 3571 N N . GLN A 1 475 ? 58.64988 -34.58551 -25.21688 1.000 71.19923 475 GLN A N 1
ATOM 3572 C CA . GLN A 1 475 ? 57.85742 -34.26892 -24.02744 1.000 69.77667 475 GLN A CA 1
ATOM 3573 C C . GLN A 1 475 ? 56.36869 -34.41242 -24.32571 1.000 70.72709 475 GLN A C 1
ATOM 3574 O O . GLN A 1 475 ? 55.63711 -33.41629 -24.36489 1.000 73.70298 475 GLN A O 1
ATOM 3580 N N . PRO A 1 476 ? 55.87688 -35.64151 -24.52725 1.000 70.40424 476 PRO A N 1
ATOM 3581 C CA . PRO A 1 476 ? 54.45078 -35.78880 -24.86450 1.000 69.41792 476 PRO A CA 1
ATOM 3582 C C . PRO A 1 476 ? 53.51408 -35.38381 -23.73500 1.000 72.39430 476 PRO A C 1
ATOM 3583 O O . PRO A 1 476 ? 52.43318 -34.84543 -24.00542 1.000 70.01393 476 PRO A O 1
ATOM 3587 N N . ASP A 1 477 ? 53.89959 -35.59958 -22.47534 1.000 78.04811 477 ASP A N 1
ATOM 3588 C CA . ASP A 1 477 ? 53.00605 -35.26948 -21.36865 1.000 77.67086 477 ASP A CA 1
ATOM 3589 C C . ASP A 1 477 ? 52.94296 -33.77038 -21.11325 1.000 75.15696 477 ASP A C 1
ATOM 3590 O O . ASP A 1 477 ? 51.90351 -33.25849 -20.68146 1.000 68.49437 477 ASP A O 1
ATOM 3595 N N . ARG A 1 478 ? 54.03569 -33.05449 -21.37494 1.000 72.51486 478 ARG A N 1
ATOM 3596 C CA . ARG A 1 478 ? 53.97570 -31.59863 -21.39291 1.000 69.21001 478 ARG A CA 1
ATOM 3597 C C . ARG A 1 478 ? 52.95560 -31.11550 -22.41942 1.000 72.95442 478 ARG A C 1
ATOM 3598 O O . ARG A 1 478 ? 52.15412 -30.21090 -22.14119 1.000 74.74938 478 ARG A O 1
ATOM 3606 N N . ALA A 1 479 ? 52.95924 -31.72979 -23.60953 1.000 73.62725 479 ALA A N 1
ATOM 3607 C CA . ALA A 1 479 ? 52.00655 -31.36245 -24.65129 1.000 66.51991 479 ALA A CA 1
ATOM 3608 C C . ALA A 1 479 ? 50.57727 -31.67874 -24.22936 1.000 67.96781 479 ALA A C 1
ATOM 3609 O O . ALA A 1 479 ? 49.67074 -30.86242 -24.42817 1.000 66.43148 479 ALA A O 1
ATOM 3611 N N . LEU A 1 480 ? 50.35226 -32.86589 -23.65730 1.000 65.77918 480 LEU A N 1
ATOM 3612 C CA . LEU A 1 480 ? 49.01597 -33.19958 -23.17587 1.000 63.75190 480 LEU A CA 1
ATOM 3613 C C . LEU A 1 480 ? 48.56764 -32.24515 -22.07526 1.000 68.88819 480 LEU A C 1
ATOM 3614 O O . LEU A 1 480 ? 47.38217 -31.90066 -21.99742 1.000 69.77919 480 LEU A O 1
ATOM 3619 N N . ASP A 1 481 ? 49.49481 -31.80710 -21.21649 1.000 65.99571 481 ASP A N 1
ATOM 3620 C CA . ASP A 1 481 ? 49.14917 -30.82133 -20.19783 1.000 65.81564 481 ASP A CA 1
ATOM 3621 C C . ASP A 1 481 ? 48.73033 -29.49515 -20.82776 1.000 66.49070 481 ASP A C 1
ATOM 3622 O O . ASP A 1 481 ? 47.74898 -28.87897 -20.39270 1.000 64.60470 481 ASP A O 1
ATOM 3627 N N . LEU A 1 482 ? 49.46097 -29.03187 -21.84718 1.000 68.15701 482 LEU A N 1
ATOM 3628 C CA . LEU A 1 482 ? 49.04416 -27.80507 -22.52883 1.000 63.21175 482 LEU A CA 1
ATOM 3629 C C . LEU A 1 482 ? 47.68661 -27.98934 -23.19606 1.000 64.71542 482 LEU A C 1
ATOM 3630 O O . LEU A 1 482 ? 46.85160 -27.07550 -23.19209 1.000 61.74413 482 LEU A O 1
ATOM 3635 N N . LEU A 1 483 ? 47.45367 -29.17002 -23.77392 1.000 66.21672 483 LEU A N 1
ATOM 3636 C CA . LEU A 1 483 ? 46.14582 -29.50900 -24.32436 1.000 65.72553 483 LEU A CA 1
ATOM 3637 C C . LEU A 1 483 ? 45.05729 -29.31980 -23.27863 1.000 63.08855 483 LEU A C 1
ATOM 3638 O O . LEU A 1 483 ? 44.12153 -28.53613 -23.46529 1.000 58.04256 483 LEU A O 1
ATOM 3643 N N . ARG A 1 484 ? 45.19564 -30.01322 -22.14752 1.000 62.76217 484 ARG A N 1
ATOM 3644 C CA . ARG A 1 484 ? 44.20280 -29.92892 -21.08247 1.000 57.25526 484 ARG A CA 1
ATOM 3645 C C . ARG A 1 484 ? 43.98866 -28.48505 -20.64561 1.000 61.99502 484 ARG A C 1
ATOM 3646 O O . ARG A 1 484 ? 42.88867 -27.94472 -20.80015 1.000 66.90518 484 ARG A O 1
ATOM 3654 N N . LEU A 1 485 ? 45.06418 -27.80304 -20.23644 1.000 57.41599 485 LEU A N 1
ATOM 3655 C CA . LEU A 1 485 ? 44.95148 -26.42829 -19.75168 1.000 58.29359 485 LEU A CA 1
ATOM 3656 C C . LEU A 1 485 ? 44.27289 -25.51507 -20.77362 1.000 60.78017 485 LEU A C 1
ATOM 3657 O O . LEU A 1 485 ? 43.25885 -24.87613 -20.47522 1.000 54.58078 485 LEU A O 1
ATOM 3662 N N . GLN A 1 486 ? 44.83816 -25.41668 -21.98089 1.000 62.08246 486 GLN A N 1
ATOM 3663 C CA . GLN A 1 486 ? 44.38515 -24.39594 -22.91966 1.000 63.14826 486 GLN A CA 1
ATOM 3664 C C . GLN A 1 486 ? 43.09699 -24.81188 -23.62681 1.000 58.72848 486 GLN A C 1
ATOM 3665 O O . GLN A 1 486 ? 42.10340 -24.06808 -23.62447 1.000 58.71834 486 GLN A O 1
ATOM 3671 N N . TRP A 1 487 ? 43.08447 -26.00118 -24.23376 1.000 56.54918 487 TRP A N 1
ATOM 3672 C CA . TRP A 1 487 ? 41.93931 -26.39649 -25.03535 1.000 60.09595 487 TRP A CA 1
ATOM 3673 C C . TRP A 1 487 ? 40.76153 -26.89265 -24.19925 1.000 60.06754 487 TRP A C 1
ATOM 3674 O O . TRP A 1 487 ? 39.62404 -26.78917 -24.66807 1.000 57.41499 487 TRP A O 1
ATOM 3685 N N . GLY A 1 488 ? 40.96864 -27.40549 -22.97624 1.000 55.89839 488 GLY A N 1
ATOM 3686 C CA . GLY A 1 488 ? 39.82677 -27.65981 -22.12255 1.000 54.03920 488 GLY A CA 1
ATOM 3687 C C . GLY A 1 488 ? 39.14312 -26.38389 -21.68712 1.000 54.25149 488 GLY A C 1
ATOM 3688 O O . GLY A 1 488 ? 37.92205 -26.36475 -21.51108 1.000 54.53001 488 GLY A O 1
ATOM 3689 N N . PHE A 1 489 ? 39.90882 -25.30200 -21.51057 1.000 54.21569 489 PHE A N 1
ATOM 3690 C CA . PHE A 1 489 ? 39.28797 -24.00250 -21.29039 1.000 54.42364 489 PHE A CA 1
ATOM 3691 C C . PHE A 1 489 ? 38.52000 -23.56710 -22.52625 1.000 63.17928 489 PHE A C 1
ATOM 3692 O O . PHE A 1 489 ? 37.37115 -23.11889 -22.42750 1.000 65.01285 489 PHE A O 1
ATOM 3700 N N . MET A 1 490 ? 39.14931 -23.69162 -23.70661 1.000 63.16008 490 MET A N 1
ATOM 3701 C CA . MET A 1 490 ? 38.49076 -23.28924 -24.94840 1.000 58.10838 490 MET A CA 1
ATOM 3702 C C . MET A 1 490 ? 37.22059 -24.08939 -25.20729 1.000 58.07515 490 MET A C 1
ATOM 3703 O O . MET A 1 490 ? 36.28297 -23.57693 -25.82659 1.000 63.33210 490 MET A O 1
ATOM 3708 N N . LEU A 1 491 ? 37.16809 -25.33910 -24.75059 1.000 55.74372 491 LEU A N 1
ATOM 3709 C CA . LEU A 1 491 ? 36.01312 -26.19007 -25.00897 1.000 60.44509 491 LEU A CA 1
ATOM 3710 C C . LEU A 1 491 ? 34.94243 -26.10993 -23.92367 1.000 64.52359 491 LEU A C 1
ATOM 3711 O O . LEU A 1 491 ? 33.74930 -26.21762 -24.23259 1.000 67.40613 491 LEU A O 1
ATOM 3716 N N . ASP A 1 492 ? 35.32973 -25.90250 -22.66463 1.000 68.58463 492 ASP A N 1
ATOM 3717 C CA . ASP A 1 492 ? 34.41887 -26.07130 -21.54443 1.000 61.65964 492 ASP A CA 1
ATOM 3718 C C . ASP A 1 492 ? 34.05920 -24.78210 -20.83206 1.000 63.68813 492 ASP A C 1
ATOM 3719 O O . ASP A 1 492 ? 33.19903 -24.80910 -19.94228 1.000 65.42362 492 ASP A O 1
ATOM 3724 N N . ASP A 1 493 ? 34.67581 -23.66516 -21.18698 1.000 66.20336 493 ASP A N 1
ATOM 3725 C CA . ASP A 1 493 ? 34.27600 -22.40246 -20.59164 1.000 65.53660 493 ASP A CA 1
ATOM 3726 C C . ASP A 1 493 ? 32.83979 -22.07746 -21.00042 1.000 67.38523 493 ASP A C 1
ATOM 3727 O O . ASP A 1 493 ? 32.49464 -22.21182 -22.18404 1.000 66.41900 493 ASP A O 1
ATOM 3732 N N . PRO A 1 494 ? 31.98283 -21.65955 -20.07071 1.000 63.28786 494 PRO A N 1
ATOM 3733 C CA . PRO A 1 494 ? 30.56509 -21.45148 -20.41078 1.000 67.06710 494 PRO A CA 1
ATOM 3734 C C . PRO A 1 494 ? 30.33377 -20.39266 -21.47723 1.000 63.45582 494 PRO A C 1
ATOM 3735 O O . PRO A 1 494 ? 29.26688 -20.39997 -22.10546 1.000 62.89141 494 PRO A O 1
ATOM 3739 N N . ARG A 1 495 ? 31.28032 -19.47861 -21.69665 1.000 62.30441 495 ARG A N 1
ATOM 3740 C CA . ARG A 1 495 ? 31.14423 -18.51969 -22.78587 1.000 68.49376 495 ARG A CA 1
ATOM 3741 C C . ARG A 1 495 ? 31.48030 -19.11204 -24.15010 1.000 66.57030 495 ARG A C 1
ATOM 3742 O O . ARG A 1 495 ? 31.13868 -18.50382 -25.16933 1.000 69.10123 495 ARG A O 1
ATOM 3750 N N . MET A 1 496 ? 32.13069 -20.27078 -24.20779 1.000 62.07565 496 MET A N 1
ATOM 3751 C CA . MET A 1 496 ? 32.50766 -20.83799 -25.49310 1.000 62.72741 496 MET A CA 1
ATOM 3752 C C . MET A 1 496 ? 31.30746 -21.54069 -26.11706 1.000 66.96142 496 MET A C 1
ATOM 3753 O O . MET A 1 496 ? 30.16595 -21.42773 -25.65873 1.000 66.71255 496 MET A O 1
ATOM 3758 N N . THR A 1 497 ? 31.56940 -22.28799 -27.18297 1.000 62.37726 497 THR A N 1
ATOM 3759 C CA . THR A 1 497 ? 30.51616 -22.92604 -27.94892 1.000 65.96458 497 THR A CA 1
ATOM 3760 C C . THR A 1 497 ? 30.39469 -24.41007 -27.67144 1.000 62.09373 497 THR A C 1
ATOM 3761 O O . THR A 1 497 ? 29.39491 -25.01100 -28.08022 1.000 65.47072 497 THR A O 1
ATOM 3765 N N . ASN A 1 498 ? 31.39232 -25.01758 -27.02982 1.000 55.33477 498 ASN A N 1
ATOM 3766 C CA . ASN A 1 498 ? 31.36825 -26.41995 -26.64354 1.000 63.85840 498 ASN A CA 1
ATOM 3767 C C . ASN A 1 498 ? 31.52974 -27.33555 -27.84651 1.000 64.98727 498 ASN A C 1
ATOM 3768 O O . ASN A 1 498 ? 31.43964 -28.56078 -27.70093 1.000 65.87974 498 ASN A O 1
ATOM 3773 N N . SER A 1 499 ? 31.74665 -26.78776 -29.02189 1.000 63.82870 499 SER A N 1
ATOM 3774 C CA . SER A 1 499 ? 31.87607 -27.53347 -30.26756 1.000 62.87064 499 SER A CA 1
ATOM 3775 C C . SER A 1 499 ? 33.01868 -27.03266 -31.13605 1.000 62.29453 499 SER A C 1
ATOM 3776 O O . SER A 1 499 ? 33.73534 -27.84905 -31.72029 1.000 60.97638 499 SER A O 1
ATOM 3779 N N . THR A 1 500 ? 33.21659 -25.71825 -31.22061 1.000 59.51497 500 THR A N 1
ATOM 3780 C CA . THR A 1 500 ? 34.23281 -25.11170 -32.06763 1.000 58.70562 500 THR A CA 1
ATOM 3781 C C . THR A 1 500 ? 35.24932 -24.35366 -31.21391 1.000 59.24422 500 THR A C 1
ATOM 3782 O O . THR A 1 500 ? 35.04656 -24.12925 -30.01665 1.000 67.26482 500 THR A O 1
ATOM 3786 N N . PHE A 1 501 ? 36.36087 -23.95990 -31.83798 1.000 54.87619 501 PHE A N 1
ATOM 3787 C CA . PHE A 1 501 ? 37.49843 -23.39454 -31.12179 1.000 62.33315 501 PHE A CA 1
ATOM 3788 C C . PHE A 1 501 ? 37.69130 -21.91603 -31.44438 1.000 65.53209 501 PHE A C 1
ATOM 3789 O O . PHE A 1 501 ? 37.50086 -21.48504 -32.58474 1.000 59.03336 501 PHE A O 1
ATOM 3797 N N . ILE A 1 502 ? 38.08573 -21.14565 -30.42391 1.000 72.53436 502 ILE A N 1
ATOM 3798 C CA . ILE A 1 502 ? 38.11882 -19.69094 -30.51985 1.000 67.84311 502 ILE A CA 1
ATOM 3799 C C . ILE A 1 502 ? 39.35116 -19.24543 -31.29917 1.000 63.77453 502 ILE A C 1
ATOM 3800 O O . ILE A 1 502 ? 40.36501 -19.94973 -31.37278 1.000 65.04663 502 ILE A O 1
ATOM 3805 N N . GLU A 1 503 ? 39.24820 -18.06219 -31.90972 1.000 64.04585 503 GLU A N 1
ATOM 3806 C CA . GLU A 1 503 ? 40.37031 -17.49250 -32.64884 1.000 63.97566 503 GLU A CA 1
ATOM 3807 C C . GLU A 1 503 ? 41.50461 -17.10133 -31.71100 1.000 65.38915 503 GLU A C 1
ATOM 3808 O O . GLU A 1 503 ? 42.68370 -17.29280 -32.03479 1.000 63.35763 503 GLU A O 1
ATOM 3814 N N . GLY A 1 504 ? 41.16420 -16.55049 -30.55347 1.000 66.40627 504 GLY A N 1
ATOM 3815 C CA . GLY A 1 504 ? 42.14553 -16.14387 -29.56796 1.000 64.07945 504 GLY A CA 1
ATOM 3816 C C . GLY A 1 504 ? 41.44662 -15.40957 -28.45133 1.000 65.10151 504 GLY A C 1
ATOM 3817 O O . GLY A 1 504 ? 40.28761 -15.00675 -28.57403 1.000 70.10117 504 GLY A O 1
ATOM 3818 N N . TYR A 1 505 ? 42.16491 -15.25292 -27.34616 1.000 72.59353 505 TYR A N 1
ATOM 3819 C CA . TYR A 1 505 ? 41.63122 -14.54692 -26.18212 1.000 65.83637 505 TYR A CA 1
ATOM 3820 C C . TYR A 1 505 ? 42.80410 -13.98780 -25.37803 1.000 63.96335 505 TYR A C 1
ATOM 3821 O O . TYR A 1 505 ? 43.93171 -13.90170 -25.87460 1.000 57.74029 505 TYR A O 1
ATOM 3830 N N . SER A 1 506 ? 42.53764 -13.61517 -24.12734 1.000 72.67396 506 SER A N 1
ATOM 3831 C CA . SER A 1 506 ? 43.48175 -12.90067 -23.28129 1.000 68.77293 506 SER A CA 1
ATOM 3832 C C . SER A 1 506 ? 44.00698 -13.78864 -22.15591 1.000 71.85786 506 SER A C 1
ATOM 3833 O O . SER A 1 506 ? 43.39194 -14.79200 -21.78274 1.000 72.77573 506 SER A O 1
ATOM 3836 N N . THR A 1 507 ? 45.16506 -13.39358 -21.61262 1.000 75.52687 507 THR A N 1
ATOM 3837 C CA . THR A 1 507 ? 45.83243 -14.16936 -20.57270 1.000 70.04264 507 THR A CA 1
ATOM 3838 C C . THR A 1 507 ? 45.07344 -14.16380 -19.25549 1.000 71.51516 507 THR A C 1
ATOM 3839 O O . THR A 1 507 ? 45.25137 -15.08665 -18.45185 1.000 70.24585 507 THR A O 1
ATOM 3843 N N . ASP A 1 508 ? 44.24676 -13.14937 -19.01003 1.000 71.39144 508 ASP A N 1
ATOM 3844 C CA . ASP A 1 508 ? 43.45159 -13.08494 -17.79251 1.000 73.67244 508 ASP A CA 1
ATOM 3845 C C . ASP A 1 508 ? 42.18071 -13.92602 -17.87231 1.000 74.68481 508 ASP A C 1
ATOM 3846 O O . ASP A 1 508 ? 41.36125 -13.88553 -16.94156 1.000 75.14485 508 ASP A O 1
ATOM 3851 N N . GLY A 1 509 ? 42.00365 -14.68240 -18.95628 1.000 66.66589 509 GLY A N 1
ATOM 3852 C CA . GLY A 1 509 ? 40.82363 -15.49646 -19.12798 1.000 68.89521 509 GLY A CA 1
ATOM 3853 C C . GLY A 1 509 ? 39.63451 -14.78501 -19.72973 1.000 67.46712 509 GLY A C 1
ATOM 3854 O O . GLY A 1 509 ? 38.55943 -15.39110 -19.83449 1.000 63.83989 509 GLY A O 1
ATOM 3855 N N . SER A 1 510 ? 39.78035 -13.52189 -20.11334 1.000 70.40088 510 SER A N 1
ATOM 3856 C CA . SER A 1 510 ? 38.71519 -12.83080 -20.81857 1.000 68.51269 510 SER A CA 1
ATOM 3857 C C . SER A 1 510 ? 38.79736 -13.11567 -22.31637 1.000 70.66751 510 SER A C 1
ATOM 3858 O O . SER A 1 510 ? 39.84119 -13.50203 -22.84780 1.000 70.02080 510 SER A O 1
ATOM 3861 N N . LEU A 1 511 ? 37.67640 -12.91765 -23.00199 1.000 66.86871 511 LEU A N 1
ATOM 3862 C CA . LEU A 1 511 ? 37.63656 -13.14017 -24.44457 1.000 65.34474 511 LEU A CA 1
ATOM 3863 C C . LEU A 1 511 ? 37.96117 -11.87486 -25.22603 1.000 70.78833 511 LEU A C 1
ATOM 3864 O O . LEU A 1 511 ? 37.36824 -11.59600 -26.27414 1.000 77.99689 511 LEU A O 1
ATOM 3869 N N . VAL A 1 512 ? 38.92038 -11.09877 -24.73306 1.000 69.62105 512 VAL A N 1
ATOM 3870 C CA . VAL A 1 512 ? 39.43681 -9.93848 -25.44663 1.000 69.28399 512 VAL A CA 1
ATOM 3871 C C . VAL A 1 512 ? 40.58023 -10.39291 -26.34295 1.000 72.57444 512 VAL A C 1
ATOM 3872 O O . VAL A 1 512 ? 41.55301 -10.99610 -25.87297 1.000 70.49906 512 VAL A O 1
ATOM 3876 N N . TYR A 1 513 ? 40.45833 -10.12083 -27.63389 1.000 74.29024 513 TYR A N 1
ATOM 3877 C CA . TYR A 1 513 ? 41.55229 -10.30284 -28.57612 1.000 71.09299 513 TYR A CA 1
ATOM 3878 C C . TYR A 1 513 ? 42.12691 -8.92334 -28.86322 1.000 73.41842 513 TYR A C 1
ATOM 3879 O O . TYR A 1 513 ? 41.41629 -8.04448 -29.36413 1.000 73.97483 513 TYR A O 1
ATOM 3888 N N . ALA A 1 514 ? 43.39842 -8.73007 -28.51472 1.000 72.42161 514 ALA A N 1
ATOM 3889 C CA . ALA A 1 514 ? 44.01311 -7.40270 -28.57720 1.000 72.44880 514 ALA A CA 1
ATOM 3890 C C . ALA A 1 514 ? 43.89292 -6.70609 -29.92990 1.000 81.02284 514 ALA A C 1
ATOM 3891 O O . ALA A 1 514 ? 43.58234 -5.50309 -29.93876 1.000 89.84435 514 ALA A O 1
ATOM 3893 N N . PRO A 1 515 ? 44.13484 -7.35392 -31.07776 1.000 77.90499 515 PRO A N 1
ATOM 3894 C CA . PRO A 1 515 ? 44.00964 -6.63324 -32.35624 1.000 82.23604 515 PRO A CA 1
ATOM 3895 C C . PRO A 1 515 ? 42.61856 -6.08031 -32.62093 1.000 82.80400 515 PRO A C 1
ATOM 3896 O O . PRO A 1 515 ? 42.48979 -5.11707 -33.38738 1.000 83.33279 515 PRO A O 1
ATOM 3900 N N . TYR A 1 516 ? 41.58069 -6.63820 -32.00295 1.000 83.10431 516 TYR A N 1
ATOM 3901 C CA . TYR A 1 516 ? 40.20590 -6.20625 -32.22052 1.000 84.91683 516 TYR A CA 1
ATOM 3902 C C . TYR A 1 516 ? 39.72531 -5.37760 -31.03541 1.000 91.11423 516 TYR A C 1
ATOM 3903 O O . TYR A 1 516 ? 40.05127 -5.67658 -29.88244 1.000 90.93486 516 TYR A O 1
ATOM 3912 N N . THR A 1 517 ? 38.94134 -4.34056 -31.32440 1.000 91.64044 517 THR A N 1
ATOM 3913 C CA . THR A 1 517 ? 38.26401 -3.55260 -30.29913 1.000 87.70765 517 THR A CA 1
ATOM 3914 C C . THR A 1 517 ? 36.81985 -3.98764 -30.09030 1.000 86.36283 517 THR A C 1
ATOM 3915 O O . THR A 1 517 ? 36.32051 -3.96164 -28.96034 1.000 89.39710 517 THR A O 1
ATOM 3919 N N . ASN A 1 518 ? 36.14317 -4.38818 -31.16545 1.000 84.60650 518 ASN A N 1
ATOM 3920 C CA . ASN A 1 518 ? 34.79859 -4.95957 -31.11247 1.000 80.62900 518 ASN A CA 1
ATOM 3921 C C . ASN A 1 518 ? 34.93234 -6.40809 -30.66620 1.000 82.10930 518 ASN A C 1
ATOM 3922 O O . ASN A 1 518 ? 35.11175 -7.31911 -31.47592 1.000 80.62433 518 ASN A O 1
ATOM 3927 N N . ARG A 1 519 ? 34.85473 -6.62864 -29.35193 1.000 82.03827 519 ARG A N 1
ATOM 3928 C CA . ARG A 1 519 ? 34.98656 -7.96638 -28.77624 1.000 80.68968 519 ARG A CA 1
ATOM 3929 C C . ARG A 1 519 ? 33.95467 -8.96106 -29.30925 1.000 82.03412 519 ARG A C 1
ATOM 3930 O O . ARG A 1 519 ? 34.27477 -10.15141 -29.43421 1.000 84.97576 519 ARG A O 1
ATOM 3938 N N . PRO A 1 520 ? 32.71181 -8.54784 -29.63222 1.000 74.29384 520 PRO A N 1
ATOM 3939 C CA . PRO A 1 520 ? 31.77689 -9.50729 -30.25073 1.000 74.59522 520 PRO A CA 1
ATOM 3940 C C . PRO A 1 520 ? 32.20434 -10.00482 -31.62620 1.000 73.47287 520 PRO A C 1
ATOM 3941 O O . PRO A 1 520 ? 31.53150 -10.87303 -32.19553 1.000 68.63549 520 PRO A O 1
ATOM 3945 N N . ARG A 1 521 ? 33.29445 -9.47179 -32.18563 1.000 72.35720 521 ARG A N 1
ATOM 3946 C CA . ARG A 1 521 ? 33.76004 -9.88940 -33.50304 1.000 71.85945 521 ARG A CA 1
ATOM 3947 C C . ARG A 1 521 ? 34.74210 -11.05220 -33.45658 1.000 71.20586 521 ARG A C 1
ATOM 3948 O O . ARG A 1 521 ? 35.03146 -11.63081 -34.51078 1.000 71.24828 521 ARG A O 1
ATOM 3956 N N . VAL A 1 522 ? 35.26853 -11.40248 -32.27883 1.000 72.63762 522 VAL A N 1
ATOM 3957 C CA . VAL A 1 522 ? 36.11476 -12.58382 -32.17577 1.000 71.48597 522 VAL A CA 1
ATOM 3958 C C . VAL A 1 522 ? 35.31882 -13.79912 -32.62197 1.000 67.27930 522 VAL A C 1
ATOM 3959 O O . VAL A 1 522 ? 34.15712 -13.97991 -32.23799 1.000 68.58515 522 VAL A O 1
ATOM 3963 N N . SER A 1 523 ? 35.92883 -14.61938 -33.46524 1.000 63.87869 523 SER A N 1
ATOM 3964 C CA . SER A 1 523 ? 35.25443 -15.78405 -34.01399 1.000 67.59921 523 SER A CA 1
ATOM 3965 C C . SER A 1 523 ? 35.49020 -16.99131 -33.12294 1.000 65.52256 523 SER A C 1
ATOM 3966 O O . SER A 1 523 ? 36.59567 -17.20367 -32.61589 1.000 68.71324 523 SER A O 1
ATOM 3969 N N . HIS A 1 524 ? 34.43355 -17.77039 -32.91494 1.000 60.82455 524 HIS A N 1
ATOM 3970 C CA . HIS A 1 524 ? 34.50731 -18.94387 -32.05972 1.000 67.28549 524 HIS A CA 1
ATOM 3971 C C . HIS A 1 524 ? 34.68370 -20.23331 -32.85315 1.000 63.90706 524 HIS A C 1
ATOM 3972 O O . HIS A 1 524 ? 34.56703 -21.32392 -32.27998 1.000 60.11451 524 HIS A O 1
ATOM 3979 N N . ALA A 1 525 ? 34.98434 -20.13038 -34.15388 1.000 61.66876 525 ALA A N 1
ATOM 3980 C CA . ALA A 1 525 ? 35.22133 -21.29429 -35.01118 1.000 58.81450 525 ALA A CA 1
ATOM 3981 C C . ALA A 1 525 ? 36.30436 -20.90675 -36.02927 1.000 65.46692 525 ALA A C 1
ATOM 3982 O O . ALA A 1 525 ? 36.02041 -20.48464 -37.15559 1.000 65.02036 525 ALA A O 1
ATOM 3984 N N . HIS A 1 526 ? 37.56239 -21.04126 -35.61340 1.000 61.28674 526 HIS A N 1
ATOM 3985 C CA . HIS A 1 526 ? 38.71840 -20.78820 -36.46696 1.000 61.81722 526 HIS A CA 1
ATOM 3986 C C . HIS A 1 526 ? 39.50122 -22.07526 -36.67128 1.000 63.51829 526 HIS A C 1
ATOM 3987 O O . HIS A 1 526 ? 39.90333 -22.72262 -35.69984 1.000 66.01924 526 HIS A O 1
ATOM 3994 N N . GLY A 1 527 ? 39.73014 -22.43231 -37.93604 1.000 64.03438 527 GLY A N 1
ATOM 3995 C CA . GLY A 1 527 ? 40.44675 -23.65993 -38.22484 1.000 57.96775 527 GLY A CA 1
ATOM 3996 C C . GLY A 1 527 ? 41.88842 -23.64117 -37.76137 1.000 55.58504 527 GLY A C 1
ATOM 3997 O O . GLY A 1 527 ? 42.44923 -24.69094 -37.42967 1.000 48.18938 527 GLY A O 1
ATOM 3998 N N . TRP A 1 528 ? 42.50989 -22.45947 -37.73001 1.000 53.98296 528 TRP A N 1
ATOM 3999 C CA . TRP A 1 528 ? 43.90351 -22.36216 -37.31240 1.000 58.58848 528 TRP A CA 1
ATOM 4000 C C . TRP A 1 528 ? 44.10392 -22.67107 -35.82123 1.000 63.98241 528 TRP A C 1
ATOM 4001 O O . TRP A 1 528 ? 45.25154 -22.66929 -35.35080 1.000 62.07662 528 TRP A O 1
ATOM 4012 N N . SER A 1 529 ? 43.02253 -22.93588 -35.08306 1.000 61.93425 529 SER A N 1
ATOM 4013 C CA . SER A 1 529 ? 43.07125 -23.34024 -33.68516 1.000 53.09275 529 SER A CA 1
ATOM 4014 C C . SER A 1 529 ? 42.87346 -24.84062 -33.49657 1.000 54.87241 529 SER A C 1
ATOM 4015 O O . SER A 1 529 ? 42.62586 -25.28406 -32.37312 1.000 66.83958 529 SER A O 1
ATOM 4018 N N . THR A 1 530 ? 42.96237 -25.62907 -34.56517 1.000 55.96846 530 THR A N 1
ATOM 4019 C CA . THR A 1 530 ? 42.66519 -27.05575 -34.52900 1.000 57.13826 530 THR A CA 1
ATOM 4020 C C . THR A 1 530 ? 43.92595 -27.92066 -34.51194 1.000 60.96160 530 THR A C 1
ATOM 4021 O O . THR A 1 530 ? 43.86898 -29.09682 -34.89857 1.000 58.99827 530 THR A O 1
ATOM 4025 N N . GLY A 1 531 ? 45.05988 -27.35819 -34.06997 1.000 57.42415 531 GLY A N 1
ATOM 4026 C CA . GLY A 1 531 ? 46.28486 -28.12205 -33.95112 1.000 58.16448 531 GLY A CA 1
ATOM 4027 C C . GLY A 1 531 ? 46.18341 -29.44720 -33.22641 1.000 60.08722 531 GLY A C 1
ATOM 4028 O O . GLY A 1 531 ? 46.83720 -30.41631 -33.63649 1.000 56.37796 531 GLY A O 1
ATOM 4029 N N . PRO A 1 532 ? 45.40653 -29.54052 -32.13685 1.000 60.61702 532 PRO A N 1
ATOM 4030 C CA . PRO A 1 532 ? 45.33078 -30.82099 -31.41369 1.000 62.86710 532 PRO A CA 1
ATOM 4031 C C . PRO A 1 532 ? 44.88735 -32.00747 -32.25764 1.000 63.31423 532 PRO A C 1
ATOM 4032 O O . PRO A 1 532 ? 45.30930 -33.12868 -31.96826 1.000 65.06775 532 PRO A O 1
ATOM 4036 N N . THR A 1 533 ? 44.05840 -31.81714 -33.28325 1.000 57.71474 533 THR A N 1
ATOM 4037 C CA . THR A 1 533 ? 43.60174 -32.95947 -34.06950 1.000 60.53895 533 THR A CA 1
ATOM 4038 C C . THR A 1 533 ? 44.77810 -33.65153 -34.75603 1.000 63.61252 533 THR A C 1
ATOM 4039 O O . THR A 1 533 ? 45.05879 -34.84307 -34.52483 1.000 64.44341 533 THR A O 1
ATOM 4043 N N . SER A 1 534 ? 45.48898 -32.90106 -35.59991 1.000 58.91657 534 SER A N 1
ATOM 4044 C CA . SER A 1 534 ? 46.69273 -33.42456 -36.23483 1.000 62.88796 534 SER A CA 1
ATOM 4045 C C . SER A 1 534 ? 47.74049 -33.84132 -35.20254 1.000 61.91428 534 SER A C 1
ATOM 4046 O O . SER A 1 534 ? 48.43913 -34.84192 -35.39314 1.000 58.18313 534 SER A O 1
ATOM 4049 N N . ALA A 1 535 ? 47.86590 -33.10029 -34.09949 1.000 56.88505 535 ALA A N 1
ATOM 4050 C CA . ALA A 1 535 ? 48.91562 -33.43803 -33.14258 1.000 56.57160 535 ALA A CA 1
ATOM 4051 C C . ALA A 1 535 ? 48.63172 -34.77039 -32.45250 1.000 62.92724 535 ALA A C 1
ATOM 4052 O O . ALA A 1 535 ? 49.54770 -35.57704 -32.24647 1.000 63.17864 535 ALA A O 1
ATOM 4054 N N . LEU A 1 536 ? 47.36667 -35.02802 -32.10346 1.000 61.65099 536 LEU A N 1
ATOM 4055 C CA . LEU A 1 536 ? 47.01172 -36.25235 -31.39610 1.000 60.69297 536 LEU A CA 1
ATOM 4056 C C . LEU A 1 536 ? 47.06271 -37.45493 -32.31851 1.000 62.36551 536 LEU A C 1
ATOM 4057 O O . LEU A 1 536 ? 47.43810 -38.55097 -31.88003 1.000 60.39714 536 LEU A O 1
ATOM 4062 N N . THR A 1 537 ? 46.69779 -37.26869 -33.59812 1.000 67.93266 537 THR A N 1
ATOM 4063 C CA . THR A 1 537 ? 46.83757 -38.36547 -34.55263 1.000 57.66426 537 THR A CA 1
ATOM 4064 C C . THR A 1 537 ? 48.30402 -38.62787 -34.89108 1.000 58.90210 537 THR A C 1
ATOM 4065 O O . THR A 1 537 ? 48.73780 -39.78470 -34.93379 1.000 61.33583 537 THR A O 1
ATOM 4069 N N . ILE A 1 538 ? 49.08592 -37.57084 -35.11304 1.000 57.70057 538 ILE A N 1
ATOM 4070 C CA . ILE A 1 538 ? 50.42057 -37.71666 -35.68728 1.000 61.52804 538 ILE A CA 1
ATOM 4071 C C . ILE A 1 538 ? 51.43954 -38.09773 -34.62709 1.000 65.54887 538 ILE A C 1
ATOM 4072 O O . ILE A 1 538 ? 52.28481 -38.97013 -34.84916 1.000 68.89013 538 ILE A O 1
ATOM 4077 N N . TYR A 1 539 ? 51.39851 -37.43229 -33.47475 1.000 65.84374 539 TYR A N 1
ATOM 4078 C CA . TYR A 1 539 ? 52.42734 -37.57953 -32.45584 1.000 61.68088 539 TYR A CA 1
ATOM 4079 C C . TYR A 1 539 ? 52.02250 -38.53954 -31.34400 1.000 66.99160 539 TYR A C 1
ATOM 4080 O O . TYR A 1 539 ? 52.80667 -39.41767 -30.97511 1.000 70.35959 539 TYR A O 1
ATOM 4089 N N . THR A 1 540 ? 50.81981 -38.38148 -30.78027 1.000 65.39673 540 THR A N 1
ATOM 4090 C CA . THR A 1 540 ? 50.38676 -39.29905 -29.72751 1.000 66.14638 540 THR A CA 1
ATOM 4091 C C . THR A 1 540 ? 50.17017 -40.70075 -30.28936 1.000 68.83973 540 THR A C 1
ATOM 4092 O O . THR A 1 540 ? 50.71365 -41.68315 -29.76655 1.000 70.71872 540 THR A O 1
ATOM 4096 N N . ALA A 1 541 ? 49.38982 -40.81076 -31.36798 1.000 58.63168 541 ALA A N 1
ATOM 4097 C CA . ALA A 1 541 ? 49.17989 -42.09914 -32.01452 1.000 65.81067 541 ALA A CA 1
ATOM 4098 C C . ALA A 1 541 ? 50.36004 -42.52703 -32.88035 1.000 69.42763 541 ALA A C 1
ATOM 4099 O O . ALA A 1 541 ? 50.52466 -43.72727 -33.12950 1.000 70.40789 541 ALA A O 1
ATOM 4101 N N . GLY A 1 542 ? 51.17268 -41.58530 -33.35405 1.000 65.72657 542 GLY A N 1
ATOM 4102 C CA . GLY A 1 542 ? 52.41922 -41.92270 -34.01294 1.000 67.09602 542 GLY A CA 1
ATOM 4103 C C . GLY A 1 542 ? 52.35959 -42.14701 -35.50783 1.000 70.14629 542 GLY A C 1
ATOM 4104 O O . GLY A 1 542 ? 53.30886 -42.70909 -36.06600 1.000 70.25675 542 GLY A O 1
ATOM 4105 N N . LEU A 1 543 ? 51.29664 -41.71342 -36.18038 1.000 65.33530 543 LEU A N 1
ATOM 4106 C CA . LEU A 1 543 ? 51.12333 -41.95547 -37.61348 1.000 66.96492 543 LEU A CA 1
ATOM 4107 C C . LEU A 1 543 ? 51.64216 -40.74724 -38.38734 1.000 71.32932 543 LEU A C 1
ATOM 4108 O O . LEU A 1 543 ? 50.91733 -39.76361 -38.56828 1.000 68.24832 543 LEU A O 1
ATOM 4113 N N . ARG A 1 544 ? 52.89472 -40.81352 -38.87674 1.000 67.08522 544 ARG A N 1
ATOM 4114 C CA . ARG A 1 544 ? 53.54742 -39.66643 -39.50183 1.000 68.92511 544 ARG A CA 1
ATOM 4115 C C . ARG A 1 544 ? 53.75451 -39.95214 -40.98771 1.000 74.19955 544 ARG A C 1
ATOM 4116 O O . ARG A 1 544 ? 54.55473 -40.81590 -41.36295 1.000 70.55775 544 ARG A O 1
ATOM 4124 N N . VAL A 1 545 ? 53.02862 -39.22955 -41.83304 1.000 70.09335 545 VAL A N 1
ATOM 4125 C CA . VAL A 1 545 ? 53.25938 -39.32605 -43.26670 1.000 72.45957 545 VAL A CA 1
ATOM 4126 C C . VAL A 1 545 ? 54.57402 -38.62822 -43.59354 1.000 73.79523 545 VAL A C 1
ATOM 4127 O O . VAL A 1 545 ? 54.75552 -37.44179 -43.29466 1.000 80.91364 545 VAL A O 1
ATOM 4131 N N . THR A 1 546 ? 55.50939 -39.37078 -44.18851 1.000 74.28814 546 THR A N 1
ATOM 4132 C CA . THR A 1 546 ? 56.80866 -38.82738 -44.56896 1.000 78.46136 546 THR A CA 1
ATOM 4133 C C . THR A 1 546 ? 57.07790 -38.90920 -46.06874 1.000 81.06272 546 THR A C 1
ATOM 4134 O O . THR A 1 546 ? 58.17605 -38.54302 -46.50902 1.000 78.93131 546 THR A O 1
ATOM 4138 N N . GLY A 1 547 ? 56.11793 -39.38191 -46.85952 1.000 77.13340 547 GLY A N 1
ATOM 4139 C CA . GLY A 1 547 ? 56.22650 -39.38236 -48.29706 1.000 75.58942 547 GLY A CA 1
ATOM 4140 C C . GLY A 1 547 ? 54.87751 -39.10695 -48.92016 1.000 77.48435 547 GLY A C 1
ATOM 4141 O O . GLY A 1 547 ? 53.84393 -39.19316 -48.25086 1.000 71.02547 547 GLY A O 1
ATOM 4142 N N . PRO A 1 548 ? 54.85724 -38.76861 -50.22708 1.000 80.49413 548 PRO A N 1
ATOM 4143 C CA . PRO A 1 548 ? 53.59577 -38.34992 -50.86104 1.000 74.36486 548 PRO A CA 1
ATOM 4144 C C . PRO A 1 548 ? 52.48452 -39.37594 -50.69388 1.000 73.93376 548 PRO A C 1
ATOM 4145 O O . PRO A 1 548 ? 52.63533 -40.54315 -51.07463 1.000 66.60658 548 PRO A O 1
ATOM 4149 N N . ALA A 1 549 ? 51.37846 -38.93582 -50.08165 1.000 73.44130 549 ALA A N 1
ATOM 4150 C CA . ALA A 1 549 ? 50.21530 -39.76306 -49.75765 1.000 69.81210 549 ALA A CA 1
ATOM 4151 C C . ALA A 1 549 ? 50.55606 -40.90035 -48.79745 1.000 72.16866 549 ALA A C 1
ATOM 4152 O O . ALA A 1 549 ? 49.78132 -41.85583 -48.65982 1.000 70.94747 549 ALA A O 1
ATOM 4154 N N . GLY A 1 550 ? 51.68989 -40.81128 -48.10720 1.000 67.81304 550 GLY A N 1
ATOM 4155 C CA . GLY A 1 550 ? 52.10250 -41.90294 -47.25758 1.000 72.68557 550 GLY A CA 1
ATOM 4156 C C . GLY A 1 550 ? 52.88086 -42.97529 -47.97385 1.000 73.97831 550 GLY A C 1
ATOM 4157 O O . GLY A 1 550 ? 52.97748 -44.09718 -47.46579 1.000 75.45292 550 GLY A O 1
ATOM 4158 N N . ALA A 1 551 ? 53.42248 -42.66960 -49.15681 1.000 76.81979 551 ALA A N 1
ATOM 4159 C CA . ALA A 1 551 ? 54.28441 -43.62037 -49.84974 1.000 75.21349 551 ALA A CA 1
ATOM 4160 C C . ALA A 1 551 ? 55.40455 -44.09191 -48.93520 1.000 74.84401 551 ALA A C 1
ATOM 4161 O O . ALA A 1 551 ? 55.78342 -45.26855 -48.95260 1.000 75.69474 551 ALA A O 1
ATOM 4163 N N . THR A 1 552 ? 55.93955 -43.18303 -48.12568 1.000 72.08334 552 THR A N 1
ATOM 4164 C CA . THR A 1 552 ? 56.80624 -43.51853 -47.01050 1.000 75.80263 552 THR A CA 1
ATOM 4165 C C . THR A 1 552 ? 56.20716 -42.93982 -45.73660 1.000 76.40471 552 THR A C 1
ATOM 4166 O O . THR A 1 552 ? 55.50527 -41.92341 -45.76486 1.000 74.46038 552 THR A O 1
ATOM 4170 N N . TRP A 1 553 ? 56.47813 -43.59988 -44.61642 1.000 74.25029 553 TRP A N 1
ATOM 4171 C CA . TRP A 1 553 ? 55.86403 -43.20422 -43.36151 1.000 74.98442 553 TRP A CA 1
ATOM 4172 C C . TRP A 1 553 ? 56.81301 -43.50547 -42.21470 1.000 76.08042 553 TRP A C 1
ATOM 4173 O O . TRP A 1 553 ? 57.77067 -44.27142 -42.35265 1.000 76.88269 553 TRP A O 1
ATOM 4184 N N . LEU A 1 554 ? 56.53152 -42.88101 -41.07525 1.000 77.09703 554 LEU A N 1
ATOM 4185 C CA . LEU A 1 554 ? 57.21956 -43.16495 -39.82657 1.000 71.68510 554 LEU A CA 1
ATOM 4186 C C . LEU A 1 554 ? 56.16962 -43.42228 -38.75893 1.000 68.94023 554 LEU A C 1
ATOM 4187 O O . LEU A 1 554 ? 55.18774 -42.67421 -38.64715 1.000 63.04113 554 LEU A O 1
ATOM 4192 N N . TYR A 1 555 ? 56.36562 -44.49078 -37.99008 1.000 71.85204 555 TYR A N 1
ATOM 4193 C CA . TYR A 1 555 ? 55.48092 -44.83149 -36.87863 1.000 75.44136 555 TYR A CA 1
ATOM 4194 C C . TYR A 1 555 ? 56.22074 -44.56093 -35.57139 1.000 73.13623 555 TYR A C 1
ATOM 4195 O O . TYR A 1 555 ? 57.02676 -45.37941 -35.12034 1.000 72.93650 555 TYR A O 1
ATOM 4204 N N . LYS A 1 556 ? 55.93092 -43.41445 -34.96120 1.000 72.85456 556 LYS A N 1
ATOM 4205 C CA . LYS A 1 556 ? 56.61085 -42.95612 -33.75074 1.000 73.65394 556 LYS A CA 1
ATOM 4206 C C . LYS A 1 556 ? 55.57028 -42.51496 -32.73007 1.000 70.89931 556 LYS A C 1
ATOM 4207 O O . LYS A 1 556 ? 55.36112 -41.31425 -32.51471 1.000 66.28471 556 LYS A O 1
ATOM 4213 N N . PRO A 1 557 ? 54.88818 -43.46433 -32.08707 1.000 71.38020 557 PRO A N 1
ATOM 4214 C CA . PRO A 1 557 ? 53.92918 -43.09155 -31.03944 1.000 68.43894 557 PRO A CA 1
ATOM 4215 C C . PRO A 1 557 ? 54.65441 -42.51543 -29.83375 1.000 68.12235 557 PRO A C 1
ATOM 4216 O O . PRO A 1 557 ? 55.61432 -43.10288 -29.33041 1.000 74.03706 557 PRO A O 1
ATOM 4220 N N . GLN A 1 558 ? 54.20661 -41.34274 -29.39462 1.000 68.57325 558 GLN A N 1
ATOM 4221 C CA . GLN A 1 558 ? 54.71648 -40.70871 -28.18605 1.000 66.10018 558 GLN A CA 1
ATOM 4222 C C . GLN A 1 558 ? 53.58319 -40.68226 -27.16627 1.000 68.99304 558 GLN A C 1
ATOM 4223 O O . GLN A 1 558 ? 52.95395 -39.63722 -26.94549 1.000 66.31733 558 GLN A O 1
ATOM 4229 N N . PRO A 1 559 ? 53.29853 -41.81913 -26.52492 1.000 74.25586 559 PRO A N 1
ATOM 4230 C CA . PRO A 1 559 ? 52.05020 -41.93125 -25.75480 1.000 71.93436 559 PRO A CA 1
ATOM 4231 C C . PRO A 1 559 ? 52.02754 -41.09907 -24.48625 1.000 74.45170 559 PRO A C 1
ATOM 4232 O O . PRO A 1 559 ? 50.95432 -40.62370 -24.09293 1.000 76.01235 559 PRO A O 1
ATOM 4236 N N . GLY A 1 560 ? 53.16729 -40.89842 -23.83793 1.000 78.37457 560 GLY A N 1
ATOM 4237 C CA . GLY A 1 560 ? 53.13412 -40.27792 -22.52581 1.000 85.98982 560 GLY A CA 1
ATOM 4238 C C . GLY A 1 560 ? 52.52260 -41.23398 -21.51971 1.000 86.66974 560 GLY A C 1
ATOM 4239 O O . GLY A 1 560 ? 52.88211 -42.41424 -21.45100 1.000 80.60956 560 GLY A O 1
ATOM 4240 N N . ASN A 1 561 ? 51.57199 -40.73000 -20.73350 1.000 94.40351 561 ASN A N 1
ATOM 4241 C CA . ASN A 1 561 ? 50.93851 -41.52069 -19.68616 1.000 106.23889 561 ASN A CA 1
ATOM 4242 C C . ASN A 1 561 ? 49.51102 -41.91736 -20.04617 1.000 99.06787 561 ASN A C 1
ATOM 4243 O O . ASN A 1 561 ? 48.73669 -42.31718 -19.16545 1.000 92.45515 561 ASN A O 1
ATOM 4248 N N . LEU A 1 562 ? 49.15026 -41.81650 -21.32377 1.000 82.26648 562 LEU A N 1
ATOM 4249 C CA . LEU A 1 562 ? 47.88435 -42.36586 -21.77971 1.000 77.93367 562 LEU A CA 1
ATOM 4250 C C . LEU A 1 562 ? 47.96221 -43.88709 -21.78351 1.000 75.09193 562 LEU A C 1
ATOM 4251 O O . LEU A 1 562 ? 48.97652 -44.47330 -22.17332 1.000 73.92463 562 LEU A O 1
ATOM 4256 N N . THR A 1 563 ? 46.89226 -44.52935 -21.31892 1.000 73.74352 563 THR A N 1
ATOM 4257 C CA . THR A 1 563 ? 46.88581 -45.98136 -21.21358 1.000 78.67561 563 THR A CA 1
ATOM 4258 C C . THR A 1 563 ? 46.26577 -46.66577 -22.42537 1.000 76.63682 563 THR A C 1
ATOM 4259 O O . THR A 1 563 ? 46.46295 -47.87165 -22.60536 1.000 78.92381 563 THR A O 1
ATOM 4263 N N . GLN A 1 564 ? 45.54072 -45.93304 -23.26577 1.000 75.73221 564 GLN A N 1
ATOM 4264 C CA . GLN A 1 564 ? 44.93841 -46.52194 -24.45458 1.000 78.81201 564 GLN A CA 1
ATOM 4265 C C . GLN A 1 564 ? 44.82853 -45.45460 -25.53055 1.000 73.69000 564 GLN A C 1
ATOM 4266 O O . GLN A 1 564 ? 44.32223 -44.35945 -25.26801 1.000 70.10854 564 GLN A O 1
ATOM 4272 N N . VAL A 1 565 ? 45.30532 -45.76773 -26.73364 1.000 79.58832 565 VAL A N 1
ATOM 4273 C CA . VAL A 1 565 ? 45.20592 -44.84635 -27.86124 1.000 76.77519 565 VAL A CA 1
ATOM 4274 C C . VAL A 1 565 ? 44.79167 -45.62482 -29.09808 1.000 72.98211 565 VAL A C 1
ATOM 4275 O O . VAL A 1 565 ? 45.33123 -46.70336 -29.37133 1.000 78.02218 565 VAL A O 1
ATOM 4279 N N . GLU A 1 566 ? 43.82494 -45.08552 -29.83694 1.000 75.05646 566 GLU A N 1
ATOM 4280 C CA . GLU A 1 566 ? 43.44202 -45.59058 -31.14730 1.000 73.31812 566 GLU A CA 1
ATOM 4281 C C . GLU A 1 566 ? 43.25512 -44.39988 -32.07336 1.000 72.20653 566 GLU A C 1
ATOM 4282 O O . GLU A 1 566 ? 42.59143 -43.43059 -31.70466 1.000 69.33713 566 GLU A O 1
ATOM 4288 N N . ALA A 1 567 ? 43.84420 -44.45345 -33.26313 1.000 74.59428 567 ALA A N 1
ATOM 4289 C CA . ALA A 1 567 ? 43.63820 -43.36519 -34.21059 1.000 71.08832 567 ALA A CA 1
ATOM 4290 C C . ALA A 1 567 ? 43.83404 -43.89173 -35.62021 1.000 67.84204 567 ALA A C 1
ATOM 4291 O O . ALA A 1 567 ? 44.41550 -44.95628 -35.83240 1.000 69.02061 567 ALA A O 1
ATOM 4293 N N . GLY A 1 568 ? 43.33363 -43.13792 -36.58238 1.000 68.46433 568 GLY A N 1
ATOM 4294 C CA . GLY A 1 568 ? 43.43313 -43.59547 -37.95075 1.000 66.65243 568 GLY A CA 1
ATOM 4295 C C . GLY A 1 568 ? 42.93042 -42.56194 -38.92679 1.000 69.47917 568 GLY A C 1
ATOM 4296 O O . GLY A 1 568 ? 42.13348 -41.68230 -38.58448 1.000 71.75836 568 GLY A O 1
ATOM 4297 N N . PHE A 1 569 ? 43.41854 -42.67871 -40.15076 1.000 69.48437 569 PHE A N 1
ATOM 4298 C CA . PHE A 1 569 ? 42.93997 -41.85205 -41.24598 1.000 69.49354 569 PHE A CA 1
ATOM 4299 C C . PHE A 1 569 ? 43.23395 -42.59602 -42.53828 1.000 71.37845 569 PHE A C 1
ATOM 4300 O O . PHE A 1 569 ? 43.67562 -43.75410 -42.52137 1.000 69.66777 569 PHE A O 1
ATOM 4308 N N . SER A 1 570 ? 42.97656 -41.95162 -43.66590 1.000 72.46528 570 SER A N 1
ATOM 4309 C CA . SER A 1 570 ? 43.24291 -42.58221 -44.94287 1.000 70.68464 570 SER A CA 1
ATOM 4310 C C . SER A 1 570 ? 43.83242 -41.56580 -45.90571 1.000 68.31689 570 SER A C 1
ATOM 4311 O O . SER A 1 570 ? 43.71057 -40.34981 -45.72836 1.000 65.77639 570 SER A O 1
ATOM 4314 N N . THR A 1 571 ? 44.52455 -42.09380 -46.90393 1.000 72.21399 571 THR A N 1
ATOM 4315 C CA . THR A 1 571 ? 44.93329 -41.35214 -48.08379 1.000 73.42695 571 THR A CA 1
ATOM 4316 C C . THR A 1 571 ? 44.49216 -42.14849 -49.29871 1.000 68.82572 571 THR A C 1
ATOM 4317 O O . THR A 1 571 ? 43.95698 -43.25617 -49.17784 1.000 65.81822 571 THR A O 1
ATOM 4321 N N . ARG A 1 572 ? 44.72862 -41.58707 -50.48406 1.000 75.02871 572 ARG A N 1
ATOM 4322 C CA . ARG A 1 572 ? 44.40141 -42.32214 -51.69794 1.000 70.82101 572 ARG A CA 1
ATOM 4323 C C . ARG A 1 572 ? 45.17479 -43.63216 -51.80755 1.000 70.85553 572 ARG A C 1
ATOM 4324 O O . ARG A 1 572 ? 44.81734 -44.47203 -52.64061 1.000 80.23101 572 ARG A O 1
ATOM 4332 N N . LEU A 1 573 ? 46.20147 -43.83707 -50.97431 1.000 68.99696 573 LEU A N 1
ATOM 4333 C CA . LEU A 1 573 ? 46.95647 -45.08291 -50.97143 1.000 69.32809 573 LEU A CA 1
ATOM 4334 C C . LEU A 1 573 ? 46.33520 -46.14350 -50.07340 1.000 71.32115 573 LEU A C 1
ATOM 4335 O O . LEU A 1 573 ? 46.62697 -47.33179 -50.25151 1.000 70.96203 573 LEU A O 1
ATOM 4340 N N . GLY A 1 574 ? 45.49845 -45.75052 -49.12053 1.000 71.61316 574 GLY A N 1
ATOM 4341 C CA . GLY A 1 574 ? 44.85493 -46.70540 -48.25782 1.000 69.69898 574 GLY A CA 1
ATOM 4342 C C . GLY A 1 574 ? 44.75213 -46.16924 -46.84762 1.000 74.31178 574 GLY A C 1
ATOM 4343 O O . GLY A 1 574 ? 44.76810 -44.95466 -46.61244 1.000 67.78274 574 GLY A O 1
ATOM 4344 N N . SER A 1 575 ? 44.67887 -47.09426 -45.90121 1.000 84.88855 575 SER A N 1
ATOM 4345 C CA . SER A 1 575 ? 44.37191 -46.80052 -44.50244 1.000 72.58239 575 SER A CA 1
ATOM 4346 C C . SER A 1 575 ? 45.63202 -46.77463 -43.64420 1.000 68.53489 575 SER A C 1
ATOM 4347 O O . SER A 1 575 ? 46.46035 -47.68911 -43.71685 1.000 68.24762 575 SER A O 1
ATOM 4350 N N . PHE A 1 576 ? 45.76382 -45.73295 -42.82385 1.000 72.27250 576 PHE A N 1
ATOM 4351 C CA . PHE A 1 576 ? 46.69338 -45.71608 -41.70603 1.000 74.36735 576 PHE A CA 1
ATOM 4352 C C . PHE A 1 576 ? 45.89490 -45.87968 -40.41995 1.000 71.09609 576 PHE A C 1
ATOM 4353 O O . PHE A 1 576 ? 44.84009 -45.25454 -40.25486 1.000 71.26843 576 PHE A O 1
ATOM 4361 N N . ALA A 1 577 ? 46.41079 -46.69554 -39.50360 1.000 70.40474 577 ALA A N 1
ATOM 4362 C CA . ALA A 1 577 ? 45.76462 -46.89789 -38.21393 1.000 71.81742 577 ALA A CA 1
ATOM 4363 C C . ALA A 1 577 ? 46.81974 -47.25767 -37.18010 1.000 75.90292 577 ALA A C 1
ATOM 4364 O O . ALA A 1 577 ? 47.81160 -47.91545 -37.49167 1.000 79.41491 577 ALA A O 1
ATOM 4366 N N . SER A 1 578 ? 46.59344 -46.81911 -35.94650 1.000 75.77866 578 SER A N 1
ATOM 4367 C CA . SER A 1 578 ? 47.46973 -47.11478 -34.82311 1.000 76.10113 578 SER A CA 1
ATOM 4368 C C . SER A 1 578 ? 46.61482 -47.45083 -33.61258 1.000 76.59087 578 SER A C 1
ATOM 4369 O O . SER A 1 578 ? 45.60868 -46.78195 -33.35549 1.000 74.05888 578 SER A O 1
ATOM 4372 N N . SER A 1 579 ? 47.01512 -48.48085 -32.86714 1.000 80.22236 579 SER A N 1
ATOM 4373 C CA . SER A 1 579 ? 46.21682 -48.93957 -31.73528 1.000 83.82515 579 SER A CA 1
ATOM 4374 C C . SER A 1 579 ? 47.13044 -49.56389 -30.69232 1.000 85.26054 579 SER A C 1
ATOM 4375 O O . SER A 1 579 ? 47.75036 -50.60002 -30.95409 1.000 84.64265 579 SER A O 1
ATOM 4378 N N . PHE A 1 580 ? 47.20412 -48.95614 -29.50870 1.000 80.69739 580 PHE A N 1
ATOM 4379 C CA . PHE A 1 580 ? 48.02210 -49.54678 -28.46065 1.000 85.31977 580 PHE A CA 1
ATOM 4380 C C . PHE A 1 580 ? 47.39973 -49.31932 -27.08931 1.000 79.15752 580 PHE A C 1
ATOM 4381 O O . PHE A 1 580 ? 46.57273 -48.42234 -26.88058 1.000 77.63473 580 PHE A O 1
ATOM 4389 N N . SER A 1 581 ? 47.81342 -50.17507 -26.15983 1.000 81.71021 581 SER A N 1
ATOM 4390 C CA . SER A 1 581 ? 47.44465 -50.09062 -24.75532 1.000 85.35710 581 SER A CA 1
ATOM 4391 C C . SER A 1 581 ? 48.69635 -50.27978 -23.91173 1.000 82.23065 581 SER A C 1
ATOM 4392 O O . SER A 1 581 ? 49.47989 -51.20625 -24.16332 1.000 85.24617 581 SER A O 1
ATOM 4395 N N . ARG A 1 582 ? 48.87397 -49.40195 -22.91627 1.000 83.94263 582 ARG A N 1
ATOM 4396 C CA . ARG A 1 582 ? 50.02904 -49.37588 -22.02964 1.000 88.47301 582 ARG A CA 1
ATOM 4397 C C . ARG A 1 582 ? 49.61026 -49.49971 -20.57000 1.000 82.57506 582 ARG A C 1
ATOM 4398 O O . ARG A 1 582 ? 48.44798 -49.29346 -20.20495 1.000 79.20227 582 ARG A O 1
ATOM 4406 N N . SER A 1 583 ? 50.59851 -49.81111 -19.73343 1.000 92.30437 583 SER A N 1
ATOM 4407 C CA . SER A 1 583 ? 50.40971 -49.85438 -18.28874 1.000 94.37753 583 SER A CA 1
ATOM 4408 C C . SER A 1 583 ? 51.77808 -49.84458 -17.62929 1.000 84.48196 583 SER A C 1
ATOM 4409 O O . SER A 1 583 ? 52.62501 -50.68371 -17.95068 1.000 82.77024 583 SER A O 1
ATOM 4412 N N . GLY A 1 584 ? 51.99302 -48.89922 -16.71944 1.000 87.08878 584 GLY A N 1
ATOM 4413 C CA . GLY A 1 584 ? 53.26182 -48.81621 -16.02185 1.000 93.78937 584 GLY A CA 1
ATOM 4414 C C . GLY A 1 584 ? 54.43838 -48.45235 -16.89696 1.000 93.18650 584 GLY A C 1
ATOM 4415 O O . GLY A 1 584 ? 55.55768 -48.91288 -16.64135 1.000 88.09901 584 GLY A O 1
ATOM 4416 N N . GLY A 1 585 ? 54.21316 -47.64355 -17.93079 1.000 92.85785 585 GLY A N 1
ATOM 4417 C CA . GLY A 1 585 ? 55.29021 -47.24781 -18.81371 1.000 91.32661 585 GLY A CA 1
ATOM 4418 C C . GLY A 1 585 ? 55.75407 -48.31269 -19.77713 1.000 90.53954 585 GLY A C 1
ATOM 4419 O O . GLY A 1 585 ? 56.85656 -48.19859 -20.31949 1.000 103.22499 585 GLY A O 1
ATOM 4420 N N . ARG A 1 586 ? 54.94801 -49.35047 -20.00580 1.000 85.32447 586 ARG A N 1
ATOM 4421 C CA . ARG A 1 586 ? 55.27716 -50.38820 -20.97245 1.000 91.42802 586 ARG A CA 1
ATOM 4422 C C . ARG A 1 586 ? 54.04120 -50.73776 -21.79105 1.000 88.67382 586 ARG A C 1
ATOM 4423 O O . ARG A 1 586 ? 52.91418 -50.71375 -21.28654 1.000 87.75611 586 ARG A O 1
ATOM 4431 N N . TYR A 1 587 ? 54.26926 -51.06201 -23.06520 1.000 87.44178 587 TYR A N 1
ATOM 4432 C CA . TYR A 1 587 ? 53.18807 -51.44776 -23.96700 1.000 84.96940 587 TYR A CA 1
ATOM 4433 C C . TYR A 1 587 ? 52.65934 -52.83152 -23.60172 1.000 88.10514 587 TYR A C 1
ATOM 4434 O O . TYR A 1 587 ? 53.41458 -53.81004 -23.60200 1.000 84.22754 587 TYR A O 1
ATOM 4443 N N . GLN A 1 588 ? 51.35935 -52.91895 -23.30179 1.000 91.20685 588 GLN A N 1
ATOM 4444 C CA . GLN A 1 588 ? 50.71056 -54.22484 -23.22685 1.000 86.97583 588 GLN A CA 1
ATOM 4445 C C . GLN A 1 588 ? 50.35181 -54.74058 -24.61308 1.000 84.53983 588 GLN A C 1
ATOM 4446 O O . GLN A 1 588 ? 50.48780 -55.93756 -24.88881 1.000 85.63798 588 GLN A O 1
ATOM 4452 N N . GLU A 1 589 ? 49.87803 -53.86077 -25.49095 1.000 82.54476 589 GLU A N 1
ATOM 4453 C CA . GLU A 1 589 ? 49.58945 -54.26382 -26.86146 1.000 86.20164 589 GLU A CA 1
ATOM 4454 C C . GLU A 1 589 ? 49.87732 -53.09276 -27.78632 1.000 85.88665 589 GLU A C 1
ATOM 4455 O O . GLU A 1 589 ? 49.68808 -51.93354 -27.41385 1.000 86.56341 589 GLU A O 1
ATOM 4457 N N . LEU A 1 590 ? 50.35013 -53.40667 -28.99037 1.000 84.33182 590 LEU A N 1
ATOM 4458 C CA . LEU A 1 590 ? 50.64442 -52.38673 -29.98884 1.000 85.25279 590 LEU A CA 1
ATOM 4459 C C . LEU A 1 590 ? 50.48088 -52.99929 -31.37003 1.000 87.31742 590 LEU A C 1
ATOM 4460 O O . LEU A 1 590 ? 51.06993 -54.04456 -31.66098 1.000 84.53724 590 LEU A O 1
ATOM 4465 N N . SER A 1 591 ? 49.67350 -52.35225 -32.20686 1.000 85.98798 591 SER A N 1
ATOM 4466 C CA . SER A 1 591 ? 49.50685 -52.76108 -33.59281 1.000 86.35340 591 SER A CA 1
ATOM 4467 C C . SER A 1 591 ? 49.28815 -51.51139 -34.43355 1.000 85.62148 591 SER A C 1
ATOM 4468 O O . SER A 1 591 ? 48.89935 -50.45465 -33.92151 1.000 83.42393 591 SER A O 1
ATOM 4471 N N . PHE A 1 592 ? 49.56917 -51.63796 -35.73086 1.000 85.03443 592 PHE A N 1
ATOM 4472 C CA . PHE A 1 592 ? 49.36275 -50.52827 -36.65322 1.000 79.64066 592 PHE A CA 1
ATOM 4473 C C . PHE A 1 592 ? 49.20941 -51.05256 -38.07245 1.000 77.59938 592 PHE A C 1
ATOM 4474 O O . PHE A 1 592 ? 49.79864 -52.06901 -38.44651 1.000 76.48388 592 PHE A O 1
ATOM 4482 N N . THR A 1 593 ? 48.41322 -50.32843 -38.85414 1.000 75.82514 593 THR A N 1
ATOM 4483 C CA . THR A 1 593 ? 48.14521 -50.63428 -40.25188 1.000 79.85774 593 THR A CA 1
ATOM 4484 C C . THR A 1 593 ? 48.66051 -49.49684 -41.12064 1.000 75.47406 593 THR A C 1
ATOM 4485 O O . THR A 1 593 ? 48.40330 -48.32391 -40.82548 1.000 71.14734 593 THR A O 1
ATOM 4489 N N . THR A 1 594 ? 49.38443 -49.85109 -42.18026 1.000 73.92548 594 THR A N 1
ATOM 4490 C CA . THR A 1 594 ? 49.84845 -48.94476 -43.21781 1.000 76.85553 594 THR A CA 1
ATOM 4491 C C . THR A 1 594 ? 49.43450 -49.49249 -44.57493 1.000 78.21702 594 THR A C 1
ATOM 4492 O O . THR A 1 594 ? 49.25750 -50.70566 -44.72651 1.000 79.27908 594 THR A O 1
ATOM 4496 N N . PRO A 1 595 ? 49.25093 -48.62573 -45.57234 1.000 81.73167 595 PRO A N 1
ATOM 4497 C CA . PRO A 1 595 ? 48.76658 -49.09699 -46.87526 1.000 76.86548 595 PRO A CA 1
ATOM 4498 C C . PRO A 1 595 ? 49.79348 -49.94871 -47.60091 1.000 80.12828 595 PRO A C 1
ATOM 4499 O O . PRO A 1 595 ? 51.00430 -49.81885 -47.40024 1.000 80.41657 595 PRO A O 1
ATOM 4503 N N . ASN A 1 596 ? 49.28153 -50.81711 -48.47191 1.000 84.71136 596 ASN A N 1
ATOM 4504 C CA . ASN A 1 596 ? 50.12009 -51.70291 -49.26652 1.000 91.40913 596 ASN A CA 1
ATOM 4505 C C . ASN A 1 596 ? 50.98035 -50.91081 -50.24627 1.000 89.99501 596 ASN A C 1
ATOM 4506 O O . ASN A 1 596 ? 50.60934 -49.82457 -50.70198 1.000 82.47233 596 ASN A O 1
ATOM 4511 N N . GLY A 1 597 ? 52.13587 -51.48486 -50.58897 1.000 89.14614 597 GLY A N 1
ATOM 4512 C CA . GLY A 1 597 ? 53.08791 -50.84054 -51.46942 1.000 91.51447 597 GLY A CA 1
ATOM 4513 C C . GLY A 1 597 ? 53.94408 -49.77772 -50.81750 1.000 85.68312 597 GLY A C 1
ATOM 4514 O O . GLY A 1 597 ? 54.90991 -49.31086 -51.43829 1.000 83.50083 597 GLY A O 1
ATOM 4515 N N . THR A 1 598 ? 53.62979 -49.37667 -49.59490 1.000 81.18069 598 THR A N 1
ATOM 4516 C CA . THR A 1 598 ? 54.41662 -48.37267 -48.90525 1.000 84.85666 598 THR A CA 1
ATOM 4517 C C . THR A 1 598 ? 55.52246 -49.03445 -48.08419 1.000 85.41140 598 THR A C 1
ATOM 4518 O O . THR A 1 598 ? 55.46929 -50.22397 -47.75937 1.000 84.30514 598 THR A O 1
ATOM 4522 N N . THR A 1 599 ? 56.55453 -48.25038 -47.78440 1.000 85.71138 599 THR A N 1
ATOM 4523 C CA . THR A 1 599 ? 57.62639 -48.66575 -46.89093 1.000 91.56318 599 THR A CA 1
ATOM 4524 C C . THR A 1 599 ? 57.81464 -47.58972 -45.83283 1.000 90.88504 599 THR A C 1
ATOM 4525 O O . THR A 1 599 ? 57.65571 -46.39828 -46.11574 1.000 89.79365 599 THR A O 1
ATOM 4529 N N . GLY A 1 600 ? 58.14290 -48.00684 -44.61266 1.000 83.34671 600 GLY A N 1
ATOM 4530 C CA . GLY A 1 600 ? 58.28990 -47.04713 -43.54168 1.000 80.84358 600 GLY A CA 1
ATOM 4531 C C . GLY A 1 600 ? 59.28871 -47.49567 -42.50043 1.000 85.07029 600 GLY A C 1
ATOM 4532 O O . GLY A 1 600 ? 59.90308 -48.55911 -42.60564 1.000 85.46776 600 GLY A O 1
ATOM 4533 N N . SER A 1 601 ? 59.45346 -46.65053 -41.49004 1.000 83.38300 601 SER A N 1
ATOM 4534 C CA . SER A 1 601 ? 60.29040 -46.94475 -40.34254 1.000 80.09500 601 SER A CA 1
ATOM 4535 C C . SER A 1 601 ? 59.44895 -46.89495 -39.07756 1.000 79.87963 601 SER A C 1
ATOM 4536 O O . SER A 1 601 ? 58.34019 -46.35349 -39.05907 1.000 78.10327 601 SER A O 1
ATOM 4539 N N . VAL A 1 602 ? 59.99737 -47.46991 -38.01504 1.000 87.37703 602 VAL A N 1
ATOM 4540 C CA . VAL A 1 602 ? 59.33836 -47.53992 -36.71889 1.000 83.20056 602 VAL A CA 1
ATOM 4541 C C . VAL A 1 602 ? 60.28542 -46.95995 -35.67797 1.000 84.49918 602 VAL A C 1
ATOM 4542 O O . VAL A 1 602 ? 61.50463 -47.13573 -35.77605 1.000 85.97763 602 VAL A O 1
ATOM 4546 N N . GLU A 1 603 ? 59.72669 -46.23505 -34.70109 1.000 86.58151 603 GLU A N 1
ATOM 4547 C CA . GLU A 1 603 ? 60.51258 -45.67193 -33.60093 1.000 89.16410 603 GLU A CA 1
ATOM 4548 C C . GLU A 1 603 ? 59.62465 -45.66435 -32.35694 1.000 84.19418 603 GLU A C 1
ATOM 4549 O O . GLU A 1 603 ? 58.83864 -44.73349 -32.15515 1.000 83.42391 603 GLU A O 1
ATOM 4555 N N . LEU A 1 604 ? 59.74889 -46.70385 -31.53305 1.000 84.21046 604 LEU A N 1
ATOM 4556 C CA . LEU A 1 604 ? 58.92216 -46.83344 -30.34208 1.000 88.59003 604 LEU A CA 1
ATOM 4557 C C . LEU A 1 604 ? 59.59197 -46.31239 -29.08047 1.000 90.06042 604 LEU A C 1
ATOM 4558 O O . LEU A 1 604 ? 58.91586 -46.16972 -28.05699 1.000 85.88080 604 LEU A O 1
ATOM 4563 N N . GLY A 1 605 ? 60.88805 -46.01937 -29.12493 1.000 91.22748 605 GLY A N 1
ATOM 4564 C CA . GLY A 1 605 ? 61.59800 -45.60489 -27.93240 1.000 94.08024 605 GLY A CA 1
ATOM 4565 C C . GLY A 1 605 ? 62.21982 -46.78660 -27.22002 1.000 101.93929 605 GLY A C 1
ATOM 4566 O O . GLY A 1 605 ? 62.72010 -47.70936 -27.87120 1.000 103.27163 605 GLY A O 1
ATOM 4567 N N . ASP A 1 606 ? 62.18765 -46.78199 -25.88547 1.000 101.88163 606 ASP A N 1
ATOM 4568 C CA . ASP A 1 606 ? 62.76535 -47.86829 -25.09316 1.000 103.01665 606 ASP A CA 1
ATOM 4569 C C . ASP A 1 606 ? 61.81325 -49.06595 -25.10031 1.000 100.75701 606 ASP A C 1
ATOM 4570 O O . ASP A 1 606 ? 61.11262 -49.36279 -24.13100 1.000 103.13118 606 ASP A O 1
ATOM 4575 N N . VAL A 1 607 ? 61.79311 -49.76157 -26.23597 1.000 102.12674 607 VAL A N 1
ATOM 4576 C CA . VAL A 1 607 ? 60.97593 -50.95778 -26.41204 1.000 97.30838 607 VAL A CA 1
ATOM 4577 C C . VAL A 1 607 ? 61.80655 -52.00354 -27.13940 1.000 96.50931 607 VAL A C 1
ATOM 4578 O O . VAL A 1 607 ? 62.38420 -51.72518 -28.19587 1.000 97.06959 607 VAL A O 1
ATOM 4582 N N . SER A 1 608 ? 61.86783 -53.20437 -26.57819 1.000 96.55676 608 SER A N 1
ATOM 4583 C CA . SER A 1 608 ? 62.60597 -54.30977 -27.16905 1.000 99.56804 608 SER A CA 1
ATOM 4584 C C . SER A 1 608 ? 61.64052 -55.43905 -27.48533 1.000 100.33503 608 SER A C 1
ATOM 4585 O O . SER A 1 608 ? 60.70764 -55.70250 -26.72285 1.000 101.67714 608 SER A O 1
ATOM 4588 N N . GLY A 1 609 ? 61.86323 -56.09787 -28.60922 1.000 103.16200 609 GLY A N 1
ATOM 4589 C CA . GLY A 1 609 ? 61.03136 -57.21376 -28.99869 1.000 106.34848 609 GLY A CA 1
ATOM 4590 C C . GLY A 1 609 ? 60.94395 -57.31360 -30.50675 1.000 109.37677 609 GLY A C 1
ATOM 4591 O O . GLY A 1 609 ? 61.76773 -56.75899 -31.23014 1.000 109.55826 609 GLY A O 1
ATOM 4592 N N . GLN A 1 610 ? 59.91541 -58.02721 -30.95427 1.000 108.51536 610 GLN A N 1
ATOM 4593 C CA . GLN A 1 610 ? 59.71513 -58.33194 -32.36089 1.000 109.81326 610 GLN A CA 1
ATOM 4594 C C . GLN A 1 610 ? 58.44921 -57.67468 -32.88706 1.000 108.30942 610 GLN A C 1
ATOM 4595 O O . GLN A 1 610 ? 57.42719 -57.62174 -32.19526 1.000 107.75548 610 GLN A O 1
ATOM 4601 N N . LEU A 1 611 ? 58.52909 -57.17830 -34.11717 1.000 106.99392 611 LEU A N 1
ATOM 4602 C CA . LEU A 1 611 ? 57.35942 -56.79160 -34.89131 1.000 109.11667 611 LEU A CA 1
ATOM 4603 C C . LEU A 1 611 ? 57.02813 -57.91097 -35.86968 1.000 109.26656 611 LEU A C 1
ATOM 4604 O O . LEU A 1 611 ? 57.88446 -58.33373 -36.65578 1.000 108.62706 611 LEU A O 1
ATOM 4609 N N . VAL A 1 612 ? 55.78854 -58.39012 -35.80604 1.000 112.95319 612 VAL A N 1
ATOM 4610 C CA . VAL A 1 612 ? 55.30844 -59.50826 -36.60797 1.000 108.45523 612 VAL A CA 1
ATOM 4611 C C . VAL A 1 612 ? 54.27862 -58.97711 -37.59559 1.000 106.00485 612 VAL A C 1
ATOM 4612 O O . VAL A 1 612 ? 53.32111 -58.29471 -37.20498 1.000 101.72884 612 VAL A O 1
ATOM 4616 N N . SER A 1 613 ? 54.49228 -59.27617 -38.87383 1.000 111.23732 613 SER A N 1
ATOM 4617 C CA . SER A 1 613 ? 53.59157 -58.91314 -39.95150 1.000 110.47356 613 SER A CA 1
ATOM 4618 C C . SER A 1 613 ? 52.46219 -59.92981 -40.07087 1.000 119.67243 613 SER A C 1
ATOM 4619 O O . SER A 1 613 ? 52.50807 -61.02437 -39.50327 1.000 122.09621 613 SER A O 1
ATOM 4622 N N . GLU A 1 614 ? 51.43793 -59.55505 -40.83923 1.000 132.86529 614 GLU A N 1
ATOM 4623 C CA . GLU A 1 614 ? 50.31243 -60.45644 -41.05601 1.000 136.55473 614 GLU A CA 1
ATOM 4624 C C . GLU A 1 614 ? 50.76428 -61.74676 -41.72845 1.000 137.53248 614 GLU A C 1
ATOM 4625 O O . GLU A 1 614 ? 50.35057 -62.84159 -41.32836 1.000 140.98303 614 GLU A O 1
ATOM 4631 N N . GLY A 1 615 ? 51.62687 -61.64032 -42.74196 1.000 135.40849 615 GLY A N 1
ATOM 4632 C CA . GLY A 1 615 ? 52.14047 -62.83506 -43.39022 1.000 135.72951 615 GLY A CA 1
ATOM 4633 C C . GLY A 1 615 ? 52.94743 -63.71771 -42.45854 1.000 132.72905 615 GLY A C 1
ATOM 4634 O O . GLY A 1 615 ? 52.91596 -64.94689 -42.57706 1.000 129.51654 615 GLY A O 1
ATOM 4635 N N . GLY A 1 616 ? 53.67052 -63.11170 -41.51879 1.000 122.32141 616 GLY A N 1
ATOM 4636 C CA . GLY A 1 616 ? 54.47806 -63.86396 -40.58066 1.000 119.02692 616 GLY A CA 1
ATOM 4637 C C . GLY A 1 616 ? 55.90545 -63.36690 -40.47795 1.000 116.83534 616 GLY A C 1
ATOM 4638 O O . GLY A 1 616 ? 56.71529 -63.92992 -39.73322 1.000 115.99597 616 GLY A O 1
ATOM 4639 N N . VAL A 1 617 ? 56.22499 -62.30720 -41.22438 1.000 115.75895 617 VAL A N 1
ATOM 4640 C CA . VAL A 1 617 ? 57.57630 -61.75833 -41.20681 1.000 116.42890 617 VAL A CA 1
ATOM 4641 C C . VAL A 1 617 ? 57.88131 -61.19392 -39.82639 1.000 111.75120 617 VAL A C 1
ATOM 4642 O O . VAL A 1 617 ? 57.07805 -60.45145 -39.25126 1.000 109.99037 617 VAL A O 1
ATOM 4646 N N . LYS A 1 618 ? 59.04560 -61.54489 -39.28558 1.000 107.71162 618 LYS A N 1
ATOM 4647 C CA . LYS A 1 618 ? 59.48274 -61.06259 -37.98221 1.000 110.69710 618 LYS A CA 1
ATOM 4648 C C . LYS A 1 618 ? 60.66936 -60.11965 -38.14765 1.000 111.76124 618 LYS A C 1
ATOM 4649 O O . LYS A 1 618 ? 61.59807 -60.40464 -38.91146 1.000 117.22070 618 LYS A O 1
ATOM 4651 N N . VAL A 1 619 ? 60.62600 -58.98746 -37.44144 1.000 108.63325 619 VAL A N 1
ATOM 4652 C CA . VAL A 1 619 ? 61.69816 -57.99433 -37.45671 1.000 110.27098 619 VAL A CA 1
ATOM 4653 C C . VAL A 1 619 ? 62.06391 -57.65249 -36.01702 1.000 116.36800 619 VAL A C 1
ATOM 4654 O O . VAL A 1 619 ? 61.18149 -57.37698 -35.19704 1.000 115.08307 619 VAL A O 1
ATOM 4658 N N . GLN A 1 620 ? 63.35917 -57.65805 -35.70973 1.000 117.59355 620 GLN A N 1
ATOM 4659 C CA . GLN A 1 620 ? 63.82331 -57.30197 -34.37488 1.000 112.23719 620 GLN A CA 1
ATOM 4660 C C . GLN A 1 620 ? 64.00854 -55.79455 -34.26189 1.000 108.98384 620 GLN A C 1
ATOM 4661 O O . GLN A 1 620 ? 64.51745 -55.14726 -35.18116 1.000 107.01486 620 GLN A O 1
ATOM 4667 N N . LEU A 1 621 ? 63.58929 -55.23911 -33.12788 1.000 107.34140 621 LEU A N 1
ATOM 4668 C CA . LEU A 1 621 ? 63.78263 -53.82016 -32.86544 1.000 103.34431 621 LEU A CA 1
ATOM 4669 C C . LEU A 1 621 ? 65.18188 -53.58448 -32.30577 1.000 106.14137 621 LEU A C 1
ATOM 4670 O O . LEU A 1 621 ? 65.56726 -54.19313 -31.30163 1.000 111.70052 621 LEU A O 1
ATOM 4675 N N . VAL A 1 622 ? 65.94388 -52.70939 -32.96025 1.000 104.85784 622 VAL A N 1
ATOM 4676 C CA . VAL A 1 622 ? 67.26923 -52.30475 -32.49900 1.000 97.02986 622 VAL A CA 1
ATOM 4677 C C . VAL A 1 622 ? 67.15874 -50.87035 -31.99727 1.000 103.39031 622 VAL A C 1
ATOM 4678 O O . VAL A 1 622 ? 66.94847 -49.94033 -32.78703 1.000 98.78354 622 VAL A O 1
ATOM 4680 N N . GLY A 1 623 ? 67.30465 -50.68749 -30.68550 1.000 100.58183 623 GLY A N 1
ATOM 4681 C CA . GLY A 1 623 ? 67.09819 -49.37771 -30.09214 1.000 97.02135 623 GLY A CA 1
ATOM 4682 C C . GLY A 1 623 ? 65.69912 -48.84565 -30.29518 1.000 100.69220 623 GLY A C 1
ATOM 4683 O O . GLY A 1 623 ? 65.51876 -47.63590 -30.47757 1.000 102.66457 623 GLY A O 1
ATOM 4684 N N . GLY A 1 624 ? 64.69852 -49.72569 -30.28290 1.000 100.43532 624 GLY A N 1
ATOM 4685 C CA . GLY A 1 624 ? 63.32642 -49.34108 -30.53335 1.000 99.44248 624 GLY A CA 1
ATOM 4686 C C . GLY A 1 624 ? 63.01571 -48.94153 -31.95721 1.000 98.19556 624 GLY A C 1
ATOM 4687 O O . GLY A 1 624 ? 61.88455 -48.52054 -32.22818 1.000 93.11315 624 GLY A O 1
ATOM 4688 N N . LYS A 1 625 ? 63.97163 -49.06066 -32.87488 1.000 98.61998 625 LYS A N 1
ATOM 4689 C CA . LYS A 1 625 ? 63.78901 -48.65627 -34.25932 1.000 94.58489 625 LYS A CA 1
ATOM 4690 C C . LYS A 1 625 ? 63.86629 -49.85922 -35.19412 1.000 96.24797 625 LYS A C 1
ATOM 4691 O O . LYS A 1 625 ? 64.44050 -50.90333 -34.86978 1.000 95.66131 625 LYS A O 1
ATOM 4697 N N . ALA A 1 626 ? 63.26669 -49.68825 -36.36962 1.000 97.02448 626 ALA A N 1
ATOM 4698 C CA . ALA A 1 626 ? 63.35195 -50.63498 -37.47145 1.000 90.32880 626 ALA A CA 1
ATOM 4699 C C . ALA A 1 626 ? 62.98985 -49.88090 -38.74083 1.000 89.18962 626 ALA A C 1
ATOM 4700 O O . ALA A 1 626 ? 62.19559 -48.93835 -38.70533 1.000 89.01638 626 ALA A O 1
ATOM 4702 N N . SER A 1 627 ? 63.58241 -50.28960 -39.86008 1.000 91.80925 627 SER A N 1
ATOM 4703 C CA . SER A 1 627 ? 63.38136 -49.57731 -41.11595 1.000 89.83318 627 SER A CA 1
ATOM 4704 C C . SER A 1 627 ? 63.12526 -50.56842 -42.24347 1.000 90.36661 627 SER A C 1
ATOM 4705 O O . SER A 1 627 ? 63.29867 -51.78158 -42.09500 1.000 94.89513 627 SER A O 1
ATOM 4708 N N . GLY A 1 628 ? 62.70658 -50.03219 -43.38731 1.000 94.64029 628 GLY A N 1
ATOM 4709 C CA . GLY A 1 628 ? 62.39645 -50.87511 -44.52092 1.000 83.10443 628 GLY A CA 1
ATOM 4710 C C . GLY A 1 628 ? 61.20385 -51.77630 -44.32114 1.000 86.24106 628 GLY A C 1
ATOM 4711 O O . GLY A 1 628 ? 61.07559 -52.77955 -45.02249 1.000 90.76156 628 GLY A O 1
ATOM 4712 N N . LEU A 1 629 ? 60.32590 -51.45313 -43.37651 1.000 88.43485 629 LEU A N 1
ATOM 4713 C CA . LEU A 1 629 ? 59.14508 -52.27223 -43.13812 1.000 92.50288 629 LEU A CA 1
ATOM 4714 C C . LEU A 1 629 ? 58.16214 -52.11571 -44.29317 1.000 92.16182 629 LEU A C 1
ATOM 4715 O O . LEU A 1 629 ? 57.82155 -50.99469 -44.68353 1.000 87.42303 629 LEU A O 1
ATOM 4720 N N . GLN A 1 630 ? 57.70745 -53.24121 -44.83949 1.000 98.18469 630 GLN A N 1
ATOM 4721 C CA . GLN A 1 630 ? 56.77006 -53.22434 -45.95308 1.000 97.47121 630 GLN A CA 1
ATOM 4722 C C . GLN A 1 630 ? 55.34895 -52.98964 -45.45489 1.000 90.49228 630 GLN A C 1
ATOM 4723 O O . GLN A 1 630 ? 54.97304 -53.42152 -44.36124 1.000 96.77123 630 GLN A O 1
ATOM 4729 N N . GLY A 1 631 ? 54.55763 -52.30002 -46.27573 1.000 85.21552 631 GLY A N 1
ATOM 4730 C CA . GLY A 1 631 ? 53.23365 -51.88677 -45.84440 1.000 79.19182 631 GLY A CA 1
ATOM 4731 C C . GLY A 1 631 ? 52.34636 -53.06468 -45.48921 1.000 84.98429 631 GLY A C 1
ATOM 4732 O O . GLY A 1 631 ? 52.50093 -54.17262 -46.00559 1.000 94.02695 631 GLY A O 1
ATOM 4733 N N . GLY A 1 632 ? 51.41083 -52.81792 -44.58517 1.000 85.48253 632 GLY A N 1
ATOM 4734 C CA . GLY A 1 632 ? 50.48159 -53.83741 -44.14355 1.000 89.37621 632 GLY A CA 1
ATOM 4735 C C . GLY A 1 632 ? 50.16557 -53.66911 -42.66954 1.000 82.63031 632 GLY A C 1
ATOM 4736 O O . GLY A 1 632 ? 50.33369 -52.59270 -42.10760 1.000 76.66740 632 GLY A O 1
ATOM 4737 N N . LYS A 1 633 ? 49.70044 -54.76142 -42.06721 1.000 84.21251 633 LYS A N 1
ATOM 4738 C CA . LYS A 1 633 ? 49.35175 -54.80569 -40.65363 1.000 89.35590 633 LYS A CA 1
ATOM 4739 C C . LYS A 1 633 ? 50.50674 -55.39339 -39.84994 1.000 96.08293 633 LYS A C 1
ATOM 4740 O O . LYS A 1 633 ? 51.09672 -56.40476 -40.24217 1.000 103.83981 633 LYS A O 1
ATOM 4742 N N . TRP A 1 634 ? 50.82581 -54.75493 -38.72175 1.000 91.76650 634 TRP A N 1
ATOM 4743 C CA . TRP A 1 634 ? 51.96582 -55.13821 -37.89758 1.000 94.78346 634 TRP A CA 1
ATOM 4744 C C . TRP A 1 634 ? 51.56451 -55.13142 -36.42945 1.000 96.22717 634 TRP A C 1
ATOM 4745 O O . TRP A 1 634 ? 50.77636 -54.28272 -36.00088 1.000 93.79306 634 TRP A O 1
ATOM 4756 N N . ARG A 1 635 ? 52.11550 -56.07600 -35.66057 1.000 100.23245 635 ARG A N 1
ATOM 4757 C CA . ARG A 1 635 ? 51.88691 -56.14475 -34.22210 1.000 94.06893 635 ARG A CA 1
ATOM 4758 C C . ARG A 1 635 ? 53.20929 -56.31096 -33.49029 1.000 94.73918 635 ARG A C 1
ATOM 4759 O O . ARG A 1 635 ? 54.17922 -56.84065 -34.03245 1.000 97.41785 635 ARG A O 1
ATOM 4767 N N . LEU A 1 636 ? 53.24134 -55.85433 -32.24829 1.000 96.63471 636 LEU A N 1
ATOM 4768 C CA . LEU A 1 636 ? 54.41133 -56.03682 -31.40409 1.000 98.03955 636 LEU A CA 1
ATOM 4769 C C . LEU A 1 636 ? 54.24638 -57.30708 -30.57773 1.000 96.93262 636 LEU A C 1
ATOM 4770 O O . LEU A 1 636 ? 53.22522 -57.48541 -29.90641 1.000 95.51686 636 LEU A O 1
ATOM 4775 N N . ASN A 1 637 ? 55.23158 -58.19863 -30.65803 1.000 102.17681 637 ASN A N 1
ATOM 4776 C CA . ASN A 1 637 ? 55.24377 -59.40629 -29.83553 1.000 100.40088 637 ASN A CA 1
ATOM 4777 C C . ASN A 1 637 ? 56.19237 -59.24724 -28.65052 1.000 97.43870 637 ASN A C 1
ATOM 4778 O O . ASN A 1 637 ? 55.79146 -58.79196 -27.57994 1.000 86.76279 637 ASN A O 1
#

Radius of gyration: 25.39 Å; Cα contacts (8 Å, |Δi|>4): 1653; chains: 1; bounding box: 78×68×47 Å

Solvent-accessible surface area: 21966 Å² total; per-residue (Å²): 145,61,53,34,137,40,8,50,1,16,108,58,66,81,22,38,1,72,56,52,128,98,70,66,55,70,26,72,61,10,44,5,2,29,65,78,42,59,80,0,27,0,56,12,103,6,9,0,6,0,16,15,31,33,0,0,2,1,24,4,34,0,42,3,32,60,28,91,38,98,71,1,72,0,0,0,4,2,5,0,0,19,88,56,45,32,66,118,6,1,1,0,5,4,40,7,9,60,0,31,8,18,99,10,41,0,11,145,29,83,30,105,42,54,72,32,102,90,61,3,4,3,0,0,33,4,0,3,0,8,1,77,25,127,7,52,0,8,0,67,22,0,72,2,80,2,28,4,3,44,87,40,117,10,77,63,14,52,1,38,0,33,3,57,31,97,41,0,0,77,0,0,2,0,0,0,0,0,2,10,1,0,5,3,34,0,44,4,0,16,6,13,38,11,61,53,81,38,57,59,99,98,98,41,52,95,113,104,49,11,166,15,89,5,79,74,75,12,8,130,49,54,0,0,5,7,5,0,0,4,3,10,8,2,2,28,0,0,12,5,18,4,2,3,51,0,4,2,0,0,26,62,20,16,80,1,0,72,9,0,0,42,22,0,2,84,48,34,84,96,85,0,19,0,8,18,5,4,117,52,44,117,111,43,73,1,14,0,6,0,0,2,0,0,6,1,5,8,20,12,12,60,12,27,5,41,130,59,1,5,88,142,32,23,43,52,4,69,97,0,2,116,40,0,26,90,26,40,49,104,39,1,0,0,68,9,134,14,82,22,2,2,67,12,113,52,9,16,43,26,0,0,1,0,0,0,0,1,23,50,0,0,61,30,0,25,60,8,0,107,48,34,126,32,102,95,27,34,76,96,13,70,64,20,5,54,120,0,34,73,14,0,16,122,64,2,51,30,93,174,84,5,7,0,17,8,19,82,127,50,120,59,16,0,0,0,0,0,0,1,0,5,28,6,92,0,6,112,50,89,104,15,11,35,57,0,0,110,24,3,20,88,70,60,28,105,69,2,1,24,0,45,7,0,39,67,1,1,0,0,1,0,0,0,0,1,0,12,0,0,1,79,15,51,62,23,44,51,0,1,71,0,0,82,58,0,0,9,30,0,3,80,21,114,63,3,0,63,0,1,0,1,7,0,0,12,44,103,4,32,13,52,2,52,42,28,86,20,118,13,13,5,0,6,0,3,2,10,0,0,0,0,0,6,1,0,0,14,19,0,0,0,4,30,12,70,4,44,0,0,41,58,7,42,2,56,5,19,14,15,122,8,70,59,0,54,0,0,4,25,14,169,52,28,64,4,24,1,38,5,40,32,67,79,51,172,28,130,58,4,40,4,52,4,6,127,83,4,59,8,36,2,46,13,38,143,25,104,19,80,0,39,20,118,77,50,93,64,40,111,12,77,63,3,113,13,87,58,5,132,20,17,35,12,130,31,129

B-factor: mean 82.34, std 25.15, range [47.81, 202.62]

InterPro domains:
  IPR008928 Six-hairpin glycosidase superfamily [SSF48208] (175-622)
  IPR012341 Six-hairpin glycosidase-like superfamily [G3DSA:1.50.10.10] (182-202)
  IPR012341 Six-hairpin glycosidase-like superfamily [G3DSA:1.50.10.10] (222-556)
  IPR035396 Alpha-L-rhamnosidase, six-hairpin glycosidase domain [PF17389] (236-500)
  IPR035398 Alpha-L-rhamnosidase C-terminal domain [PF17390] (559-631)

Nearest PDB structures (foldseek):
  8iwd-assembly1_A  TM=1.002E+00  e=0.000E+00  Aspergillus niger
  8iwf-assembly1_A  TM=9.997E-01  e=0.000E+00  Aspergillus niger
  8hmm-assembly1_A  TM=9.909E-01  e=2.811E-103  Aspergillus oryzae
  2okx-assembly1_A  TM=8.494E-01  e=3.296E-26  Bacillus sp. GL1
  3cih-assembly1_A-2  TM=8.016E-01  e=1.746E-25  Bacteroides thetaiotaomicron VPI-5482

Organism: Aspergillus niger (NCBI:txid5061)

Sequence (637 aa):
VPYEEYILAPSSRDLAPASVRQVNGSVTNAAALTGAGGQATFNGVSSVTYDFGINVAGIVSVDVASASSESAFIGVTFTESSMWISNEACDATQDAGLDTPLWFAVGQGAGVYSVGKKYTRGAFRYMTVVSNTTATVSLNSVKINYTASPIQDLRAYTGYFHSSDELLNRIWYAGAYTLQLCSIDPTTGDALVGLGAITSSETITLPQTDKWWTNYTITNGSSTLTDGAKRDRLVWPGDMSIALESVAVSTEDLYSVRTALESLYALQKADGQLPYAGKPFYDTVSFTYHLHSLVGAASYYQYTGDRAWLTRYWGQYKKGVQWALSGVDSTGLANITASADWLRFGMGAHNIEANAILYYVLNDAISLAQSLNDNAPIRNWTATAARIKTVANELLWDDKNGLYTDNETTTLHPQDGNSWAVKANLTLSANQSAIISESLAARWGPYGAPAPEAGATVSPFIGGFELQAHYQAGQPDRALDLLRLQWGFMLDDPRMTNSTFIEGYSTDGSLVYAPYTNRPRVSHAHGWSTGPTSALTIYTAGLRVTGPAGATWLYKPQPGNLTQVEAGFSTRLGSFASSFSRSGGRYQELSFTTPNGTTGSVELGDVSGQLVSEGGVKVQLVGGKASGLQGGKWRLN

Foldseek 3Di:
DPPLVLAPDDQALKAFAQAWDDKFADKAPPCLQNVPDDKIKHAFWIKTKGFNLFKFKAWKKWFWAFKDAQQKKKWKEFAFFPVQDDLAFHFDAEQEFTAGTDMDRCSPTGDMDTDHQFAMQQIGGMMMITINGNMMIITNYMIGRGFQQPPDNSSDKQKAKDFPDVLLRSLLSLLQVLQSSQKGFLQFAAFHPCVPPDHNPDYADDNGHDYTTGGHRFWDDGIAGPFFRRPRSWQALLLCLQQVLSCCRIHVPCVNVVRSLVQQLVPADPQLQTARTTPPDDRFGDLQRLLSSLVSVLVSQLAAVPPVVCVVCVVSSVSSLVVSCVQQDPQLAGFDPGQDDPQFGDPGGRFLLSLLSNLQSLVSNLVVCVVVVVCVVNVVSVVSSVSSLVRQCVQFNDVVLLAGARGNPDPHGFLNSRLSCLVSVSDPDLVSLLSSLVSQLVQAAQAAGDGPRRPQKDALLSLLSSLVSCLSSLHNVSSVVRCCRHVVLQQPPSRARNRAGWRIAGRVSGQDRVSGPSSSNTGRRGSSNSSSNSSCVCEQQQWARDGRSNLETEREHSNPPTQWIWIWRHYPQGIWIWTWGDDPPGTPWTKIAFGANHWYKYAHAPDWFWKAFPVGDIDTQDRRMDGRHGGGMIIGD

Secondary structure (DSSP, 8-state):
-TTGGG--S-S-SEE--SEEEEEEEEEE-GGGGGTSSS-EEEEEEEEEEEEEEEEEEEEEEEEEEEESSTT--EEEEEESSGGG--SS-----SSSSPBPPEEE-GGG-SEEE--GGGG-EEEEEEEEEEE-SSSEEEEEEEEEEE-SSTTS-TT--S-EEEES-HHHHHHHHHHHHHHHHHEE-GGGB-S-TTTTTS-SS----SS--B-----B--SSSS-EE-SBTTTT-S--HHHHHHHHHHHHHTT--HHHHHHHHHHHHTT--TT-PPPSSSTTS-----HHHHHHHHHHHHHHHHHH--HHHHHHHHHHHHHHHHHHHTTB-TTSSB-B----SSS-S---BS-HHHHHHHHHHHHHHHHHHHHHT--TTHHHHHHHHHHHHHHHHHHSEETTTTEE-SSTT-----HHHHHHHHHTT-SSSHHHHHHHHHHHHTT-BTTB-EEGGGSSEE-HHHHHHHHHHHHHTT-HHHHHHHIIIIIHHHHHSTTS-SSS--S-EETTS----TT-S-GGGS-S-BGGG-HHHHHIIIIIS-EEE-SGGGSEEEE----TT-SEEEEEEEETTEEEEEEEEEETTEEEEEEEE--TT-EEEEE-SS--SEEEESS--EEE-BTTEEEEEESSEEEE-